Protein AF-A0A9D5U3B8-F1 (afdb_monomer_lite)

pLDDT: mean 82.61, std 19.32, range [36.06, 98.44]

Structure (mmCIF, N/CA/C/O backbone):
data_AF-A0A9D5U3B8-F1
#
_entry.id   AF-A0A9D5U3B8-F1
#
loop_
_atom_site.group_PDB
_atom_site.id
_atom_site.type_symbol
_atom_site.label_atom_id
_atom_site.label_alt_id
_atom_site.label_comp_id
_atom_site.label_asym_id
_atom_site.label_entity_id
_atom_site.label_seq_id
_atom_site.pdbx_PDB_ins_code
_atom_site.Cartn_x
_atom_site.Cartn_y
_atom_site.Cartn_z
_atom_site.occupancy
_atom_site.B_iso_or_equiv
_atom_site.auth_seq_id
_atom_site.auth_comp_id
_atom_site.auth_asym_id
_atom_site.auth_atom_id
_atom_site.pdbx_PDB_model_num
ATOM 1 N N . MET A 1 1 ? 2.045 15.220 -37.550 1.00 76.81 1 MET A N 1
ATOM 2 C CA . MET A 1 1 ? 2.459 14.145 -36.623 1.00 76.81 1 MET A CA 1
ATOM 3 C C . MET A 1 1 ? 1.233 13.377 -36.168 1.00 76.81 1 MET A C 1
ATOM 5 O O . MET A 1 1 ? 0.205 13.994 -35.889 1.00 76.81 1 MET A O 1
ATOM 9 N N . ARG A 1 2 ? 1.311 12.044 -36.146 1.00 91.38 2 ARG A N 1
ATOM 10 C CA . ARG A 1 2 ? 0.240 11.194 -35.608 1.00 91.38 2 ARG A CA 1
ATOM 11 C C . ARG A 1 2 ? 0.124 11.440 -34.097 1.00 91.38 2 ARG A C 1
ATOM 13 O O . ARG A 1 2 ? 1.119 11.741 -33.452 1.00 91.38 2 ARG A O 1
ATOM 20 N N . ARG A 1 3 ? -1.085 11.375 -33.534 1.00 96.69 3 ARG A N 1
ATOM 21 C CA . ARG A 1 3 ? -1.300 11.493 -32.079 1.00 96.69 3 ARG A CA 1
ATOM 22 C C . ARG A 1 3 ? -1.382 10.093 -31.473 1.00 96.69 3 ARG A C 1
ATOM 24 O O . ARG A 1 3 ? -2.113 9.263 -32.009 1.00 96.69 3 ARG A O 1
ATOM 31 N N . PHE A 1 4 ? -0.689 9.856 -30.361 1.00 97.62 4 PHE A N 1
ATOM 32 C CA . PHE A 1 4 ? -0.821 8.616 -29.594 1.00 97.62 4 PHE A CA 1
ATOM 33 C C . PHE A 1 4 ? -2.242 8.475 -29.027 1.00 97.62 4 PHE A C 1
ATOM 35 O O . PHE A 1 4 ? -2.793 9.428 -28.472 1.00 97.62 4 PHE A O 1
ATOM 42 N N . ARG A 1 5 ? -2.837 7.287 -29.163 1.00 97.88 5 ARG A N 1
ATOM 43 C CA . ARG A 1 5 ? -4.128 6.929 -28.560 1.00 97.88 5 ARG A CA 1
ATOM 44 C C . ARG A 1 5 ? -3.964 5.618 -27.802 1.00 97.88 5 ARG A C 1
ATOM 46 O O . ARG A 1 5 ? -3.640 4.601 -28.408 1.00 97.88 5 ARG A O 1
ATOM 53 N N . PHE A 1 6 ? -4.200 5.642 -26.494 1.00 98.00 6 PHE A N 1
ATOM 54 C CA . PHE A 1 6 ? -4.128 4.446 -25.661 1.00 98.00 6 PHE A CA 1
ATOM 55 C C . PHE A 1 6 ? -5.427 3.642 -25.782 1.00 98.00 6 PHE A C 1
ATOM 57 O O . PHE A 1 6 ? -6.511 4.166 -25.528 1.00 98.00 6 PHE A O 1
ATOM 64 N N . SER A 1 7 ? -5.336 2.370 -26.174 1.00 97.88 7 SER A N 1
ATOM 65 C CA . SER A 1 7 ? -6.514 1.519 -26.401 1.00 97.88 7 SER A CA 1
ATOM 66 C C . SER A 1 7 ? -7.310 1.222 -25.126 1.00 97.88 7 SER A C 1
ATOM 68 O O . SER A 1 7 ? -8.507 0.964 -25.208 1.00 97.88 7 SER A O 1
ATOM 70 N N . LEU A 1 8 ? -6.673 1.289 -23.952 1.00 97.81 8 LEU A N 1
ATOM 71 C CA . LEU A 1 8 ? -7.293 1.007 -22.653 1.00 97.81 8 LEU A CA 1
ATOM 72 C C . LEU A 1 8 ? -7.659 2.279 -21.866 1.00 97.81 8 LEU A C 1
ATOM 74 O O . LEU A 1 8 ? -7.879 2.204 -20.658 1.00 97.81 8 LEU A O 1
ATOM 78 N N . GLU A 1 9 ? -7.757 3.444 -22.518 1.00 97.88 9 GLU A N 1
ATOM 79 C CA . GLU A 1 9 ? -8.059 4.712 -21.831 1.00 97.88 9 GLU A CA 1
ATOM 80 C C . GLU A 1 9 ? -9.417 4.677 -21.109 1.00 97.88 9 GLU A C 1
ATOM 82 O O . GLU A 1 9 ? -9.525 5.100 -19.959 1.00 97.88 9 GLU A O 1
ATOM 87 N N . THR A 1 10 ? -10.449 4.105 -21.740 1.00 97.88 10 THR A N 1
ATOM 88 C CA . THR A 1 10 ? -11.777 3.953 -21.122 1.00 97.88 10 THR A CA 1
ATOM 89 C C . THR A 1 10 ? -11.716 3.073 -19.875 1.00 97.88 10 THR A C 1
ATOM 91 O O . THR A 1 10 ? -12.315 3.404 -18.855 1.00 97.88 10 THR A O 1
ATOM 94 N N . LEU A 1 11 ? -10.958 1.973 -19.922 1.00 97.25 11 LEU A N 1
ATOM 95 C CA . LEU A 1 11 ? -10.791 1.088 -18.771 1.00 97.25 11 LEU A CA 1
ATOM 96 C C . LEU A 1 11 ? -10.042 1.794 -17.632 1.00 97.25 11 LEU A C 1
ATOM 98 O O . LEU A 1 11 ? -10.452 1.677 -16.478 1.00 97.25 11 LEU A O 1
ATOM 102 N N . LEU A 1 12 ? -8.986 2.550 -17.949 1.00 97.62 12 LEU A N 1
ATOM 103 C CA . LEU A 1 12 ? -8.245 3.354 -16.974 1.00 97.62 12 LEU A CA 1
ATOM 104 C C . LEU A 1 12 ? -9.157 4.392 -16.298 1.00 97.62 12 LEU A C 1
ATOM 106 O O . LEU A 1 12 ? -9.140 4.509 -15.075 1.00 97.62 12 LEU A O 1
ATOM 110 N N . SER A 1 13 ? -10.010 5.081 -17.064 1.00 97.44 13 SER A N 1
ATOM 111 C CA . SER A 1 13 ? -11.009 6.019 -16.527 1.00 97.44 13 SER A CA 1
ATOM 112 C C . SER A 1 13 ? -12.000 5.334 -15.578 1.00 97.44 13 SER A C 1
ATOM 114 O O . SER A 1 13 ? -12.202 5.808 -14.461 1.00 97.44 13 SER A O 1
ATOM 116 N N . VAL A 1 14 ? -12.551 4.175 -15.955 1.00 97.88 14 VAL A N 1
ATOM 117 C CA . VAL A 1 14 ? -13.455 3.402 -15.082 1.00 97.88 14 VAL A CA 1
ATOM 118 C C . VAL A 1 14 ? -12.756 2.978 -13.783 1.00 97.88 14 VAL A C 1
ATOM 120 O O . VAL A 1 14 ? -13.356 3.022 -12.708 1.00 97.88 14 VAL A O 1
ATOM 123 N N . ARG A 1 15 ? -11.478 2.584 -13.848 1.00 97.50 15 ARG A N 1
ATOM 124 C CA . ARG A 1 15 ? -10.698 2.194 -12.661 1.00 97.50 15 ARG A CA 1
ATOM 125 C C . ARG A 1 15 ? -10.395 3.380 -11.747 1.00 97.50 15 ARG A C 1
ATOM 127 O O . ARG A 1 15 ? -10.498 3.212 -10.535 1.00 97.50 15 ARG A O 1
ATOM 134 N N . ARG A 1 16 ? -10.108 4.561 -12.302 1.00 98.00 16 ARG A N 1
ATOM 135 C CA . ARG A 1 16 ? -9.951 5.805 -11.530 1.00 98.00 16 ARG A CA 1
ATOM 136 C C . ARG A 1 16 ? -11.239 6.194 -10.812 1.00 98.00 16 ARG A C 1
ATOM 138 O O . ARG A 1 16 ? -11.207 6.415 -9.611 1.00 98.00 16 ARG A O 1
ATOM 145 N N . HIS A 1 17 ? -12.388 6.133 -11.483 1.00 97.56 17 HIS A N 1
ATOM 146 C CA . HIS A 1 17 ? -13.671 6.372 -10.811 1.00 97.56 17 HIS A CA 1
ATOM 147 C C . HIS A 1 17 ? -13.956 5.368 -9.690 1.00 97.56 17 HIS A C 1
ATOM 149 O O . HIS A 1 17 ? -14.512 5.724 -8.653 1.00 97.56 17 HIS A O 1
ATOM 155 N N . ARG A 1 18 ? -13.550 4.103 -9.856 1.00 97.56 18 ARG A N 1
ATOM 156 C CA . ARG A 1 18 ? -13.646 3.117 -8.771 1.00 97.56 18 ARG A CA 1
ATOM 157 C C . ARG A 1 18 ? -12.730 3.467 -7.595 1.00 97.56 18 ARG A C 1
ATOM 159 O O . ARG A 1 18 ? -13.157 3.308 -6.456 1.00 97.56 18 ARG A O 1
ATOM 166 N N . GLN A 1 19 ? -11.508 3.926 -7.856 1.00 98.25 19 GLN A N 1
ATOM 167 C CA . GLN A 1 19 ? -10.600 4.417 -6.818 1.00 98.25 19 GLN A CA 1
ATOM 168 C C . GLN A 1 19 ? -11.220 5.605 -6.067 1.00 98.25 19 GLN A C 1
ATOM 170 O O . GLN A 1 19 ? -11.340 5.537 -4.847 1.00 98.25 19 GLN A O 1
ATOM 175 N N . GLU A 1 20 ? -11.705 6.625 -6.779 1.00 98.00 20 GLU A N 1
ATOM 176 C CA . GLU A 1 20 ? -12.395 7.790 -6.198 1.00 98.00 20 GLU A CA 1
ATOM 177 C C . GLU A 1 20 ? -13.593 7.364 -5.333 1.00 98.00 20 GLU A C 1
ATOM 179 O O . GLU A 1 20 ? -13.786 7.853 -4.219 1.00 98.00 20 GLU A O 1
ATOM 184 N N . ALA A 1 21 ? -14.385 6.393 -5.798 1.00 97.69 21 ALA A N 1
ATOM 185 C CA . ALA A 1 21 ? -15.492 5.844 -5.021 1.00 97.69 21 ALA A CA 1
ATOM 186 C C . ALA A 1 21 ? -15.020 5.170 -3.720 1.00 97.69 21 ALA A C 1
ATOM 188 O O . ALA A 1 21 ? -15.658 5.334 -2.679 1.00 97.69 21 ALA A O 1
ATOM 189 N N . CYS A 1 22 ? -13.907 4.432 -3.748 1.00 96.94 22 CYS A N 1
ATOM 190 C CA . CYS A 1 22 ? -13.302 3.851 -2.547 1.00 96.94 22 CYS A CA 1
ATOM 191 C C . CYS A 1 22 ? -12.777 4.933 -1.586 1.00 96.94 22 CYS A C 1
ATOM 193 O O . CYS A 1 22 ? -12.990 4.820 -0.379 1.00 96.94 22 CYS A O 1
ATOM 195 N N . GLU A 1 23 ? -12.165 6.004 -2.093 1.00 97.06 23 GLU A N 1
ATOM 196 C CA . GLU A 1 23 ? -11.710 7.142 -1.278 1.00 97.06 23 GLU A CA 1
ATOM 197 C C . GLU A 1 23 ? -12.885 7.836 -0.575 1.00 97.06 23 GLU A C 1
ATOM 199 O O . GLU A 1 23 ? -12.842 8.062 0.637 1.00 97.06 23 GLU A O 1
ATOM 204 N N . MET A 1 24 ? -13.983 8.084 -1.300 1.00 97.75 24 MET A N 1
ATOM 205 C CA . MET A 1 24 ? -15.209 8.644 -0.722 1.00 97.75 24 MET A CA 1
ATOM 206 C C . MET A 1 24 ? -15.800 7.744 0.370 1.00 97.75 24 MET A C 1
ATOM 208 O O . MET A 1 24 ? -16.205 8.245 1.420 1.00 97.75 24 MET A O 1
ATOM 212 N N . LYS A 1 25 ? -15.815 6.418 0.169 1.00 97.56 25 LYS A N 1
ATOM 213 C CA . LYS A 1 25 ? -16.269 5.464 1.197 1.00 97.56 25 LYS A CA 1
ATOM 214 C C . LYS A 1 25 ? -15.430 5.558 2.474 1.00 97.56 25 LYS A C 1
ATOM 216 O O . LYS A 1 25 ? -15.992 5.573 3.567 1.00 97.56 25 LYS A O 1
ATOM 221 N N . VAL A 1 26 ? -14.101 5.619 2.353 1.00 97.75 26 VAL A N 1
ATOM 222 C CA . VAL A 1 26 ? -13.199 5.747 3.512 1.00 97.75 26 VAL A CA 1
ATOM 223 C C . VAL A 1 26 ? -13.452 7.065 4.247 1.00 97.75 26 VAL A C 1
ATOM 225 O O . VAL A 1 26 ? -13.552 7.067 5.475 1.00 97.75 26 VAL A O 1
ATOM 228 N N . ALA A 1 27 ? -13.614 8.168 3.512 1.00 97.69 27 ALA A N 1
ATOM 229 C CA . ALA A 1 27 ? -13.919 9.473 4.093 1.00 97.69 27 ALA A CA 1
ATOM 230 C C . ALA A 1 27 ? -15.252 9.472 4.861 1.00 97.69 27 ALA A C 1
ATOM 232 O O . ALA A 1 27 ? -15.339 10.030 5.955 1.00 97.69 27 ALA A O 1
ATOM 233 N N . GLU A 1 28 ? -16.278 8.810 4.326 1.00 98.00 28 GLU A N 1
ATOM 234 C CA . GLU A 1 28 ? -17.576 8.679 4.989 1.00 98.00 28 GLU A CA 1
ATOM 235 C C . GLU A 1 28 ? -17.485 7.847 6.279 1.00 98.00 28 GLU A C 1
ATOM 237 O O . GLU A 1 28 ? -18.007 8.250 7.319 1.00 98.00 28 GLU A O 1
ATOM 242 N N . ILE A 1 29 ? -16.746 6.732 6.258 1.00 96.56 29 ILE A N 1
ATOM 243 C CA . ILE A 1 29 ? -16.506 5.916 7.459 1.00 96.56 29 ILE A CA 1
ATOM 244 C C . ILE A 1 29 ? -15.745 6.717 8.532 1.00 96.56 29 ILE A C 1
ATOM 246 O O . ILE A 1 29 ? -16.050 6.605 9.719 1.00 96.56 29 ILE A O 1
ATOM 250 N N . GLU A 1 30 ? -14.783 7.556 8.141 1.00 97.44 30 GLU A N 1
ATOM 251 C CA . GLU A 1 30 ? -14.074 8.448 9.069 1.00 97.44 30 GLU A CA 1
ATOM 252 C C . GLU A 1 30 ? -14.991 9.499 9.703 1.00 97.44 30 GLU A C 1
ATOM 254 O O . GLU A 1 30 ? -14.889 9.755 10.905 1.00 97.44 30 GLU A O 1
ATOM 259 N N . ARG A 1 31 ? -15.925 10.076 8.937 1.00 98.25 31 ARG A N 1
ATOM 260 C CA . ARG A 1 31 ? -16.937 10.994 9.486 1.00 98.25 31 ARG A CA 1
ATOM 261 C C . ARG A 1 31 ? -17.810 10.295 10.523 1.00 98.25 31 ARG A C 1
ATOM 263 O O . ARG A 1 31 ? -17.992 10.831 11.613 1.00 98.25 31 ARG A O 1
ATOM 270 N N . GLN A 1 32 ? -18.280 9.085 10.222 1.00 97.69 32 GLN A N 1
ATOM 271 C CA . GLN A 1 32 ? -19.058 8.276 11.165 1.00 97.69 32 GLN A CA 1
ATOM 272 C C . GLN A 1 32 ? -18.255 7.961 12.431 1.00 97.69 32 GLN A C 1
ATOM 274 O O . GLN A 1 32 ? -18.769 8.097 13.540 1.00 97.69 32 GLN A O 1
ATOM 279 N N . ARG A 1 33 ? -16.974 7.594 12.289 1.00 97.81 33 ARG A N 1
ATOM 280 C CA . ARG A 1 33 ? -16.079 7.359 13.431 1.00 97.81 33 ARG A CA 1
ATOM 281 C C . ARG A 1 33 ? -15.989 8.590 14.326 1.00 97.81 33 ARG A C 1
ATOM 283 O O . ARG A 1 33 ? -16.103 8.459 15.540 1.00 97.81 33 ARG A O 1
ATOM 290 N N . ARG A 1 34 ? -15.788 9.765 13.724 1.00 98.00 34 ARG A N 1
ATOM 291 C CA . ARG A 1 34 ? -15.656 11.031 14.448 1.00 98.00 34 ARG A CA 1
ATOM 292 C C . ARG A 1 34 ? -16.923 11.365 15.233 1.00 98.00 34 ARG A C 1
ATOM 294 O O . ARG A 1 34 ? -16.820 11.627 16.420 1.00 98.00 34 ARG A O 1
ATOM 301 N N . GLN A 1 35 ? -18.098 11.247 14.615 1.00 98.31 35 GLN A N 1
ATOM 302 C CA . GLN A 1 35 ? -19.381 11.500 15.285 1.00 98.31 35 GLN A CA 1
ATOM 303 C C . GLN A 1 35 ? -19.584 10.611 16.522 1.00 98.31 35 GLN A C 1
ATOM 305 O O . GLN A 1 35 ? -20.006 11.081 17.574 1.00 98.31 35 GLN A O 1
ATOM 310 N N . VAL A 1 36 ? -19.255 9.319 16.419 1.00 97.69 36 VAL A N 1
ATOM 311 C CA . VAL A 1 36 ? -19.395 8.381 17.546 1.00 97.69 36 VAL A CA 1
ATOM 312 C C . VAL A 1 36 ? -18.340 8.641 18.625 1.00 97.69 36 VAL A C 1
ATOM 314 O O . VAL A 1 36 ? -18.627 8.496 19.811 1.00 97.69 36 VAL A O 1
ATOM 317 N N . ALA A 1 37 ? -17.128 9.044 18.234 1.00 97.38 37 ALA A N 1
ATOM 318 C CA . ALA A 1 37 ? -16.080 9.428 19.175 1.00 97.38 37 ALA A CA 1
ATOM 319 C C . ALA A 1 37 ? -16.456 10.698 19.959 1.00 97.38 37 ALA A C 1
ATOM 321 O O . ALA A 1 37 ? -16.320 10.710 21.179 1.00 97.38 37 ALA A O 1
ATOM 322 N N . GLU A 1 38 ? -17.007 11.713 19.288 1.00 98.25 38 GLU A N 1
ATOM 323 C CA . GLU A 1 38 ? -17.533 12.931 19.922 1.00 98.25 38 GLU A CA 1
ATOM 324 C C . GLU A 1 38 ? -18.673 12.604 20.902 1.00 98.25 38 GLU A C 1
ATOM 326 O O . GLU A 1 38 ? -18.705 13.117 22.021 1.00 98.25 38 GLU A O 1
ATOM 331 N N . GLU A 1 39 ? -19.588 11.693 20.544 1.00 98.00 39 GLU A N 1
ATOM 332 C CA . GLU A 1 39 ? -20.619 11.229 21.482 1.00 98.00 39 GLU A CA 1
ATOM 333 C C . GLU A 1 39 ? -20.003 10.531 22.705 1.00 98.00 39 GLU A C 1
ATOM 335 O O . GLU A 1 39 ? -20.438 10.758 23.839 1.00 98.00 39 GLU A O 1
ATOM 340 N N . ARG A 1 40 ? -18.987 9.690 22.491 1.00 98.25 40 ARG A N 1
ATOM 341 C CA . ARG A 1 40 ? -18.299 8.964 23.562 1.00 98.25 40 ARG A CA 1
ATOM 342 C C . ARG A 1 40 ? -17.573 9.902 24.525 1.00 98.25 40 ARG A C 1
ATOM 344 O O . ARG A 1 40 ? -17.581 9.645 25.734 1.00 98.25 40 ARG A O 1
ATOM 351 N N . GLU A 1 41 ? -16.964 10.956 23.996 1.00 97.81 41 GLU A N 1
ATOM 352 C CA . GLU A 1 41 ? -16.325 12.020 24.766 1.00 97.81 41 GLU A CA 1
ATOM 353 C C . GLU A 1 41 ? -17.362 12.808 25.569 1.00 97.81 41 GLU A C 1
ATOM 355 O O . GLU A 1 41 ? -17.213 12.945 26.783 1.00 97.81 41 GLU A O 1
ATOM 360 N N . ARG A 1 42 ? -18.479 13.205 24.940 1.00 98.44 42 ARG A N 1
ATOM 361 C CA . ARG A 1 42 ? -19.596 13.874 25.624 1.00 98.44 42 ARG A CA 1
ATOM 362 C C . ARG A 1 42 ? -20.117 13.057 26.809 1.00 98.44 42 ARG A C 1
ATOM 364 O O . ARG A 1 42 ? -20.314 13.612 27.883 1.00 98.44 42 ARG A O 1
ATOM 371 N N . ILE A 1 43 ? -20.290 11.741 26.649 1.00 97.69 43 ILE A N 1
ATOM 372 C CA . ILE A 1 43 ? -20.705 10.845 27.747 1.00 97.69 43 ILE A CA 1
ATOM 373 C C . ILE A 1 43 ? -19.681 10.858 28.896 1.00 97.69 43 ILE A C 1
ATOM 375 O O . ILE A 1 43 ? -20.065 10.822 30.064 1.00 97.69 43 ILE A O 1
ATOM 379 N N . GLY A 1 44 ? -18.382 10.913 28.582 1.00 96.81 44 GLY A N 1
ATOM 380 C CA . GLY A 1 44 ? -17.313 11.036 29.579 1.00 96.81 44 GLY A CA 1
ATOM 381 C C . GLY A 1 44 ? -17.342 12.375 30.325 1.00 96.81 44 GLY A C 1
ATOM 382 O O . GLY A 1 44 ? -17.185 12.396 31.548 1.00 96.81 44 GLY A O 1
ATOM 383 N N . GLY A 1 45 ? -17.615 13.471 29.612 1.00 97.88 45 GLY A N 1
ATOM 384 C CA . GLY A 1 45 ? -17.862 14.787 30.206 1.00 97.88 45 GLY A CA 1
ATOM 385 C C . GLY A 1 45 ? -19.065 14.772 31.152 1.00 97.88 45 GLY A C 1
ATOM 386 O O . GLY A 1 45 ? -18.924 15.126 32.319 1.00 97.88 45 GLY A O 1
ATOM 387 N N . GLU A 1 46 ? -20.210 14.248 30.699 1.00 98.12 46 GLU A N 1
ATOM 388 C CA . GLU A 1 46 ? -21.429 14.113 31.513 1.00 98.12 46 GLU A CA 1
ATOM 389 C C . GLU A 1 46 ? -21.179 13.291 32.792 1.00 98.12 46 GLU A C 1
ATOM 391 O O . GLU A 1 46 ? -21.610 13.683 33.876 1.00 98.12 46 GLU A O 1
ATOM 396 N N . LEU A 1 47 ? -20.454 12.170 32.695 1.00 97.88 47 LEU A N 1
ATOM 397 C CA . LEU A 1 47 ? -20.055 11.365 33.858 1.00 97.88 47 LEU A CA 1
ATOM 398 C C . LEU A 1 47 ? -19.222 12.184 34.851 1.00 97.88 47 LEU A C 1
ATOM 400 O O . LEU A 1 47 ? -19.502 12.172 36.049 1.00 97.88 47 LEU A O 1
ATOM 404 N N . THR A 1 48 ? -18.225 12.912 34.353 1.00 97.75 48 THR A N 1
ATOM 405 C CA . THR A 1 48 ? -17.331 13.736 35.177 1.00 97.75 48 THR A CA 1
ATOM 406 C C . THR A 1 48 ? -18.103 14.836 35.905 1.00 97.75 48 THR A C 1
ATOM 408 O O . THR A 1 48 ? -17.932 15.012 37.112 1.00 97.75 48 THR A O 1
ATOM 411 N N . GLU A 1 49 ? -19.015 15.521 35.212 1.00 98.19 49 GLU A N 1
ATOM 412 C CA . GLU A 1 49 ? -19.889 16.533 35.810 1.00 98.19 49 GLU A CA 1
ATOM 413 C C . GLU A 1 49 ? -20.820 15.961 36.883 1.00 98.19 49 GLU A C 1
ATOM 415 O O . GLU A 1 49 ? -21.077 16.623 37.889 1.00 98.19 49 GLU A O 1
ATOM 420 N N . VAL A 1 50 ? -21.358 14.752 36.680 1.00 97.62 50 VAL A N 1
ATOM 421 C CA . VAL A 1 50 ? -22.188 14.076 37.689 1.00 97.62 50 VAL A CA 1
ATOM 422 C C . VAL A 1 50 ? -21.364 13.806 38.944 1.00 97.62 50 VAL A C 1
ATOM 424 O O . VAL A 1 50 ? -21.811 14.137 40.039 1.00 97.62 50 VAL A O 1
ATOM 427 N N . TYR A 1 51 ? -20.149 13.270 38.804 1.00 95.94 51 TYR A N 1
ATOM 428 C CA . TYR A 1 51 ? -19.278 13.013 39.952 1.00 95.94 51 TYR A CA 1
ATOM 429 C C . TYR A 1 51 ? -18.874 14.292 40.689 1.00 95.94 51 TYR A C 1
ATOM 431 O O . TYR A 1 51 ? -18.876 14.306 41.918 1.00 95.94 51 TYR A O 1
ATOM 439 N N . GLN A 1 52 ? -18.565 15.372 39.967 1.00 96.75 52 GLN A N 1
ATOM 440 C CA . GLN A 1 52 ? -18.248 16.668 40.575 1.00 96.75 52 GLN A CA 1
ATOM 441 C C . GLN A 1 52 ? -19.440 17.229 41.359 1.00 96.75 52 GLN A C 1
ATOM 443 O O . GLN A 1 52 ? -19.294 17.552 42.537 1.00 96.75 52 GLN A O 1
ATOM 448 N N . ARG A 1 53 ? -20.636 17.246 40.753 1.00 96.44 53 ARG A N 1
ATOM 449 C CA . ARG A 1 53 ? -21.868 17.713 41.411 1.00 96.44 53 ARG A CA 1
ATOM 450 C C . ARG A 1 53 ? -22.196 16.921 42.672 1.00 96.44 53 ARG A C 1
ATOM 452 O O . ARG A 1 53 ? -22.624 17.495 43.669 1.00 96.44 53 ARG A O 1
ATOM 459 N N . GLU A 1 54 ? -22.016 15.606 42.644 1.00 95.56 54 GLU A N 1
ATOM 460 C CA . GLU A 1 54 ? -22.285 14.765 43.813 1.00 95.56 54 GLU A CA 1
ATOM 461 C C . GLU A 1 54 ? -21.213 14.914 44.894 1.00 95.56 54 GLU A C 1
ATOM 463 O O . GLU A 1 54 ? -21.538 14.922 46.080 1.00 95.56 54 GLU A O 1
ATOM 468 N N . ARG A 1 55 ? -19.953 15.146 44.509 1.00 94.56 55 ARG A N 1
ATOM 469 C CA . ARG A 1 55 ? -18.883 15.488 45.451 1.00 94.56 55 ARG A CA 1
ATOM 470 C C . ARG A 1 55 ? -19.173 16.802 46.177 1.00 94.56 55 ARG A C 1
ATOM 472 O O . ARG A 1 55 ? -19.038 16.853 47.394 1.00 94.56 55 ARG A O 1
ATOM 479 N N . GLU A 1 56 ? -19.620 17.836 45.472 1.00 95.19 56 GLU A N 1
ATOM 480 C CA . GLU A 1 56 ? -19.993 19.123 46.080 1.00 95.19 56 GLU A CA 1
ATOM 481 C C . GLU A 1 56 ? -21.176 18.990 47.052 1.00 95.19 56 GLU A C 1
ATOM 483 O O . GLU A 1 56 ? -21.162 19.571 48.137 1.00 95.19 56 GLU A O 1
ATOM 488 N N . LYS A 1 57 ? -22.179 18.172 46.710 1.00 94.25 57 LYS A N 1
ATOM 489 C CA . LYS A 1 57 ? -23.345 17.916 47.575 1.00 94.25 57 LYS A CA 1
ATOM 490 C C . LYS A 1 57 ? -23.045 17.015 48.769 1.00 94.25 57 LYS A C 1
ATOM 492 O O . LYS A 1 57 ? -23.761 17.087 49.766 1.00 94.25 57 LYS A O 1
ATOM 497 N N . SER A 1 58 ? -22.011 16.178 48.689 1.00 89.56 58 SER A N 1
ATOM 498 C CA . SER A 1 58 ? -21.669 15.215 49.745 1.00 89.56 58 SER A CA 1
ATOM 499 C C . SER A 1 58 ? -21.249 15.853 51.080 1.00 89.56 58 SER A C 1
ATOM 501 O O . SER A 1 58 ? -21.173 15.155 52.085 1.00 89.56 58 SER A O 1
ATOM 503 N N . ALA A 1 59 ? -21.046 17.176 51.125 1.00 91.19 59 ALA A N 1
ATOM 504 C CA . ALA A 1 59 ? -20.839 17.929 52.364 1.00 91.19 59 ALA A CA 1
ATOM 505 C C . ALA A 1 59 ? -22.126 18.128 53.205 1.00 91.19 59 ALA A C 1
ATOM 507 O O . ALA A 1 59 ? -22.042 18.565 54.351 1.00 91.19 59 ALA A O 1
ATOM 508 N N . GLY A 1 60 ? -23.312 17.845 52.649 1.00 92.62 60 GLY A N 1
ATOM 509 C CA . GLY A 1 60 ? -24.610 17.985 53.320 1.00 92.62 60 GLY A CA 1
ATOM 510 C C . GLY A 1 60 ? -25.203 16.668 53.851 1.00 92.62 60 GLY A C 1
ATOM 511 O O . GLY A 1 60 ? -24.618 15.599 53.678 1.00 92.62 60 GLY A O 1
ATOM 512 N N . PRO A 1 61 ? -26.393 16.713 54.486 1.00 92.50 61 PRO A N 1
ATOM 513 C CA . PRO A 1 61 ? -27.105 15.510 54.914 1.00 92.50 61 PRO A CA 1
ATOM 514 C C . PRO A 1 61 ? -27.432 14.608 53.713 1.00 92.50 61 PRO A C 1
ATOM 516 O O . PRO A 1 61 ? -27.976 15.058 52.703 1.00 92.50 61 PRO A O 1
ATOM 519 N N . LEU A 1 62 ? -27.103 13.321 53.835 1.00 91.94 62 LEU A N 1
ATOM 520 C CA . LEU A 1 62 ? -27.284 12.326 52.777 1.00 91.94 62 LEU A CA 1
ATOM 521 C C . LEU A 1 62 ? -28.771 12.070 52.503 1.00 91.94 62 LEU A C 1
ATOM 523 O O . LEU A 1 62 ? -29.500 11.585 53.366 1.00 91.94 62 LEU A O 1
ATOM 527 N N . ASN A 1 63 ? -29.207 12.331 51.270 1.00 94.31 63 ASN A N 1
ATOM 528 C CA . ASN A 1 63 ? -30.524 11.928 50.785 1.00 94.31 63 ASN A CA 1
ATOM 529 C C . ASN A 1 63 ? -30.410 10.617 49.982 1.00 94.31 63 ASN A C 1
ATOM 531 O O . ASN A 1 63 ? -29.760 10.547 48.938 1.00 94.31 63 ASN A O 1
ATOM 535 N N . LEU A 1 64 ? -31.052 9.554 50.472 1.00 93.56 64 LEU A N 1
ATOM 536 C CA . LEU A 1 64 ? -31.010 8.226 49.850 1.00 93.56 64 LEU A CA 1
ATOM 537 C C . LEU A 1 64 ? -31.688 8.190 48.471 1.00 93.56 64 LEU A C 1
ATOM 539 O O . LEU A 1 64 ? -31.256 7.447 47.586 1.00 93.56 64 LEU A O 1
ATOM 543 N N . GLU A 1 65 ? -32.735 8.991 48.263 1.00 95.38 65 GLU A N 1
ATOM 544 C CA . GLU A 1 65 ? -33.456 9.025 46.988 1.00 95.38 65 GLU A CA 1
ATOM 545 C C . GLU A 1 65 ? -32.604 9.649 45.879 1.00 95.38 65 GLU A C 1
ATOM 547 O O . GLU A 1 65 ? -32.546 9.109 44.769 1.00 95.38 65 GLU A O 1
ATOM 552 N N . SER A 1 66 ? -31.872 10.728 46.185 1.00 92.75 66 SER A N 1
ATOM 553 C CA . SER A 1 66 ? -30.966 11.357 45.219 1.00 92.75 66 SER A CA 1
ATOM 554 C C . SER A 1 66 ? -29.815 10.426 44.846 1.00 92.75 66 SER A C 1
ATOM 556 O O . SER A 1 66 ? -29.499 10.298 43.664 1.00 92.75 66 SER A O 1
ATOM 558 N N . LEU A 1 67 ? -29.253 9.697 45.817 1.00 93.94 67 LEU A N 1
ATOM 559 C CA . LEU A 1 67 ? -28.190 8.723 45.559 1.00 93.94 67 LEU A CA 1
ATOM 560 C C . LEU A 1 67 ? -28.663 7.596 44.625 1.00 93.94 67 LEU A C 1
ATOM 562 O O . LEU A 1 67 ? -27.940 7.183 43.713 1.00 93.94 67 LEU A O 1
ATOM 566 N N . ARG A 1 68 ? -29.902 7.119 44.804 1.00 96.62 68 ARG A N 1
ATOM 567 C CA . ARG A 1 68 ? -30.501 6.108 43.923 1.00 96.62 68 ARG A CA 1
ATOM 568 C C . ARG A 1 68 ? -30.681 6.633 42.499 1.00 96.62 68 ARG A C 1
ATOM 570 O O . ARG A 1 68 ? -30.335 5.918 41.556 1.00 96.62 68 ARG A O 1
ATOM 577 N N . ALA A 1 69 ? -31.188 7.855 42.341 1.00 95.94 69 ALA A N 1
ATOM 578 C CA . ALA A 1 69 ? -31.364 8.490 41.034 1.00 95.94 69 ALA A CA 1
ATOM 579 C C . ALA A 1 69 ? -30.022 8.683 40.305 1.00 95.94 69 ALA A C 1
ATOM 581 O O . ALA A 1 69 ? -29.894 8.317 39.136 1.00 95.94 69 ALA A O 1
ATOM 582 N N . VAL A 1 70 ? -28.997 9.163 41.013 1.00 96.69 70 VAL A N 1
ATOM 583 C CA . VAL A 1 70 ? -27.631 9.310 40.488 1.00 96.69 70 VAL A CA 1
ATOM 584 C C . VAL A 1 70 ? -27.065 7.961 40.064 1.00 96.69 70 VAL A C 1
ATOM 586 O O . VAL A 1 70 ? -26.571 7.833 38.949 1.00 96.69 70 VAL A O 1
ATOM 589 N N . SER A 1 71 ? -27.171 6.929 40.906 1.00 95.69 71 SER A N 1
ATOM 590 C CA . SER A 1 71 ? -26.673 5.588 40.575 1.00 95.69 71 SER A CA 1
ATOM 591 C C . SER A 1 71 ? -27.332 5.032 39.310 1.00 95.69 71 SER A C 1
ATOM 593 O O . SER A 1 71 ? -26.658 4.466 38.446 1.00 95.69 71 SER A O 1
ATOM 595 N N . GLN A 1 72 ? -28.647 5.221 39.165 1.00 97.12 72 GLN A N 1
ATOM 596 C CA . GLN A 1 72 ? -29.366 4.833 37.953 1.00 97.12 72 GLN A CA 1
ATOM 597 C C . GLN A 1 72 ? -28.872 5.612 36.730 1.00 97.12 72 GLN A C 1
ATOM 599 O O . GLN A 1 72 ? -28.606 4.995 35.700 1.00 97.12 72 GLN A O 1
ATOM 604 N N . TYR A 1 73 ? -28.685 6.928 36.847 1.00 97.62 73 TYR A N 1
ATOM 605 C CA . TYR A 1 73 ? -28.177 7.768 35.762 1.00 97.62 73 TYR A CA 1
ATOM 606 C C . TYR A 1 73 ? -26.737 7.411 35.356 1.00 97.62 73 TYR A C 1
ATOM 608 O O . TYR A 1 73 ? -26.437 7.246 34.177 1.00 97.62 73 TYR A O 1
ATOM 616 N N . VAL A 1 74 ? -25.846 7.173 36.318 1.00 97.38 74 VAL A N 1
ATOM 617 C CA . VAL A 1 74 ? -24.478 6.704 36.044 1.00 97.38 74 VAL A CA 1
ATOM 618 C C . VAL A 1 74 ? -24.507 5.361 35.312 1.00 97.38 74 VAL A C 1
ATOM 620 O O . VAL A 1 74 ? -23.797 5.179 34.325 1.00 97.38 74 VAL A O 1
ATOM 623 N N . ARG A 1 75 ? -25.371 4.421 35.722 1.00 97.19 75 ARG A N 1
ATOM 624 C CA . ARG A 1 75 ? -25.523 3.135 35.019 1.00 97.19 75 ARG A CA 1
ATOM 625 C C . ARG A 1 75 ? -25.983 3.314 33.573 1.00 97.19 75 ARG A C 1
ATOM 627 O O . ARG A 1 75 ? -25.478 2.599 32.705 1.00 97.19 75 ARG A O 1
ATOM 634 N N . THR A 1 76 ? -26.911 4.234 33.296 1.00 97.69 76 THR A N 1
ATOM 635 C CA . THR A 1 76 ? -27.361 4.494 31.919 1.00 97.69 76 THR A CA 1
ATOM 636 C C . THR A 1 76 ? -26.261 5.146 31.083 1.00 97.69 76 THR A C 1
ATOM 638 O O . THR A 1 76 ? -26.046 4.709 29.952 1.00 97.69 76 THR A O 1
ATOM 641 N N . LEU A 1 77 ? -25.497 6.097 31.633 1.00 96.75 77 LEU A N 1
ATOM 642 C CA . LEU A 1 77 ? -24.330 6.679 30.959 1.00 96.75 77 LEU A CA 1
ATOM 643 C C . LEU A 1 77 ? -23.248 5.634 30.667 1.00 96.75 77 LEU A C 1
ATOM 645 O O . LEU A 1 77 ? -22.784 5.538 29.534 1.00 96.75 77 LEU A O 1
ATOM 649 N N . CYS A 1 78 ? -22.910 4.773 31.629 1.00 96.81 78 CYS A N 1
ATOM 650 C CA . CYS A 1 78 ? -21.960 3.679 31.419 1.00 96.81 78 CYS A CA 1
ATOM 651 C C . CYS A 1 78 ? -22.449 2.676 30.362 1.00 96.81 78 CYS A C 1
ATOM 653 O O . CYS A 1 78 ? -21.661 2.170 29.562 1.00 96.81 78 CYS A O 1
ATOM 655 N N . ALA A 1 79 ? -23.749 2.369 30.328 1.00 96.06 79 ALA A N 1
ATOM 656 C CA . ALA A 1 79 ? -24.322 1.525 29.282 1.00 96.06 79 ALA A CA 1
ATOM 657 C C . ALA A 1 79 ? -24.221 2.181 27.893 1.00 96.06 79 ALA A C 1
ATOM 659 O O . ALA A 1 79 ? -23.816 1.509 26.943 1.00 96.06 79 ALA A O 1
ATOM 660 N N . ARG A 1 80 ? -24.513 3.486 27.782 1.00 97.94 80 ARG A N 1
ATOM 661 C CA . ARG A 1 80 ? -24.344 4.263 26.541 1.00 97.94 80 ARG A CA 1
ATOM 662 C C . ARG A 1 80 ? -22.880 4.325 26.103 1.00 97.94 80 ARG A C 1
ATOM 664 O O . ARG A 1 80 ? -22.603 4.089 24.933 1.00 97.94 80 ARG A O 1
ATOM 671 N N . GLY A 1 81 ? -21.951 4.553 27.033 1.00 95.88 81 GLY A N 1
ATOM 672 C CA . GLY A 1 81 ? -20.511 4.553 26.764 1.00 95.88 81 GLY A CA 1
ATOM 673 C C . GLY A 1 81 ? -20.043 3.224 26.169 1.00 95.88 81 GLY A C 1
ATOM 674 O O . GLY A 1 81 ? -19.468 3.209 25.086 1.00 95.88 81 GLY A O 1
ATOM 675 N N . ARG A 1 82 ? -20.413 2.095 26.793 1.00 96.94 82 ARG A N 1
ATOM 676 C CA . ARG A 1 82 ? -20.113 0.754 26.255 1.00 96.94 82 ARG A CA 1
ATOM 677 C C . ARG A 1 82 ? -20.728 0.517 24.874 1.00 96.94 82 ARG A C 1
ATOM 679 O O . ARG A 1 82 ? -20.107 -0.125 24.031 1.00 96.94 82 ARG A O 1
ATOM 686 N N . ALA A 1 83 ? -21.940 1.014 24.628 1.00 96.31 83 ALA A N 1
ATOM 687 C CA . ALA A 1 83 ? -22.573 0.907 23.315 1.00 96.31 83 ALA A CA 1
ATOM 688 C C . ALA A 1 83 ? -21.813 1.710 22.242 1.00 96.31 83 ALA A C 1
ATOM 690 O O . ALA A 1 83 ? -21.609 1.198 21.139 1.00 96.31 83 ALA A O 1
ATOM 691 N N . ALA A 1 84 ? -21.349 2.920 22.571 1.00 94.62 84 ALA A N 1
ATOM 692 C CA . ALA A 1 84 ? -20.514 3.736 21.692 1.00 94.62 84 ALA A CA 1
ATOM 693 C C . ALA A 1 84 ? -19.152 3.072 21.420 1.00 94.62 84 ALA A C 1
ATOM 695 O O . ALA A 1 84 ? -18.745 2.985 20.263 1.00 94.62 84 ALA A O 1
ATOM 696 N N . ASP A 1 85 ? -18.505 2.499 22.439 1.00 94.69 85 ASP A N 1
ATOM 697 C CA . ASP A 1 85 ? -17.236 1.769 22.292 1.00 94.69 85 ASP A CA 1
ATOM 698 C C . ASP A 1 85 ? -17.389 0.550 21.359 1.00 94.69 85 ASP A C 1
ATOM 700 O O . ASP A 1 85 ? -16.595 0.341 20.436 1.00 94.69 85 ASP A O 1
ATOM 704 N N . LEU A 1 86 ? -18.472 -0.223 21.516 1.00 94.81 86 LEU A N 1
ATOM 705 C CA . LEU A 1 86 ? -18.805 -1.320 20.599 1.00 94.81 86 LEU A CA 1
ATOM 706 C C . LEU A 1 86 ? -19.060 -0.824 19.170 1.00 94.81 86 LEU A C 1
ATOM 708 O O . LEU A 1 86 ? -18.714 -1.509 18.202 1.00 94.81 86 LEU A O 1
ATOM 712 N N . HIS A 1 87 ? -19.680 0.347 19.014 1.00 96.81 87 HIS A N 1
ATOM 713 C CA . HIS A 1 87 ? -19.929 0.936 17.704 1.00 96.81 87 HIS A CA 1
ATOM 714 C C . HIS A 1 87 ? -18.628 1.396 17.032 1.00 96.81 87 HIS A C 1
ATOM 716 O O . HIS A 1 87 ? -18.416 1.074 15.861 1.00 96.81 87 HIS A O 1
ATOM 722 N N . LEU A 1 88 ? -17.716 2.027 17.779 1.00 94.94 88 LEU A N 1
ATOM 723 C CA . LEU A 1 88 ? -16.369 2.367 17.311 1.00 94.94 88 LEU A CA 1
ATOM 724 C C . LEU A 1 88 ? -15.605 1.124 16.846 1.00 94.94 88 LEU A C 1
ATOM 726 O O . LEU A 1 88 ? -15.025 1.141 15.761 1.00 94.94 88 LEU A O 1
ATOM 730 N N . GLY A 1 89 ? -15.682 0.016 17.590 1.00 91.44 89 GLY A N 1
ATOM 731 C CA . GLY A 1 89 ? -15.080 -1.257 17.181 1.00 91.44 89 GLY A CA 1
ATOM 732 C C . GLY A 1 89 ? -15.639 -1.798 15.857 1.00 91.44 89 GLY A C 1
ATOM 733 O O . GLY A 1 89 ? -14.890 -2.288 15.011 1.00 91.44 89 GLY A O 1
ATOM 734 N N . LYS A 1 90 ? -16.952 -1.672 15.618 1.00 96.06 90 LYS A N 1
ATOM 735 C CA . LYS A 1 90 ? -17.569 -2.044 14.327 1.00 96.06 90 LYS A CA 1
ATOM 736 C C . LYS A 1 90 ? -17.122 -1.123 13.189 1.00 96.06 90 LYS A C 1
ATOM 738 O O . LYS A 1 90 ? -16.877 -1.606 12.085 1.00 96.06 90 LYS A O 1
ATOM 743 N N . ILE A 1 91 ? -17.027 0.182 13.443 1.00 94.69 91 ILE A N 1
ATOM 744 C CA . ILE A 1 91 ? -16.565 1.174 12.464 1.00 94.69 91 ILE A CA 1
ATOM 745 C C . ILE A 1 91 ? -15.095 0.930 12.096 1.00 94.69 91 ILE A C 1
ATOM 747 O O . ILE A 1 91 ? -14.757 0.992 10.917 1.00 94.69 91 ILE A O 1
ATOM 751 N N . ALA A 1 92 ? -14.244 0.575 13.063 1.00 94.88 92 ALA A N 1
ATOM 752 C CA . ALA A 1 92 ? -12.841 0.240 12.818 1.00 94.88 92 ALA A CA 1
ATOM 753 C C . ALA A 1 92 ? -12.694 -0.927 11.827 1.00 94.88 92 ALA A C 1
ATOM 755 O O . ALA A 1 92 ? -12.030 -0.777 10.804 1.00 94.88 92 ALA A O 1
ATOM 756 N N . LYS A 1 93 ? -13.422 -2.031 12.042 1.00 94.25 93 LYS A N 1
ATOM 757 C CA . LYS A 1 93 ? -13.433 -3.178 11.112 1.00 94.25 93 LYS A CA 1
ATOM 758 C C . LYS A 1 93 ? -13.909 -2.797 9.706 1.00 94.25 93 LYS A C 1
ATOM 760 O O . LYS A 1 93 ? -13.341 -3.237 8.711 1.00 94.25 93 LYS A O 1
ATOM 765 N N . LYS A 1 94 ? -14.947 -1.955 9.604 1.00 97.12 94 LYS A N 1
ATOM 766 C CA . LYS A 1 94 ? -15.423 -1.437 8.306 1.00 97.12 94 LYS A CA 1
ATOM 767 C C . LYS A 1 94 ? -14.363 -0.582 7.613 1.00 97.12 94 LYS A C 1
ATOM 769 O O . LYS A 1 94 ? -14.204 -0.681 6.400 1.00 97.12 94 LYS A O 1
ATOM 774 N N . LYS A 1 95 ? -13.647 0.250 8.373 1.00 96.62 95 LYS A N 1
ATOM 775 C CA . LYS A 1 95 ? -12.565 1.091 7.857 1.00 96.62 95 LYS A CA 1
ATOM 776 C C . LYS A 1 95 ? -11.424 0.240 7.305 1.00 96.62 95 LYS A C 1
ATOM 778 O O . LYS A 1 95 ? -10.967 0.513 6.203 1.00 96.62 95 LYS A O 1
ATOM 783 N N . GLU A 1 96 ? -10.993 -0.786 8.033 1.00 94.50 96 GLU A N 1
ATOM 784 C CA . GLU A 1 96 ? -9.951 -1.717 7.575 1.00 94.50 96 GLU A CA 1
ATOM 785 C C . GLU A 1 96 ? -10.335 -2.388 6.251 1.00 94.50 96 GLU A C 1
ATOM 787 O O . GLU A 1 96 ? -9.552 -2.365 5.302 1.00 94.50 96 GLU A O 1
ATOM 792 N N . ALA A 1 97 ? -11.570 -2.888 6.141 1.00 96.19 97 ALA A N 1
ATOM 793 C CA . ALA A 1 97 ? -12.078 -3.465 4.897 1.00 96.19 97 ALA A CA 1
ATOM 794 C C . ALA A 1 97 ? -12.095 -2.445 3.739 1.00 96.19 97 ALA A C 1
ATOM 796 O O . ALA A 1 97 ? -11.640 -2.747 2.637 1.00 96.19 97 ALA A O 1
ATOM 797 N N . ALA A 1 98 ? -12.556 -1.215 3.988 1.00 95.31 98 ALA A N 1
ATOM 798 C CA . ALA A 1 98 ? -12.581 -0.159 2.974 1.00 95.31 98 ALA A CA 1
ATOM 799 C C . ALA A 1 98 ? -11.171 0.277 2.528 1.00 95.31 98 ALA A C 1
ATOM 801 O O . ALA A 1 98 ? -10.957 0.573 1.353 1.00 95.31 98 ALA A O 1
ATOM 802 N N . LEU A 1 99 ? -10.196 0.289 3.443 1.00 96.19 99 LEU A N 1
ATOM 803 C CA . LEU A 1 99 ? -8.796 0.559 3.113 1.00 96.19 99 LEU A CA 1
ATOM 804 C C . LEU A 1 99 ? -8.187 -0.557 2.259 1.00 96.19 99 LEU A C 1
ATOM 806 O O . LEU A 1 99 ? -7.457 -0.256 1.315 1.00 96.19 99 LEU A O 1
ATOM 810 N N . ALA A 1 100 ? -8.511 -1.821 2.540 1.00 94.81 100 ALA A N 1
ATOM 811 C CA . ALA A 1 100 ? -8.088 -2.942 1.703 1.00 94.81 100 ALA A CA 1
ATOM 812 C C . ALA A 1 100 ? -8.640 -2.810 0.270 1.00 94.81 100 ALA A C 1
ATOM 814 O O . ALA A 1 100 ? -7.870 -2.895 -0.689 1.00 94.81 100 ALA A O 1
ATOM 815 N N . GLU A 1 101 ? -9.933 -2.489 0.116 1.00 96.56 101 GLU A N 1
ATOM 816 C CA . GLU A 1 101 ? -10.541 -2.206 -1.197 1.00 96.56 101 GLU A CA 1
ATOM 817 C C . GLU A 1 101 ? -9.829 -1.056 -1.931 1.00 96.56 101 GLU A C 1
ATOM 819 O O . GLU A 1 101 ? -9.576 -1.141 -3.135 1.00 96.56 101 GLU A O 1
ATOM 824 N N . LEU A 1 102 ? -9.489 0.022 -1.215 1.00 97.56 102 LEU A N 1
ATOM 825 C CA . LEU A 1 102 ? -8.786 1.171 -1.785 1.00 97.56 102 LEU A CA 1
ATOM 826 C C . LEU A 1 102 ? -7.371 0.804 -2.254 1.00 97.56 102 LEU A C 1
ATOM 828 O O . LEU A 1 102 ? -6.949 1.222 -3.333 1.00 97.56 102 LEU A O 1
ATOM 832 N N . VAL A 1 103 ? -6.637 -0.002 -1.481 1.00 96.88 103 VAL A N 1
ATOM 833 C CA . VAL A 1 103 ? -5.301 -0.485 -1.866 1.00 96.88 103 VAL A CA 1
ATOM 834 C C . VAL A 1 103 ? -5.375 -1.309 -3.150 1.00 96.88 103 VAL A C 1
ATOM 836 O O . VAL A 1 103 ? -4.555 -1.117 -4.050 1.00 96.88 103 VAL A O 1
ATOM 839 N N . GLU A 1 104 ? -6.366 -2.189 -3.280 1.00 96.31 104 GLU A N 1
ATOM 840 C CA . GLU A 1 104 ? -6.579 -2.953 -4.511 1.00 96.31 104 GLU A CA 1
ATOM 841 C C . GLU A 1 104 ? -6.956 -2.060 -5.697 1.00 96.31 104 GLU A C 1
ATOM 843 O O . GLU A 1 104 ? -6.440 -2.247 -6.803 1.00 96.31 104 GLU A O 1
ATOM 848 N N . ALA A 1 105 ? -7.829 -1.069 -5.493 1.00 94.56 105 ALA A N 1
ATOM 849 C CA . ALA A 1 105 ? -8.180 -0.104 -6.532 1.00 94.56 105 ALA A CA 1
ATOM 850 C C . ALA A 1 105 ? -6.938 0.662 -7.023 1.00 94.56 105 ALA A C 1
ATOM 852 O O . ALA A 1 105 ? -6.693 0.714 -8.230 1.00 94.56 105 ALA A O 1
ATOM 853 N N . ASN A 1 106 ? -6.100 1.136 -6.097 1.00 96.94 106 ASN A N 1
ATOM 854 C CA . ASN A 1 106 ? -4.837 1.814 -6.394 1.00 96.94 106 ASN A CA 1
ATOM 855 C C . ASN A 1 106 ? -3.859 0.928 -7.171 1.00 96.94 106 ASN A C 1
ATOM 857 O O . ASN A 1 106 ? -3.264 1.377 -8.151 1.00 96.94 106 ASN A O 1
ATOM 861 N N . ARG A 1 107 ? -3.695 -0.339 -6.768 1.00 96.69 107 ARG A N 1
ATOM 862 C CA . ARG A 1 107 ? -2.849 -1.299 -7.499 1.00 96.69 107 ARG A CA 1
ATOM 863 C C . ARG A 1 107 ? -3.326 -1.465 -8.940 1.00 96.69 107 ARG A C 1
ATOM 865 O O . ARG A 1 107 ? -2.515 -1.403 -9.857 1.00 96.69 107 ARG A O 1
ATOM 872 N N . ASN A 1 108 ? -4.633 -1.617 -9.148 1.00 94.62 108 ASN A N 1
ATOM 873 C CA . ASN A 1 108 ? -5.207 -1.778 -10.484 1.00 94.62 108 ASN A CA 1
ATOM 874 C C . ASN A 1 108 ? -5.002 -0.547 -11.381 1.00 94.62 108 ASN A C 1
ATOM 876 O O . ASN A 1 108 ? -4.746 -0.708 -12.573 1.00 94.62 108 ASN A O 1
ATOM 880 N N . VAL A 1 109 ? -5.116 0.667 -10.829 1.00 98.06 109 VAL A N 1
ATOM 881 C CA . VAL A 1 109 ? -4.848 1.907 -11.576 1.00 98.06 109 VAL A CA 1
ATOM 882 C C . VAL A 1 109 ? -3.371 1.986 -11.962 1.00 98.06 109 VAL A C 1
ATOM 884 O O . VAL A 1 109 ? -3.076 2.130 -13.146 1.00 98.06 109 VAL A O 1
ATOM 887 N N . LYS A 1 110 ? -2.455 1.769 -11.009 1.00 97.69 110 LYS A N 1
ATOM 888 C CA . LYS A 1 110 ? -1.004 1.792 -11.263 1.00 97.69 110 LYS A CA 1
ATOM 889 C C . LYS A 1 110 ? -0.568 0.786 -12.325 1.00 97.69 110 LYS A C 1
ATOM 891 O O . LYS A 1 110 ? 0.234 1.117 -13.187 1.00 97.69 110 LYS A O 1
ATOM 896 N N . LEU A 1 111 ? -1.122 -0.428 -12.307 1.00 97.44 111 LEU A N 1
ATOM 897 C CA . LEU A 1 111 ? -0.825 -1.433 -13.333 1.00 97.44 111 LEU A CA 1
ATOM 898 C C . LEU A 1 111 ? -1.179 -0.935 -14.744 1.00 97.44 111 LEU A C 1
ATOM 900 O O . LEU A 1 111 ? -0.400 -1.129 -15.672 1.00 97.44 111 LEU A O 1
ATOM 904 N N . LEU A 1 112 ? -2.329 -0.277 -14.916 1.00 96.75 112 LEU A N 1
ATOM 905 C CA . LEU A 1 112 ? -2.733 0.271 -16.216 1.00 96.75 112 LEU A CA 1
ATOM 906 C C . LEU A 1 112 ? -1.933 1.515 -16.614 1.00 96.75 112 LEU A C 1
ATOM 908 O O . LEU A 1 112 ? -1.710 1.725 -17.805 1.00 96.75 112 LEU A O 1
ATOM 912 N N . GLU A 1 113 ? -1.509 2.329 -15.647 1.00 97.50 113 GLU A N 1
ATOM 913 C CA . GLU A 1 113 ? -0.633 3.479 -15.890 1.00 97.50 113 GLU A CA 1
ATOM 914 C C . GLU A 1 113 ? 0.748 3.033 -16.370 1.00 97.50 113 GLU A C 1
ATOM 916 O O . GLU A 1 113 ? 1.188 3.513 -17.409 1.00 97.50 113 GLU A O 1
ATOM 921 N N . ASN A 1 114 ? 1.353 2.028 -15.733 1.00 97.25 114 ASN A N 1
ATOM 922 C CA . ASN A 1 114 ? 2.619 1.449 -16.190 1.00 97.25 114 ASN A CA 1
ATOM 923 C C . ASN A 1 114 ? 2.498 0.907 -17.626 1.00 97.25 114 ASN A C 1
ATOM 925 O O . ASN A 1 114 ? 3.286 1.255 -18.498 1.00 97.25 114 ASN A O 1
ATOM 929 N N . VAL A 1 115 ? 1.437 0.142 -17.923 1.00 97.56 115 VAL A N 1
ATOM 930 C CA . VAL A 1 115 ? 1.187 -0.361 -19.289 1.00 97.56 115 VAL A CA 1
ATOM 931 C C . VAL A 1 115 ? 0.997 0.785 -20.291 1.00 97.56 115 VAL A C 1
ATOM 933 O O . VAL A 1 115 ? 1.371 0.666 -21.460 1.00 97.56 115 VAL A O 1
ATOM 936 N N . ARG A 1 116 ? 0.392 1.900 -19.871 1.00 98.12 116 ARG A N 1
ATOM 937 C CA . ARG A 1 116 ? 0.257 3.096 -20.708 1.00 98.12 116 ARG A CA 1
ATOM 938 C C . ARG A 1 116 ? 1.616 3.735 -20.974 1.00 98.12 116 ARG A C 1
ATOM 940 O O . ARG A 1 116 ? 1.866 4.097 -22.122 1.00 98.12 116 ARG A O 1
ATOM 947 N N . GLU A 1 117 ? 2.458 3.880 -19.958 1.00 98.00 117 GLU A N 1
ATOM 948 C CA . GLU A 1 117 ? 3.809 4.440 -20.070 1.00 98.00 117 GLU A CA 1
ATOM 949 C C . GLU A 1 117 ? 4.674 3.617 -21.028 1.00 98.00 117 GLU A C 1
ATOM 951 O O . GLU A 1 117 ? 5.180 4.179 -22.003 1.00 98.00 117 GLU A O 1
ATOM 956 N N . ASP A 1 118 ? 4.697 2.291 -20.867 1.00 98.19 118 ASP A N 1
ATOM 957 C CA . ASP A 1 118 ? 5.411 1.367 -21.759 1.00 98.19 118 ASP A CA 1
ATOM 958 C C . ASP A 1 118 ? 4.963 1.533 -23.224 1.00 98.19 118 ASP A C 1
ATOM 960 O O . ASP A 1 118 ? 5.762 1.552 -24.164 1.00 98.19 118 ASP A O 1
ATOM 964 N N . ARG A 1 119 ? 3.650 1.689 -23.449 1.00 97.88 119 ARG A N 1
ATOM 965 C CA . ARG A 1 119 ? 3.083 1.888 -24.794 1.00 97.88 119 ARG A CA 1
ATOM 966 C C . ARG A 1 119 ? 3.404 3.260 -25.376 1.00 97.88 119 ARG A C 1
ATOM 968 O O . ARG A 1 119 ? 3.594 3.360 -26.589 1.00 97.88 119 ARG A O 1
ATOM 975 N N . VAL A 1 120 ? 3.449 4.304 -24.549 1.00 98.12 120 VAL A N 1
ATOM 976 C CA . VAL A 1 120 ? 3.868 5.649 -24.970 1.00 98.12 120 VAL A CA 1
ATOM 977 C C . VAL A 1 120 ? 5.335 5.631 -25.384 1.00 98.12 120 VAL A C 1
ATOM 979 O O . VAL A 1 120 ? 5.676 6.212 -26.414 1.00 98.12 120 VAL A O 1
ATOM 982 N N . GLU A 1 121 ? 6.193 4.963 -24.616 1.00 98.00 121 GLU A N 1
ATOM 983 C CA . GLU A 1 121 ? 7.613 4.825 -24.933 1.00 98.00 121 GLU A CA 1
ATOM 984 C C . GLU A 1 121 ? 7.826 4.044 -26.234 1.00 98.00 121 GLU A C 1
ATOM 986 O O . GLU A 1 121 ? 8.512 4.528 -27.136 1.00 98.00 121 GLU A O 1
ATOM 991 N N . ALA A 1 122 ? 7.156 2.899 -26.395 1.00 97.69 122 ALA A N 1
ATOM 992 C CA . ALA A 1 122 ? 7.202 2.123 -27.632 1.00 97.69 122 ALA A CA 1
ATOM 993 C C . ALA A 1 122 ? 6.769 2.951 -28.855 1.00 97.69 122 ALA A C 1
ATOM 995 O O . ALA A 1 122 ? 7.447 2.939 -29.882 1.00 97.69 122 ALA A O 1
ATOM 996 N N . TRP A 1 123 ? 5.684 3.723 -28.731 1.00 98.12 123 TRP A N 1
ATOM 997 C CA . TRP A 1 123 ? 5.213 4.610 -29.796 1.00 98.12 123 TRP A CA 1
ATOM 998 C C . TRP A 1 123 ? 6.214 5.728 -30.119 1.00 98.12 123 TRP A C 1
ATOM 1000 O O . TRP A 1 123 ? 6.443 6.024 -31.289 1.00 98.12 123 TRP A O 1
ATOM 1010 N N . ARG A 1 124 ? 6.847 6.338 -29.108 1.00 97.25 124 ARG A N 1
ATOM 1011 C CA . ARG A 1 124 ? 7.899 7.350 -29.321 1.00 97.25 124 ARG A CA 1
ATOM 1012 C C . ARG A 1 124 ? 9.091 6.766 -30.073 1.00 97.25 124 ARG A C 1
ATOM 1014 O O . ARG A 1 124 ? 9.587 7.405 -30.996 1.00 97.25 124 ARG A O 1
ATOM 1021 N N . ASN A 1 125 ? 9.513 5.558 -29.708 1.00 97.75 125 ASN A N 1
ATOM 1022 C CA . ASN A 1 125 ? 10.607 4.856 -30.374 1.00 97.75 125 ASN A CA 1
ATOM 1023 C C . ASN A 1 125 ? 10.265 4.520 -31.832 1.00 97.75 125 ASN A C 1
ATOM 1025 O O . ASN A 1 125 ? 11.122 4.629 -32.704 1.00 97.75 125 ASN A O 1
ATOM 1029 N N . GLU A 1 126 ? 9.018 4.145 -32.113 1.00 97.50 126 GLU A N 1
ATOM 1030 C CA . GLU A 1 126 ? 8.539 3.894 -33.475 1.00 97.50 126 GLU A CA 1
ATOM 1031 C C . GLU A 1 126 ? 8.513 5.174 -34.318 1.00 97.50 126 GLU A C 1
ATOM 1033 O O . GLU A 1 126 ? 9.085 5.190 -35.404 1.00 97.50 126 GLU A O 1
ATOM 1038 N N . VAL A 1 127 ? 7.958 6.272 -33.794 1.00 97.19 127 VAL A N 1
ATOM 1039 C CA . VAL A 1 127 ? 7.962 7.575 -34.484 1.00 97.19 127 VAL A CA 1
ATOM 1040 C C . VAL A 1 127 ? 9.387 8.057 -34.748 1.00 97.19 127 VAL A C 1
ATOM 1042 O O . VAL A 1 127 ? 9.683 8.498 -35.852 1.00 97.19 127 VAL A O 1
ATOM 1045 N N . ALA A 1 128 ? 10.296 7.915 -33.779 1.00 96.31 128 ALA A N 1
ATOM 1046 C CA . ALA A 1 128 ? 11.700 8.273 -33.968 1.00 96.31 128 ALA A CA 1
ATOM 1047 C C . ALA A 1 128 ? 12.371 7.438 -35.074 1.00 96.31 128 ALA A C 1
ATOM 1049 O O . ALA A 1 128 ? 13.176 7.964 -35.842 1.00 96.31 128 ALA A O 1
ATOM 1050 N N . ARG A 1 129 ? 12.026 6.148 -35.188 1.00 97.31 129 ARG A N 1
ATOM 1051 C CA . ARG A 1 129 ? 12.500 5.281 -36.279 1.00 97.31 129 ARG A CA 1
ATOM 1052 C C . ARG A 1 129 ? 11.918 5.688 -37.631 1.00 97.31 129 ARG A C 1
ATOM 1054 O O . ARG A 1 129 ? 12.668 5.722 -38.601 1.00 97.31 129 ARG A O 1
ATOM 1061 N N . GLU A 1 130 ? 10.622 5.997 -37.704 1.00 96.44 130 GLU A N 1
ATOM 1062 C CA . GLU A 1 130 ? 9.971 6.488 -38.930 1.00 96.44 130 GLU A CA 1
ATOM 1063 C C . GLU A 1 130 ? 10.586 7.819 -39.391 1.00 96.44 130 GLU A C 1
ATOM 1065 O O . GLU A 1 130 ? 10.918 7.969 -40.566 1.00 96.44 130 GLU A O 1
ATOM 1070 N N . ASP A 1 131 ? 10.798 8.757 -38.466 1.00 95.94 131 ASP A N 1
ATOM 1071 C CA . ASP A 1 131 ? 11.413 10.055 -38.750 1.00 95.94 131 ASP A CA 1
ATOM 1072 C C . ASP A 1 131 ? 12.865 9.889 -39.225 1.00 95.94 131 ASP A C 1
ATOM 1074 O O . ASP A 1 131 ? 13.268 10.512 -40.210 1.00 95.94 131 ASP A O 1
ATOM 1078 N N . GLN A 1 132 ? 13.646 9.013 -38.584 1.00 96.75 132 GLN A N 1
ATOM 1079 C CA . GLN A 1 132 ? 15.010 8.704 -39.018 1.00 96.75 132 GLN A CA 1
ATOM 1080 C C . GLN A 1 132 ? 15.028 8.075 -40.418 1.00 96.75 132 GLN A C 1
ATOM 1082 O O . GLN A 1 132 ? 15.802 8.509 -41.268 1.00 96.75 132 GLN A O 1
ATOM 1087 N N . ALA A 1 133 ? 14.146 7.107 -40.685 1.00 96.19 133 ALA A N 1
ATOM 1088 C CA . ALA A 1 133 ? 14.025 6.485 -42.002 1.00 96.19 133 ALA A CA 1
ATOM 1089 C C . ALA A 1 133 ? 13.645 7.514 -43.079 1.00 96.19 133 ALA A C 1
ATOM 1091 O O . ALA A 1 133 ? 14.230 7.532 -44.161 1.00 96.19 133 ALA A O 1
ATOM 1092 N N . PHE A 1 134 ? 12.726 8.429 -42.765 1.00 95.44 134 PHE A N 1
ATOM 1093 C CA . PHE A 1 134 ? 12.345 9.523 -43.653 1.00 95.44 134 PHE A CA 1
ATOM 1094 C C . PHE A 1 134 ? 13.517 10.479 -43.941 1.00 95.44 134 PHE A C 1
ATOM 1096 O O . PHE A 1 134 ? 13.730 10.880 -45.089 1.00 95.44 134 PHE A O 1
ATOM 1103 N N . LEU A 1 135 ? 14.316 10.829 -42.927 1.00 95.69 135 LEU A N 1
ATOM 1104 C CA . LEU A 1 135 ? 15.524 11.642 -43.105 1.00 95.69 135 LEU A CA 1
ATOM 1105 C C . LEU A 1 135 ? 16.577 10.927 -43.958 1.00 95.69 135 LEU A C 1
ATOM 1107 O O . LEU A 1 135 ? 17.191 11.559 -44.823 1.00 95.69 135 LEU A O 1
ATOM 1111 N N . ASP A 1 136 ? 16.752 9.622 -43.766 1.00 95.31 136 ASP A N 1
ATOM 1112 C CA . ASP A 1 136 ? 17.671 8.808 -44.558 1.00 95.31 136 ASP A CA 1
ATOM 1113 C C . ASP A 1 136 ? 17.220 8.735 -46.028 1.00 95.31 136 ASP A C 1
ATOM 1115 O O . ASP A 1 136 ? 18.036 8.908 -46.939 1.00 95.31 136 ASP A O 1
ATOM 1119 N N . GLU A 1 137 ? 15.917 8.588 -46.291 1.00 94.38 137 GLU A N 1
ATOM 1120 C CA . GLU A 1 137 ? 15.342 8.646 -47.641 1.00 94.38 137 GLU A CA 1
ATOM 1121 C C . GLU A 1 137 ? 15.574 10.008 -48.315 1.00 94.38 137 GLU A C 1
ATOM 1123 O O . GLU A 1 137 ? 16.010 10.070 -49.476 1.00 94.38 137 GLU A O 1
ATOM 1128 N N . LEU A 1 138 ? 15.352 11.111 -47.590 1.00 93.94 138 LEU A N 1
ATOM 1129 C CA . LEU A 1 138 ? 15.660 12.461 -48.069 1.00 93.94 138 LEU A CA 1
ATOM 1130 C C . LEU A 1 138 ? 17.160 12.638 -48.338 1.00 93.94 138 LEU A C 1
ATOM 1132 O O . LEU A 1 138 ? 17.539 13.241 -49.349 1.00 93.94 138 LEU A O 1
ATOM 1136 N N . GLY A 1 139 ? 18.015 12.078 -47.480 1.00 92.44 139 GLY A N 1
ATOM 1137 C CA . GLY A 1 139 ? 19.467 12.066 -47.642 1.00 92.44 139 GLY A CA 1
ATOM 1138 C C . GLY A 1 139 ? 19.901 11.339 -48.917 1.00 92.44 139 GLY A C 1
ATOM 1139 O O . GLY A 1 139 ? 20.649 11.893 -49.731 1.00 92.44 139 GLY A O 1
ATOM 1140 N N . VAL A 1 140 ? 19.376 10.133 -49.158 1.00 90.94 140 VAL A N 1
ATOM 1141 C CA . VAL A 1 140 ? 19.661 9.334 -50.363 1.00 90.94 140 VAL A CA 1
ATOM 1142 C C . VAL A 1 140 ? 19.140 10.027 -51.630 1.00 90.94 140 VAL A C 1
ATOM 1144 O O . VAL A 1 140 ? 19.847 10.089 -52.645 1.00 90.94 140 VAL A O 1
ATOM 1147 N N . GLY A 1 141 ? 17.933 10.598 -51.585 1.00 80.12 141 GLY A N 1
ATOM 1148 C CA . GLY A 1 141 ? 17.337 11.341 -52.699 1.00 80.12 141 GLY A CA 1
ATOM 1149 C C . GLY A 1 141 ? 18.090 12.634 -53.034 1.00 80.12 141 GLY A C 1
ATOM 1150 O O . GLY A 1 141 ? 18.352 12.926 -54.208 1.00 80.12 141 GLY A O 1
ATOM 1151 N N . GLY A 1 142 ? 18.504 13.386 -52.012 1.00 76.00 142 GLY A N 1
ATOM 1152 C CA . GLY A 1 142 ? 19.310 14.599 -52.151 1.00 76.00 142 GLY A CA 1
ATOM 1153 C C . GLY A 1 142 ? 20.702 14.316 -52.716 1.00 76.00 142 GLY A C 1
ATOM 1154 O O . GLY A 1 142 ? 21.169 15.028 -53.612 1.00 76.00 142 GLY A O 1
ATOM 1155 N N . PHE A 1 143 ? 21.339 13.230 -52.272 1.00 75.19 143 PHE A N 1
ATOM 1156 C CA . PHE A 1 143 ? 22.641 12.809 -52.785 1.00 75.19 143 PHE A CA 1
ATOM 1157 C C . PHE A 1 143 ? 22.581 12.421 -54.271 1.00 75.19 143 PHE A C 1
ATOM 1159 O O . PHE A 1 143 ? 23.442 12.836 -55.054 1.00 75.19 143 PHE A O 1
ATOM 1166 N N . ARG A 1 144 ? 21.522 11.718 -54.711 1.00 67.50 144 ARG A N 1
ATOM 1167 C CA . ARG A 1 144 ? 21.314 11.404 -56.140 1.00 67.50 144 ARG A CA 1
ATOM 1168 C C . ARG A 1 144 ? 21.182 12.657 -57.008 1.00 67.50 144 ARG A C 1
ATOM 1170 O O . ARG A 1 144 ? 21.746 12.692 -58.099 1.00 67.50 144 ARG A O 1
ATOM 1177 N N . ARG A 1 145 ? 20.508 13.709 -56.528 1.00 67.06 145 ARG A N 1
ATOM 1178 C CA . ARG A 1 145 ? 20.385 14.979 -57.272 1.00 67.06 145 ARG A CA 1
ATOM 1179 C C . ARG A 1 145 ? 21.693 15.775 -57.300 1.00 67.06 145 ARG A C 1
ATOM 1181 O O . ARG A 1 145 ? 22.037 16.335 -58.341 1.00 67.06 145 ARG A O 1
ATOM 1188 N N . ARG A 1 146 ? 22.468 15.792 -56.206 1.00 59.75 146 ARG A N 1
ATOM 1189 C CA . ARG A 1 146 ? 23.768 16.491 -56.168 1.00 59.75 146 ARG A CA 1
ATOM 1190 C C . ARG A 1 146 ? 24.834 15.829 -57.036 1.00 59.75 146 ARG A C 1
ATOM 1192 O O . ARG A 1 146 ? 25.648 16.555 -57.597 1.00 59.75 146 ARG A O 1
ATOM 1199 N N . ARG A 1 147 ? 24.799 14.509 -57.255 1.00 54.75 147 ARG A N 1
ATOM 1200 C CA . ARG A 1 147 ? 25.722 13.852 -58.203 1.00 54.75 147 ARG A CA 1
ATOM 1201 C C . ARG A 1 147 ? 25.553 14.367 -59.642 1.00 54.75 147 ARG A C 1
ATOM 1203 O O . ARG A 1 147 ? 26.548 14.543 -60.332 1.00 54.75 147 ARG A O 1
ATOM 1210 N N . GLY A 1 148 ? 24.333 14.726 -60.059 1.00 54.81 148 GLY A N 1
ATOM 1211 C CA . GLY A 1 148 ? 24.098 15.441 -61.326 1.00 54.81 148 GLY A CA 1
ATOM 1212 C C . GLY A 1 148 ? 24.556 16.910 -61.306 1.00 54.81 148 GLY A C 1
ATOM 1213 O O . GLY A 1 148 ? 24.943 17.461 -62.334 1.00 54.81 148 GLY A O 1
ATOM 1214 N N . GLY A 1 149 ? 24.564 17.541 -60.128 1.00 55.19 149 GLY A N 1
ATOM 1215 C CA . GLY A 1 149 ? 25.077 18.896 -59.913 1.00 55.19 149 GLY A CA 1
ATOM 1216 C C . GLY A 1 149 ? 26.603 18.992 -59.967 1.00 55.19 149 GLY A C 1
ATOM 1217 O O . GLY A 1 149 ? 27.110 19.927 -60.569 1.00 55.19 149 GLY A O 1
ATOM 1218 N N . VAL A 1 150 ? 27.343 18.019 -59.424 1.00 58.91 150 VAL A N 1
ATOM 1219 C CA . VAL A 1 150 ? 28.818 17.993 -59.508 1.00 58.91 150 VAL A CA 1
ATOM 1220 C C . VAL A 1 150 ? 29.279 17.839 -60.958 1.00 58.91 150 VAL A C 1
ATOM 1222 O O . VAL A 1 150 ? 30.235 18.495 -61.348 1.00 58.91 150 VAL A O 1
ATOM 1225 N N . VAL A 1 151 ? 28.556 17.080 -61.791 1.00 61.22 151 VAL A N 1
ATOM 1226 C CA . VAL A 1 151 ? 28.818 17.030 -63.242 1.00 61.22 151 VAL A CA 1
ATOM 1227 C C . VAL A 1 151 ? 28.570 18.392 -63.894 1.00 61.22 151 VAL A C 1
ATOM 1229 O O . VAL A 1 151 ? 29.370 18.816 -64.719 1.00 61.22 151 VAL A O 1
ATOM 1232 N N . ARG A 1 152 ? 27.521 19.125 -63.497 1.00 61.44 152 ARG A N 1
ATOM 1233 C CA . ARG A 1 152 ? 27.277 20.489 -63.997 1.00 61.44 152 ARG A CA 1
ATOM 1234 C C . ARG A 1 152 ? 28.327 21.489 -63.517 1.00 61.44 152 ARG A C 1
ATOM 1236 O O . ARG A 1 152 ? 28.807 22.264 -64.330 1.00 61.44 152 ARG A O 1
ATOM 1243 N N . VAL A 1 153 ? 28.714 21.471 -62.242 1.00 70.38 153 VAL A N 1
ATOM 1244 C CA . VAL A 1 153 ? 29.753 22.365 -61.704 1.00 70.38 153 VAL A CA 1
ATOM 1245 C C . VAL A 1 153 ? 31.104 22.041 -62.335 1.00 70.38 153 VAL A C 1
ATOM 1247 O O . VAL A 1 153 ? 31.767 22.958 -62.795 1.00 70.38 153 VAL A O 1
ATOM 1250 N N . ALA A 1 154 ? 31.477 20.764 -62.460 1.00 74.06 154 ALA A N 1
ATOM 1251 C CA . ALA A 1 154 ? 32.680 20.353 -63.180 1.00 74.06 154 ALA A CA 1
ATOM 1252 C C . ALA A 1 154 ? 32.625 20.761 -64.661 1.00 74.06 154 ALA A C 1
ATOM 1254 O O . ALA A 1 154 ? 33.612 21.267 -65.179 1.00 74.06 154 ALA A O 1
ATOM 1255 N N . PHE A 1 155 ? 31.471 20.632 -65.326 1.00 77.31 155 PHE A N 1
ATOM 1256 C CA . PHE A 1 155 ? 31.276 21.107 -66.699 1.00 77.31 155 PHE A CA 1
ATOM 1257 C C . PHE A 1 155 ? 31.446 22.627 -66.813 1.00 77.31 155 PHE A C 1
ATOM 1259 O O . PHE A 1 155 ? 32.173 23.081 -67.688 1.00 77.31 155 PHE A O 1
ATOM 1266 N N . PHE A 1 156 ? 30.853 23.422 -65.915 1.00 77.88 156 PHE A N 1
ATOM 1267 C CA . PHE A 1 156 ? 31.036 24.878 -65.899 1.00 77.88 156 PHE A CA 1
ATOM 1268 C C . PHE A 1 156 ? 32.472 25.285 -65.552 1.00 77.88 156 PHE A C 1
ATOM 1270 O O . PHE A 1 156 ? 32.962 26.267 -66.098 1.00 77.88 156 PHE A O 1
ATOM 1277 N N . LEU A 1 157 ? 33.169 24.529 -64.703 1.00 81.88 157 LEU A N 1
ATOM 1278 C CA . LEU A 1 157 ? 34.564 24.786 -64.339 1.00 81.88 157 LEU A CA 1
ATOM 1279 C C . LEU A 1 157 ? 35.515 24.432 -65.496 1.00 81.88 157 LEU A C 1
ATOM 1281 O O . LEU A 1 157 ? 36.425 25.200 -65.791 1.00 81.88 157 LEU A O 1
ATOM 1285 N N . ILE A 1 158 ? 35.249 23.340 -66.223 1.00 82.38 158 ILE A N 1
ATOM 1286 C CA . ILE A 1 158 ? 35.941 22.988 -67.474 1.00 82.38 158 ILE A CA 1
ATOM 1287 C C . ILE A 1 158 ? 35.642 24.022 -68.566 1.00 82.38 158 ILE A C 1
ATOM 1289 O O . ILE A 1 158 ? 36.562 24.446 -69.257 1.00 82.38 158 ILE A O 1
ATOM 1293 N N . LEU A 1 159 ? 34.393 24.477 -68.706 1.00 82.62 159 LEU A N 1
ATOM 1294 C CA . LEU A 1 159 ? 34.008 25.519 -69.664 1.00 82.62 159 LEU A CA 1
ATOM 1295 C C . LEU A 1 159 ? 34.677 26.860 -69.329 1.00 82.62 159 LEU A C 1
ATOM 1297 O O . LEU A 1 159 ? 35.172 27.536 -70.225 1.00 82.62 159 LEU A O 1
ATOM 1301 N N . ALA A 1 160 ? 34.747 27.229 -68.048 1.00 81.00 160 ALA A N 1
ATOM 1302 C CA . ALA A 1 160 ? 35.453 28.419 -67.586 1.00 81.00 160 ALA A CA 1
ATOM 1303 C C . ALA A 1 160 ? 36.963 28.308 -67.845 1.00 81.00 160 ALA A C 1
ATOM 1305 O O . ALA A 1 160 ? 37.555 29.242 -68.376 1.00 81.00 160 ALA A O 1
ATOM 1306 N N . LEU A 1 161 ? 37.582 27.156 -67.564 1.00 82.62 161 LEU A N 1
ATOM 1307 C CA . LEU A 1 161 ? 38.985 26.896 -67.903 1.00 82.62 161 LEU A CA 1
ATOM 1308 C C . LEU A 1 161 ? 39.229 26.911 -69.418 1.00 82.62 161 LEU A C 1
ATOM 1310 O O . LEU A 1 161 ? 40.253 27.429 -69.855 1.00 82.62 161 LEU A O 1
ATOM 1314 N N . ALA A 1 162 ? 38.294 26.409 -70.226 1.00 79.75 162 ALA A N 1
ATOM 1315 C CA . ALA A 1 162 ? 38.364 26.460 -71.684 1.00 79.75 162 ALA A CA 1
ATOM 1316 C C . ALA A 1 162 ? 38.199 27.890 -72.223 1.00 79.75 162 ALA A C 1
ATOM 1318 O O . ALA A 1 162 ? 38.889 28.260 -73.168 1.00 79.75 162 ALA A O 1
ATOM 1319 N N . LEU A 1 163 ? 37.350 28.718 -71.609 1.00 77.88 163 LEU A N 1
ATOM 1320 C CA . LEU A 1 163 ? 37.209 30.138 -71.945 1.00 77.88 163 LEU A CA 1
ATOM 1321 C C . LEU A 1 163 ? 38.442 30.948 -71.532 1.00 77.88 163 LEU A C 1
ATOM 1323 O O . LEU A 1 163 ? 38.899 31.786 -72.303 1.00 77.88 163 LEU A O 1
ATOM 1327 N N . VAL A 1 164 ? 39.028 30.672 -70.364 1.00 77.25 164 VAL A N 1
ATOM 1328 C CA . VAL A 1 164 ? 40.278 31.311 -69.921 1.00 77.25 164 VAL A CA 1
ATOM 1329 C C . VAL A 1 164 ? 41.447 30.865 -70.804 1.00 77.25 164 VAL A C 1
ATOM 1331 O O . VAL A 1 164 ? 42.185 31.705 -71.313 1.00 77.25 164 VAL A O 1
ATOM 1334 N N . GLY A 1 165 ? 41.586 29.564 -71.069 1.00 76.44 165 GLY A N 1
ATOM 1335 C CA . GLY A 1 165 ? 42.614 29.021 -71.961 1.00 76.44 165 GLY A CA 1
ATOM 1336 C C 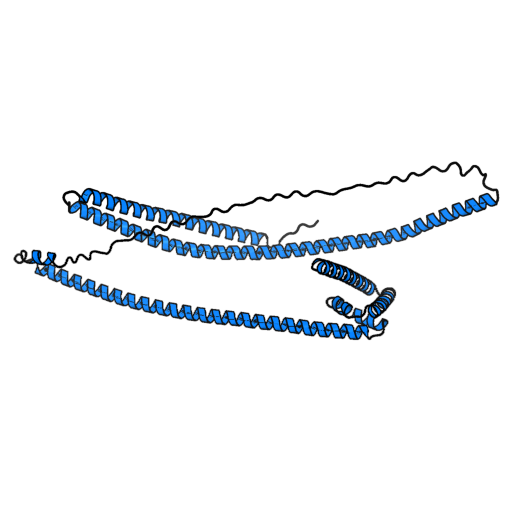. GLY A 1 165 ? 42.457 29.496 -73.408 1.00 76.44 165 GLY A C 1
ATOM 1337 O O . GLY A 1 165 ? 43.435 29.893 -74.040 1.00 76.44 165 GLY A O 1
ATOM 1338 N N . GLY A 1 166 ? 41.222 29.538 -73.913 1.00 74.81 166 GLY A N 1
ATOM 1339 C CA . GLY A 1 166 ? 40.876 30.094 -75.220 1.00 74.81 166 GLY A CA 1
ATOM 1340 C C . GLY A 1 166 ? 41.146 31.596 -75.306 1.00 74.81 166 GLY A C 1
ATOM 1341 O O . GLY A 1 166 ? 41.703 32.056 -76.300 1.00 74.81 166 GLY A O 1
ATOM 1342 N N . GLY A 1 167 ? 40.855 32.352 -74.244 1.00 70.25 167 GLY A N 1
ATOM 1343 C CA . GLY A 1 167 ? 41.187 33.773 -74.131 1.00 70.25 167 GLY A CA 1
ATOM 1344 C C . GLY A 1 167 ? 42.696 34.028 -74.166 1.00 70.25 167 GLY A C 1
ATOM 1345 O O . GLY A 1 167 ? 43.156 34.910 -74.891 1.00 70.25 167 GLY A O 1
ATOM 1346 N N . VAL A 1 168 ? 43.489 33.209 -73.467 1.00 72.31 168 VAL A N 1
ATOM 1347 C CA . VAL A 1 168 ? 44.961 33.276 -73.501 1.00 72.31 168 VAL A CA 1
ATOM 1348 C C . VAL A 1 168 ? 45.511 32.907 -74.887 1.00 72.31 168 VAL A C 1
ATOM 1350 O O . VAL A 1 168 ? 46.424 33.569 -75.387 1.00 72.31 168 VAL A O 1
ATOM 1353 N N . PHE A 1 169 ? 44.942 31.897 -75.552 1.00 73.56 169 PHE A N 1
ATOM 1354 C CA . PHE A 1 169 ? 45.334 31.505 -76.911 1.00 73.56 169 PHE A CA 1
ATOM 1355 C C . PHE A 1 169 ? 44.994 32.586 -77.953 1.00 73.56 169 PHE A C 1
ATOM 1357 O O . PHE A 1 169 ? 45.837 32.933 -78.784 1.00 73.56 169 PHE A O 1
ATOM 1364 N N . ALA A 1 170 ? 43.796 33.171 -77.877 1.00 66.12 170 ALA A N 1
ATOM 1365 C CA . ALA A 1 170 ? 43.352 34.252 -78.755 1.00 66.12 170 ALA A CA 1
ATOM 1366 C C . ALA A 1 170 ? 44.166 35.543 -78.551 1.00 66.12 170 ALA A C 1
ATOM 1368 O O . ALA A 1 170 ? 44.507 36.212 -79.528 1.00 66.12 170 ALA A O 1
ATOM 1369 N N . TYR A 1 171 ? 44.562 35.848 -77.310 1.00 65.44 171 TYR A N 1
ATOM 1370 C CA . TYR A 1 171 ? 45.479 36.948 -77.000 1.00 65.44 171 TYR A CA 1
ATOM 1371 C C . TYR A 1 171 ? 46.866 36.730 -77.627 1.00 65.44 171 TYR A C 1
ATOM 1373 O O . TYR A 1 171 ? 47.410 37.631 -78.261 1.00 65.44 171 TYR A O 1
ATOM 1381 N N . LYS A 1 172 ? 47.421 35.511 -77.547 1.00 70.31 172 LYS A N 1
ATOM 1382 C CA . LYS A 1 172 ? 48.742 35.189 -78.121 1.00 70.31 172 LYS A CA 1
ATOM 1383 C C . LYS A 1 172 ? 48.759 35.206 -79.657 1.00 70.31 172 LYS A C 1
ATOM 1385 O O . LYS A 1 172 ? 49.795 35.488 -80.252 1.00 70.31 172 LYS A O 1
ATOM 1390 N N . LYS A 1 173 ? 47.622 34.921 -80.299 1.00 73.56 173 LYS A N 1
ATOM 1391 C CA . LYS A 1 173 ? 47.426 35.000 -81.759 1.00 73.56 173 LYS A CA 1
ATOM 1392 C C . LYS A 1 173 ? 47.037 36.403 -82.262 1.00 73.56 173 LYS A C 1
ATOM 1394 O O . LYS A 1 173 ? 46.904 36.570 -83.469 1.00 73.56 173 LYS A O 1
ATOM 1399 N N . GLY A 1 174 ? 46.890 37.392 -81.373 1.00 66.50 174 GLY A N 1
ATOM 1400 C CA . GLY A 1 174 ? 46.636 38.793 -81.736 1.00 66.50 174 GLY A CA 1
ATOM 1401 C C . GLY A 1 174 ? 45.173 39.143 -82.021 1.00 66.50 174 GLY A C 1
ATOM 1402 O O . GLY A 1 174 ? 44.906 40.213 -82.558 1.00 66.50 174 GLY A O 1
ATOM 1403 N N . TYR A 1 175 ? 44.221 38.276 -81.662 1.00 70.06 175 TYR A N 1
ATOM 1404 C CA . TYR A 1 175 ? 42.794 38.501 -81.920 1.00 70.06 175 TYR A CA 1
ATOM 1405 C C . TYR A 1 175 ? 42.081 39.331 -80.836 1.00 70.06 175 TYR A C 1
ATOM 1407 O O . TYR A 1 175 ? 40.953 39.760 -81.062 1.00 70.06 175 TYR A O 1
ATOM 1415 N N . LEU A 1 176 ? 42.702 39.582 -79.673 1.00 54.56 176 LEU A N 1
ATOM 1416 C CA . LEU A 1 176 ? 42.129 40.426 -78.613 1.00 54.56 176 LEU A CA 1
ATOM 1417 C C . LEU A 1 176 ? 43.047 41.601 -78.246 1.00 54.56 176 LEU A C 1
ATOM 1419 O O . LEU A 1 176 ? 44.215 41.413 -77.907 1.00 54.56 176 LEU A O 1
ATOM 1423 N N . SER A 1 177 ? 42.474 42.808 -78.266 1.00 60.94 177 SER A N 1
ATOM 1424 C CA . SER A 1 177 ? 43.097 44.056 -77.806 1.00 60.94 177 SER A CA 1
ATOM 1425 C C . SER A 1 177 ? 43.336 44.046 -76.287 1.00 60.94 177 SER A C 1
ATOM 1427 O O . SER A 1 177 ? 42.551 43.481 -75.522 1.00 60.94 177 SER A O 1
ATOM 1429 N N . LYS A 1 178 ? 44.413 44.709 -75.840 1.00 61.91 178 LYS A N 1
ATOM 1430 C CA . LYS A 1 178 ? 44.850 44.786 -74.432 1.00 61.91 178 LYS A CA 1
ATOM 1431 C C . LYS A 1 178 ? 43.831 45.426 -73.479 1.00 61.91 178 LYS A C 1
ATOM 1433 O O . LYS A 1 178 ? 43.929 45.199 -72.276 1.00 61.91 178 LYS A O 1
ATOM 1438 N N . ASP A 1 179 ? 42.852 46.171 -73.983 1.00 68.50 179 ASP A N 1
ATOM 1439 C CA . ASP A 1 179 ? 41.968 46.984 -73.137 1.00 68.50 179 ASP A CA 1
ATOM 1440 C C . ASP A 1 179 ? 40.790 46.214 -72.515 1.00 68.50 179 ASP A C 1
ATOM 1442 O O . ASP A 1 179 ? 40.110 46.726 -71.627 1.00 68.50 179 ASP A O 1
ATOM 1446 N N . TYR A 1 180 ? 40.568 44.958 -72.914 1.00 58.75 180 TYR A N 1
ATOM 1447 C CA . TYR A 1 180 ? 39.372 44.198 -72.528 1.00 58.75 180 TYR A CA 1
ATOM 1448 C C . TYR A 1 180 ? 39.340 43.757 -71.048 1.00 58.75 180 TYR A C 1
ATOM 1450 O O . TYR A 1 180 ? 38.276 43.495 -70.495 1.00 58.75 180 TYR A O 1
ATOM 1458 N N . TRP A 1 181 ? 40.488 43.703 -70.365 1.00 55.47 181 TRP A N 1
ATOM 1459 C CA . TRP A 1 181 ? 40.583 43.169 -68.996 1.00 55.47 181 TRP A CA 1
ATOM 1460 C C . TRP A 1 181 ? 40.280 44.183 -67.881 1.00 55.47 181 TRP A C 1
ATOM 1462 O O . TRP A 1 181 ? 40.217 43.802 -66.716 1.00 55.47 181 TRP A O 1
ATOM 1472 N N . ARG A 1 182 ? 40.071 45.467 -68.202 1.00 57.78 182 ARG A N 1
ATOM 1473 C CA . ARG A 1 182 ? 39.880 46.532 -67.194 1.00 57.78 182 ARG A CA 1
ATOM 1474 C C . ARG A 1 182 ? 38.434 46.743 -66.724 1.00 57.78 182 ARG A C 1
ATOM 1476 O O . ARG A 1 182 ? 38.215 47.603 -65.881 1.00 57.78 182 ARG A O 1
ATOM 1483 N N . GLN A 1 183 ? 37.458 45.994 -67.238 1.00 57.78 183 GLN A N 1
ATOM 1484 C CA . GLN A 1 183 ? 36.028 46.229 -66.962 1.00 57.78 183 GLN A CA 1
ATOM 1485 C C . GLN A 1 183 ? 35.337 45.150 -66.104 1.00 57.78 183 GLN A C 1
ATOM 1487 O O . GLN A 1 183 ? 34.111 45.134 -66.029 1.00 57.78 183 GLN A O 1
ATOM 1492 N N . LEU A 1 184 ? 36.069 44.240 -65.449 1.00 47.47 184 LEU A N 1
ATOM 1493 C CA . LEU A 1 184 ? 35.428 43.207 -64.624 1.00 47.47 184 LEU A CA 1
ATOM 1494 C C . LEU A 1 184 ? 35.064 43.737 -63.217 1.00 47.47 184 LEU A C 1
ATOM 1496 O O . LEU A 1 184 ? 35.936 44.284 -62.543 1.00 47.47 184 LEU A O 1
ATOM 1500 N N . PRO A 1 185 ? 33.802 43.583 -62.764 1.00 45.03 185 PRO A N 1
ATOM 1501 C CA . PRO A 1 185 ? 33.324 44.127 -61.493 1.00 45.03 185 PRO A CA 1
ATOM 1502 C C . PRO A 1 185 ? 33.819 43.335 -60.271 1.00 45.03 185 PRO A C 1
ATOM 1504 O O . PRO A 1 185 ? 33.842 42.104 -60.264 1.00 45.03 185 PRO A O 1
ATOM 1507 N N . GLU A 1 186 ? 34.183 44.070 -59.219 1.00 43.91 186 GLU A N 1
ATOM 1508 C CA . GLU A 1 186 ? 34.696 43.573 -57.938 1.00 43.91 186 GLU A CA 1
ATOM 1509 C C . GLU A 1 186 ? 33.571 42.926 -57.103 1.00 43.91 186 GLU A C 1
ATOM 1511 O O . GLU A 1 186 ? 32.597 43.582 -56.730 1.00 43.91 186 GLU A O 1
ATOM 1516 N N . VAL A 1 187 ? 33.676 41.626 -56.810 1.00 41.16 187 VAL A N 1
ATOM 1517 C CA . VAL A 1 187 ? 32.669 40.878 -56.033 1.00 41.16 187 VAL A CA 1
ATOM 1518 C C . VAL A 1 187 ? 33.079 40.843 -54.558 1.00 41.16 187 VAL A C 1
ATOM 1520 O O . VAL A 1 187 ? 34.053 40.183 -54.202 1.00 41.16 187 VAL A O 1
ATOM 1523 N N . GLN A 1 188 ? 32.332 41.531 -53.687 1.00 39.28 188 GLN A N 1
ATOM 1524 C CA . GLN A 1 188 ? 32.566 41.535 -52.236 1.00 39.28 188 GLN A CA 1
ATOM 1525 C C . GLN A 1 188 ? 31.826 40.392 -51.517 1.00 39.28 188 GLN A C 1
ATOM 1527 O O . GLN A 1 188 ? 30.617 40.218 -51.670 1.00 39.28 188 GLN A O 1
ATOM 1532 N N . LEU A 1 189 ? 32.553 39.628 -50.695 1.00 37.44 189 LEU A N 1
ATOM 1533 C CA . LEU A 1 189 ? 32.048 38.528 -49.864 1.00 37.44 189 LEU A CA 1
ATOM 1534 C C . LEU A 1 189 ? 31.931 38.981 -48.399 1.00 37.44 189 LEU A C 1
ATOM 1536 O O . LEU A 1 189 ? 32.941 39.147 -47.717 1.00 37.44 189 LEU A O 1
ATOM 1540 N N . ASN A 1 190 ? 30.699 39.157 -47.910 1.00 38.62 190 ASN A N 1
ATOM 1541 C CA . ASN A 1 190 ? 30.411 39.529 -46.520 1.00 38.62 190 ASN A CA 1
ATOM 1542 C C . ASN A 1 190 ? 30.342 38.313 -45.577 1.00 38.62 190 ASN A C 1
ATOM 1544 O O . ASN A 1 190 ? 29.771 37.271 -45.899 1.00 38.62 190 ASN A O 1
ATOM 1548 N N . LYS A 1 191 ? 30.913 38.494 -44.381 1.00 40.25 191 LYS A N 1
ATOM 1549 C CA . LYS A 1 191 ? 31.093 37.522 -43.292 1.00 40.25 191 LYS A CA 1
ATOM 1550 C C . LYS A 1 191 ? 29.965 37.707 -42.264 1.00 40.25 191 LYS A C 1
ATOM 1552 O O . LYS A 1 191 ? 29.837 38.796 -41.713 1.00 40.25 191 LYS A O 1
ATOM 1557 N N . VAL A 1 192 ? 29.168 36.674 -41.982 1.00 38.12 192 VAL A N 1
ATOM 1558 C CA . VAL A 1 192 ? 28.135 36.700 -40.925 1.00 38.12 192 VAL A CA 1
ATOM 1559 C C . VAL A 1 192 ? 28.559 35.775 -39.787 1.00 38.12 192 VAL A C 1
ATOM 1561 O O . VAL A 1 192 ? 28.759 34.581 -39.998 1.00 38.12 192 VAL A O 1
ATOM 1564 N N . ALA A 1 193 ? 28.694 36.342 -38.589 1.00 42.59 193 ALA A N 1
ATOM 1565 C CA . ALA A 1 193 ? 28.848 35.631 -37.326 1.00 42.59 193 ALA A CA 1
ATOM 1566 C C . ALA A 1 193 ? 27.741 36.085 -36.359 1.00 42.59 193 ALA A C 1
ATOM 1568 O O . ALA A 1 193 ? 27.534 37.281 -36.175 1.00 42.59 193 ALA A O 1
ATOM 1569 N N . SER A 1 194 ? 27.063 35.131 -35.724 1.00 39.53 194 SER A N 1
ATOM 1570 C CA . SER A 1 194 ? 26.205 35.310 -34.541 1.00 39.53 194 SER A CA 1
ATOM 1571 C C . SER A 1 194 ? 26.195 33.964 -33.801 1.00 39.53 194 SER A C 1
ATOM 1573 O O . SER A 1 194 ? 25.902 32.950 -34.425 1.00 39.53 194 SER A O 1
ATOM 1575 N N . SER A 1 195 ? 26.727 33.836 -32.580 1.00 44.12 195 SER A N 1
ATOM 1576 C CA . SER A 1 195 ? 26.193 34.328 -31.295 1.00 44.12 195 SER A CA 1
ATOM 1577 C C . SER A 1 195 ? 24.859 33.672 -30.929 1.00 44.12 195 SER A C 1
ATOM 1579 O O . SER A 1 195 ? 23.848 33.965 -31.559 1.00 44.12 195 SER A O 1
ATOM 1581 N N . THR A 1 196 ? 24.865 32.806 -29.907 1.00 36.06 196 THR A N 1
ATOM 1582 C CA . THR A 1 196 ? 23.835 32.733 -28.848 1.00 36.06 196 THR A CA 1
ATOM 1583 C C . THR A 1 196 ? 24.206 31.688 -27.787 1.00 36.06 196 THR A C 1
ATOM 1585 O O . THR A 1 196 ? 24.513 30.541 -28.096 1.00 36.06 196 THR A O 1
ATOM 1588 N N . ALA A 1 197 ? 24.140 32.105 -26.524 1.00 42.66 197 ALA A N 1
ATOM 1589 C CA . ALA A 1 197 ? 24.071 31.273 -25.324 1.00 42.66 197 ALA A CA 1
ATOM 1590 C C . ALA A 1 197 ? 22.774 31.633 -24.575 1.00 42.66 197 ALA A C 1
ATOM 1592 O O . ALA A 1 197 ? 22.285 32.753 -24.762 1.00 42.66 197 ALA A O 1
ATOM 1593 N N . PRO A 1 198 ? 22.253 30.766 -23.685 1.00 50.81 198 PRO A N 1
ATOM 1594 C CA . PRO A 1 198 ? 21.403 31.255 -22.606 1.00 50.81 198 PRO A CA 1
ATOM 1595 C C . PRO A 1 198 ? 21.801 30.767 -21.204 1.00 50.81 198 PRO A C 1
ATOM 1597 O O . PRO A 1 198 ? 22.221 29.634 -20.980 1.00 50.81 198 PRO A O 1
ATOM 1600 N N . SER A 1 199 ? 21.605 31.702 -20.275 1.00 38.59 199 SER A N 1
ATOM 1601 C CA . SER A 1 199 ? 21.676 31.624 -18.816 1.00 38.59 199 SER A CA 1
ATOM 1602 C C . SER A 1 199 ? 20.455 30.894 -18.235 1.00 38.59 199 SER A C 1
ATOM 1604 O O . SER A 1 199 ? 19.330 31.140 -18.671 1.00 38.59 199 SER A O 1
ATOM 1606 N N . GLY A 1 200 ? 20.672 30.025 -17.242 1.00 38.44 200 GLY A N 1
ATOM 1607 C CA . GLY A 1 200 ? 19.629 29.348 -16.467 1.00 38.44 200 GLY A CA 1
ATOM 1608 C C . GLY A 1 200 ? 19.756 29.678 -14.979 1.00 38.44 200 GLY A C 1
ATOM 1609 O O . GLY A 1 200 ? 20.748 29.325 -14.346 1.00 38.44 200 GLY A O 1
ATOM 1610 N N . ALA A 1 201 ? 18.752 30.372 -14.441 1.00 38.06 201 ALA A N 1
ATOM 1611 C CA . ALA A 1 201 ? 18.645 30.772 -13.042 1.00 38.06 201 ALA A CA 1
ATOM 1612 C C . ALA A 1 201 ? 18.073 29.641 -12.169 1.00 38.06 201 ALA A C 1
ATOM 1614 O O . ALA A 1 201 ? 17.086 28.999 -12.530 1.00 38.06 201 ALA A O 1
ATOM 1615 N N . ALA A 1 202 ? 18.689 29.432 -11.005 1.00 37.91 202 ALA A N 1
ATOM 1616 C CA . ALA A 1 202 ? 18.274 28.482 -9.981 1.00 37.91 202 ALA A CA 1
ATOM 1617 C C . ALA A 1 202 ? 17.241 29.105 -9.023 1.00 37.91 202 ALA A C 1
ATOM 1619 O O . ALA A 1 202 ? 17.414 30.232 -8.562 1.00 37.91 202 ALA A O 1
ATOM 1620 N N . ILE A 1 203 ? 16.197 28.343 -8.686 1.00 38.50 203 ILE A N 1
ATOM 1621 C CA . ILE A 1 203 ? 15.239 28.638 -7.613 1.00 38.50 203 ILE A CA 1
ATOM 1622 C C . ILE A 1 203 ? 15.303 27.463 -6.632 1.00 38.50 203 ILE A C 1
ATOM 1624 O O . ILE A 1 203 ? 14.856 26.363 -6.948 1.00 38.50 203 ILE A O 1
ATOM 1628 N N . SER A 1 204 ? 15.877 27.688 -5.449 1.00 39.12 204 SER A N 1
ATOM 1629 C CA . SER A 1 204 ? 15.889 26.741 -4.329 1.00 39.12 204 SER A CA 1
ATOM 1630 C C . SER A 1 204 ? 14.895 27.200 -3.259 1.00 39.12 204 SER A C 1
ATOM 1632 O O . SER A 1 204 ? 15.134 28.202 -2.584 1.00 39.12 204 SER A O 1
ATOM 1634 N N . GLY A 1 205 ? 13.784 26.478 -3.106 1.00 38.22 205 GLY A N 1
ATOM 1635 C CA . GLY A 1 205 ? 12.825 26.655 -2.014 1.00 38.22 205 GLY A CA 1
ATOM 1636 C C . GLY A 1 205 ? 13.040 25.598 -0.933 1.00 38.22 205 GLY A C 1
ATOM 1637 O O . GLY A 1 205 ? 12.922 24.407 -1.209 1.00 38.22 205 GLY A O 1
ATOM 1638 N N . GLY A 1 206 ? 13.374 26.039 0.281 1.00 37.50 206 GLY A N 1
ATOM 1639 C CA . GLY A 1 206 ? 13.463 25.199 1.475 1.00 37.50 206 GLY A CA 1
ATOM 1640 C C . GLY A 1 206 ? 12.095 24.985 2.127 1.00 37.50 206 GLY A C 1
ATOM 1641 O O . GLY A 1 206 ? 11.272 25.897 2.166 1.00 37.50 206 GLY A O 1
ATOM 1642 N N . ILE A 1 207 ? 11.869 23.781 2.655 1.00 38.34 207 ILE A N 1
ATOM 1643 C CA . ILE A 1 207 ? 10.714 23.442 3.493 1.00 38.34 207 ILE A CA 1
ATOM 1644 C C . ILE A 1 207 ? 11.246 22.973 4.847 1.00 38.34 207 ILE A C 1
ATOM 1646 O O . ILE A 1 207 ? 11.947 21.966 4.943 1.00 38.34 207 ILE A O 1
ATOM 1650 N N . SER A 1 208 ? 10.911 23.737 5.881 1.00 36.94 208 SER A N 1
ATOM 1651 C CA . SER A 1 208 ? 11.215 23.483 7.287 1.00 36.94 208 SER A CA 1
ATOM 1652 C C . SER A 1 208 ? 10.156 22.559 7.898 1.00 36.94 208 SER A C 1
ATOM 1654 O O . SER A 1 208 ? 8.960 22.789 7.721 1.00 36.94 208 SER A O 1
ATOM 1656 N N . ALA A 1 209 ? 10.585 21.541 8.643 1.00 37.88 209 ALA A N 1
ATOM 1657 C CA . ALA A 1 209 ? 9.722 20.651 9.421 1.00 37.88 209 ALA A CA 1
ATOM 1658 C C . ALA A 1 209 ? 9.521 21.179 10.860 1.00 37.88 209 ALA A C 1
ATOM 1660 O O . ALA A 1 209 ? 10.474 21.714 11.432 1.00 37.88 209 ALA A O 1
ATOM 1661 N N . PRO A 1 210 ? 8.338 21.010 11.482 1.00 48.19 210 PRO A N 1
ATOM 1662 C CA . PRO A 1 210 ? 8.142 21.330 12.892 1.00 48.19 210 PRO A CA 1
ATOM 1663 C C . PRO A 1 210 ? 8.446 20.120 13.791 1.00 48.19 210 PRO A C 1
ATOM 1665 O O . PRO A 1 210 ? 7.938 19.019 13.579 1.00 48.19 210 PRO A O 1
ATOM 1668 N N . ALA A 1 211 ? 9.266 20.347 14.817 1.00 36.69 211 ALA A N 1
ATOM 1669 C CA . ALA A 1 211 ? 9.542 19.396 15.887 1.00 36.69 211 ALA A CA 1
ATOM 1670 C C . ALA A 1 211 ? 8.392 19.395 16.911 1.00 36.69 211 ALA A C 1
ATOM 1672 O O . ALA A 1 211 ? 8.010 20.446 17.423 1.00 36.69 211 ALA A O 1
ATOM 1673 N N . ALA A 1 212 ? 7.854 18.211 17.208 1.00 38.28 212 ALA A N 1
ATOM 1674 C CA . ALA A 1 212 ? 6.849 17.992 18.240 1.00 38.28 212 ALA A CA 1
ATOM 1675 C C . ALA A 1 212 ? 7.528 17.645 19.574 1.00 38.28 212 ALA A C 1
ATOM 1677 O O . ALA A 1 212 ? 8.267 16.665 19.671 1.00 38.28 212 ALA A O 1
ATOM 1678 N N . SER A 1 213 ? 7.269 18.452 20.599 1.00 37.69 213 SER A N 1
ATOM 1679 C CA . SER A 1 213 ? 7.646 18.213 21.992 1.00 37.69 213 SER A CA 1
ATOM 1680 C C . SER A 1 213 ? 6.618 17.311 22.678 1.00 37.69 213 SER A C 1
ATOM 1682 O O . SER A 1 213 ? 5.440 17.658 22.751 1.00 37.69 213 SER A O 1
ATOM 1684 N N . ALA A 1 214 ? 7.072 16.166 23.189 1.00 38.00 214 ALA A N 1
ATOM 1685 C CA . ALA A 1 214 ? 6.294 15.248 24.012 1.00 38.00 214 ALA A CA 1
ATOM 1686 C C . ALA A 1 214 ? 6.591 15.506 25.496 1.00 38.00 214 ALA A C 1
ATOM 1688 O O . ALA A 1 214 ? 7.711 15.287 25.957 1.00 38.00 214 ALA A O 1
ATOM 1689 N N . THR A 1 215 ? 5.581 15.958 26.234 1.00 38.28 215 THR A N 1
ATOM 1690 C CA . THR A 1 215 ? 5.603 16.083 27.695 1.00 38.28 215 THR A CA 1
ATOM 1691 C C . THR A 1 215 ? 4.933 14.841 28.283 1.00 38.28 215 THR A C 1
ATOM 1693 O O . THR A 1 215 ? 3.746 14.613 28.056 1.00 38.28 215 THR A O 1
ATOM 1696 N N . GLN A 1 216 ? 5.699 14.011 28.993 1.00 40.75 216 GLN A N 1
ATOM 1697 C CA . GLN A 1 216 ? 5.194 12.907 29.811 1.00 40.75 216 GLN A CA 1
ATOM 1698 C C . GLN A 1 216 ? 4.886 13.433 31.216 1.00 40.75 216 GLN A C 1
ATOM 1700 O O . GLN A 1 216 ? 5.804 13.782 31.953 1.00 40.75 216 GLN A O 1
ATOM 1705 N N . GLU A 1 217 ? 3.612 13.444 31.602 1.00 36.88 217 GLU A N 1
ATOM 1706 C CA . GLU A 1 217 ? 3.202 13.536 33.004 1.00 36.88 217 GLU A CA 1
ATOM 1707 C C . GLU A 1 217 ? 2.755 12.151 33.479 1.00 36.88 217 GLU A C 1
ATOM 1709 O O . GLU A 1 217 ? 1.747 11.601 33.035 1.00 36.88 217 GLU A O 1
ATOM 1714 N N . ALA A 1 218 ? 3.558 11.568 34.368 1.00 40.00 218 ALA A N 1
ATOM 1715 C CA . ALA A 1 218 ? 3.236 10.358 35.102 1.00 40.00 218 ALA A CA 1
ATOM 1716 C C . ALA A 1 218 ? 2.338 10.723 36.294 1.00 40.00 218 ALA A C 1
ATOM 1718 O O . ALA A 1 218 ? 2.774 11.394 37.227 1.00 40.00 218 ALA A O 1
ATOM 1719 N N . SER A 1 219 ? 1.083 10.276 36.259 1.00 42.50 219 SER A N 1
ATOM 1720 C CA . SER A 1 219 ? 0.156 10.353 37.388 1.00 42.50 219 SER A CA 1
ATOM 1721 C C . SER A 1 219 ? 0.310 9.098 38.250 1.00 42.50 219 SER A C 1
ATOM 1723 O O . SER A 1 219 ? -0.023 7.990 37.830 1.00 42.50 219 SER A O 1
ATOM 1725 N N . SER A 1 220 ? 0.863 9.274 39.447 1.00 43.94 220 SER A N 1
ATOM 1726 C CA . SER A 1 220 ? 0.910 8.276 40.510 1.00 43.94 220 SER A CA 1
ATOM 1727 C C . SER A 1 220 ? -0.438 8.222 41.237 1.00 43.94 220 SER A C 1
ATOM 1729 O O . SER A 1 220 ? -0.838 9.168 41.915 1.00 43.94 220 SER A O 1
ATOM 1731 N N . LEU A 1 221 ? -1.139 7.095 41.112 1.00 42.28 221 LEU A N 1
ATOM 1732 C CA . LEU A 1 221 ? -2.295 6.761 41.944 1.00 42.28 221 LEU A CA 1
ATOM 1733 C C . LEU A 1 221 ? -1.819 6.215 43.307 1.00 42.28 221 LEU A C 1
ATOM 1735 O O . LEU A 1 221 ? -0.880 5.414 43.336 1.00 42.28 221 LEU A O 1
ATOM 1739 N N . PRO A 1 222 ? -2.432 6.626 44.433 1.00 51.84 222 PRO A N 1
ATOM 1740 C CA . PRO A 1 222 ? -2.155 6.054 45.747 1.00 51.84 222 PRO A CA 1
ATOM 1741 C C . PRO A 1 222 ? -2.782 4.651 45.903 1.00 51.84 222 PRO A C 1
ATOM 1743 O O . PRO A 1 222 ? -3.753 4.337 45.215 1.00 51.84 222 PRO A O 1
ATOM 1746 N N . PRO A 1 223 ? -2.233 3.809 46.798 1.00 46.91 223 PRO A N 1
ATOM 1747 C CA . PRO A 1 223 ? -2.643 2.417 46.967 1.00 46.91 223 PRO A CA 1
ATOM 1748 C C . PRO A 1 223 ? -4.046 2.284 47.574 1.00 46.91 223 PRO A C 1
ATOM 1750 O O . PRO A 1 223 ? -4.402 2.993 48.518 1.00 46.91 223 PRO A O 1
ATOM 1753 N N . ASP A 1 224 ? -4.807 1.337 47.025 1.00 41.34 224 ASP A N 1
ATOM 1754 C CA . ASP A 1 224 ? -6.152 0.948 47.437 1.00 41.34 224 ASP A CA 1
ATOM 1755 C C . ASP A 1 224 ? -6.233 0.618 48.934 1.00 41.34 224 ASP A C 1
ATOM 1757 O O . ASP A 1 224 ? -5.597 -0.311 49.437 1.00 41.34 224 ASP A O 1
ATOM 1761 N N . VAL A 1 225 ? -7.087 1.357 49.641 1.00 44.47 225 VAL A N 1
ATOM 1762 C CA . VAL A 1 225 ? -7.609 0.960 50.948 1.00 44.47 225 VAL A CA 1
ATOM 1763 C C . VAL A 1 225 ? -8.696 -0.078 50.686 1.00 44.47 225 VAL A C 1
ATOM 1765 O O . VAL A 1 225 ? -9.815 0.256 50.298 1.00 44.47 225 VAL A O 1
ATOM 1768 N N . ILE A 1 226 ? -8.348 -1.350 50.870 1.00 50.06 226 ILE A N 1
ATOM 1769 C CA . ILE A 1 226 ? -9.294 -2.467 50.862 1.00 50.06 226 ILE A CA 1
ATOM 1770 C C . ILE A 1 226 ? -10.169 -2.323 52.111 1.00 50.06 226 ILE A C 1
ATOM 1772 O O . ILE A 1 226 ? -9.770 -2.684 53.215 1.00 50.06 226 ILE A O 1
ATOM 1776 N N . TYR A 1 227 ? -11.345 -1.724 51.941 1.00 48.38 227 TYR A N 1
ATOM 1777 C CA . TYR A 1 227 ? -12.383 -1.682 52.963 1.00 48.38 227 TYR A CA 1
ATOM 1778 C C . TYR A 1 227 ? -13.124 -3.021 52.924 1.00 48.38 227 TYR A C 1
ATOM 1780 O O . TYR A 1 227 ? -13.743 -3.338 51.909 1.00 48.38 227 TYR A O 1
ATOM 1788 N N . ASP A 1 228 ? -13.019 -3.816 53.990 1.00 50.62 228 ASP A N 1
ATOM 1789 C CA . ASP A 1 228 ? -13.745 -5.078 54.152 1.00 50.62 228 ASP A CA 1
ATOM 1790 C C . ASP A 1 228 ? -15.093 -4.796 54.849 1.00 50.62 228 ASP A C 1
ATOM 1792 O O . ASP A 1 228 ? -15.125 -4.523 56.049 1.00 50.62 228 ASP A O 1
ATOM 1796 N N . PRO A 1 229 ? -16.226 -4.802 54.120 1.00 50.22 229 PRO A N 1
ATOM 1797 C CA . PRO A 1 229 ? -17.527 -4.415 54.657 1.00 50.22 229 PRO A CA 1
ATOM 1798 C C . PRO A 1 229 ? -18.208 -5.546 55.447 1.00 50.22 229 PRO A C 1
ATOM 1800 O O . PRO A 1 229 ? -19.408 -5.465 55.715 1.00 50.22 229 PRO A O 1
ATOM 1803 N N . THR A 1 230 ? -17.501 -6.633 55.780 1.00 53.38 230 THR A N 1
ATOM 1804 C CA . THR A 1 230 ? -18.131 -7.824 56.365 1.00 53.38 230 THR A CA 1
ATOM 1805 C C . THR A 1 230 ? -18.384 -7.733 57.873 1.00 53.38 230 THR A C 1
ATOM 1807 O O . THR A 1 230 ? -19.278 -8.429 58.360 1.00 53.38 230 THR A O 1
ATOM 1810 N N . GLU A 1 231 ? -17.712 -6.841 58.611 1.00 49.47 231 GLU A N 1
ATOM 1811 C CA . GLU A 1 231 ? -17.851 -6.781 60.078 1.00 49.47 231 GLU A CA 1
ATOM 1812 C C . GLU A 1 231 ? -19.075 -5.987 60.574 1.00 49.47 231 GLU A C 1
ATOM 1814 O O . GLU A 1 231 ? -19.701 -6.387 61.557 1.00 49.47 231 GLU A O 1
ATOM 1819 N N . GLU A 1 232 ? -19.519 -4.930 59.884 1.00 49.81 232 GLU A N 1
ATOM 1820 C CA . GLU A 1 232 ? -20.648 -4.111 60.379 1.00 49.81 232 GLU A CA 1
ATOM 1821 C C . GLU A 1 232 ? -22.036 -4.693 60.057 1.00 49.81 232 GLU A C 1
ATOM 1823 O O . GLU A 1 232 ? -23.026 -4.379 60.723 1.00 49.81 232 GLU A O 1
ATOM 1828 N N . VAL A 1 233 ? -22.136 -5.608 59.088 1.00 52.50 233 VAL A N 1
ATOM 1829 C CA . VAL A 1 233 ? -23.421 -6.223 58.702 1.00 52.50 233 VAL A CA 1
ATOM 1830 C C . VAL A 1 233 ? -23.910 -7.235 59.753 1.00 52.50 233 VAL A C 1
ATOM 1832 O O . VAL A 1 233 ? -25.108 -7.514 59.840 1.00 52.50 233 VAL A O 1
ATOM 1835 N N . PHE A 1 234 ? -23.018 -7.753 60.604 1.00 49.47 234 PHE A N 1
ATOM 1836 C 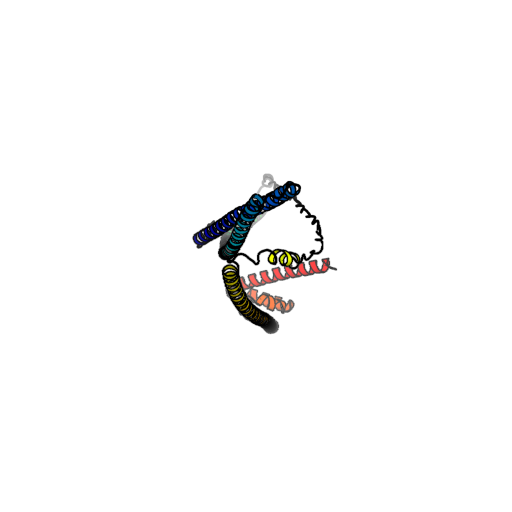CA . PHE A 1 234 ? -23.362 -8.803 61.567 1.00 49.47 234 PHE A CA 1
ATOM 1837 C C . PHE A 1 234 ? -24.106 -8.299 62.814 1.00 49.47 234 PHE A C 1
ATOM 1839 O O . PHE A 1 234 ? -24.885 -9.053 63.400 1.00 49.47 234 PHE A O 1
ATOM 1846 N N . TYR A 1 235 ? -23.954 -7.027 63.194 1.00 52.12 235 TYR A N 1
ATOM 1847 C CA . TYR A 1 235 ? -24.609 -6.497 64.397 1.00 52.12 235 TYR A CA 1
ATOM 1848 C C . TYR A 1 235 ? -26.099 -6.179 64.183 1.00 52.12 235 TYR A C 1
ATOM 1850 O O . TYR A 1 235 ? -26.915 -6.368 65.087 1.00 52.12 235 TYR A O 1
ATOM 1858 N N . PHE A 1 236 ? -26.491 -5.804 62.960 1.00 49.91 236 PHE A N 1
ATOM 1859 C CA . PHE A 1 236 ? -27.868 -5.401 62.638 1.00 49.91 236 PHE A CA 1
ATOM 1860 C C . PHE A 1 236 ? -28.849 -6.579 62.471 1.00 49.91 236 PHE A C 1
ATOM 1862 O O . PHE A 1 236 ? -30.065 -6.411 62.564 1.00 49.91 236 PHE A O 1
ATOM 1869 N N . ALA A 1 237 ? -28.345 -7.796 62.239 1.00 52.50 237 ALA A N 1
ATOM 1870 C CA . ALA A 1 237 ? -29.181 -8.976 62.006 1.00 52.50 237 ALA A CA 1
ATOM 1871 C C . ALA A 1 237 ? -29.772 -9.583 63.296 1.00 52.50 237 ALA A C 1
ATOM 1873 O O . ALA A 1 237 ? -30.752 -10.328 63.231 1.00 52.50 237 ALA A O 1
ATOM 1874 N N . SER A 1 238 ? -29.211 -9.261 64.467 1.00 52.59 238 SER A N 1
ATOM 1875 C CA . SER A 1 238 ? -29.618 -9.870 65.741 1.00 52.59 238 SER A CA 1
ATOM 1876 C C . SER A 1 238 ? -30.916 -9.291 66.334 1.00 52.59 238 SER A C 1
ATOM 1878 O O . SER A 1 238 ? -31.625 -10.003 67.047 1.00 52.59 238 SER A O 1
ATOM 1880 N N . GLU A 1 239 ? -31.310 -8.061 65.975 1.00 52.44 239 GLU A N 1
ATOM 1881 C CA . GLU A 1 239 ? -32.531 -7.417 66.500 1.00 52.44 239 GLU A CA 1
ATOM 1882 C C . GLU A 1 239 ? -33.807 -7.704 65.683 1.00 52.44 239 GLU A C 1
ATOM 1884 O O . GLU A 1 239 ? -34.919 -7.577 66.195 1.00 52.44 239 GLU A O 1
ATOM 1889 N N . LEU A 1 240 ? -33.691 -8.177 64.436 1.00 53.31 240 LEU A N 1
ATOM 1890 C CA . LEU A 1 240 ? -34.842 -8.448 63.552 1.00 53.31 240 LEU A CA 1
ATOM 1891 C C . LEU A 1 240 ? -35.455 -9.856 63.717 1.00 53.31 240 LEU A C 1
ATOM 1893 O O . LEU A 1 240 ? -36.427 -10.207 63.042 1.00 53.31 240 LEU A O 1
ATOM 1897 N N . GLY A 1 241 ? -34.933 -10.663 64.645 1.00 48.69 241 GLY A N 1
ATOM 1898 C CA . GLY A 1 241 ? -35.218 -12.096 64.789 1.00 48.69 241 GLY A CA 1
ATOM 1899 C C . GLY A 1 241 ? -36.611 -12.512 65.289 1.00 48.69 241 GLY A C 1
ATOM 1900 O O . GLY A 1 241 ? -36.787 -13.685 65.606 1.00 48.69 241 GLY A O 1
ATOM 1901 N N . LYS A 1 242 ? -37.611 -11.622 65.387 1.00 54.03 242 LYS A N 1
ATOM 1902 C CA . LYS A 1 242 ? -38.928 -11.984 65.967 1.00 54.03 242 LYS A CA 1
ATOM 1903 C C . LYS A 1 242 ? -40.153 -11.826 65.060 1.00 54.03 242 LYS A C 1
ATOM 1905 O O . LYS A 1 242 ? -41.223 -12.272 65.453 1.00 54.03 242 LYS A O 1
ATOM 1910 N N . ASN A 1 243 ? -40.024 -11.317 63.830 1.00 50.31 243 ASN A N 1
ATOM 1911 C CA . ASN A 1 243 ? -41.173 -11.157 62.923 1.00 50.31 243 ASN A CA 1
ATOM 1912 C C . ASN A 1 243 ? -41.037 -11.975 61.622 1.00 50.31 243 ASN A C 1
ATOM 1914 O O . ASN A 1 243 ? -40.486 -11.523 60.626 1.00 50.31 243 ASN A O 1
ATOM 1918 N N . LEU A 1 244 ? -41.558 -13.205 61.680 1.00 55.16 244 LEU A N 1
ATOM 1919 C CA . LEU A 1 244 ? -42.089 -14.148 60.670 1.00 55.16 244 LEU A CA 1
ATOM 1920 C C . LEU A 1 244 ? -41.940 -13.986 59.123 1.00 55.16 244 LEU A C 1
ATOM 1922 O O . LEU A 1 244 ? -42.631 -14.695 58.396 1.00 55.16 244 LEU A O 1
ATOM 1926 N N . ARG A 1 245 ? -41.040 -13.179 58.547 1.00 58.81 245 ARG A N 1
ATOM 1927 C CA . ARG A 1 245 ? -40.762 -13.181 57.081 1.00 58.81 245 ARG A CA 1
ATOM 1928 C C . ARG A 1 245 ? -39.352 -13.619 56.686 1.00 58.81 245 ARG A C 1
ATOM 1930 O O . ARG A 1 245 ? -39.090 -13.828 55.501 1.00 58.81 245 ARG A O 1
ATOM 1937 N N . VAL A 1 246 ? -38.479 -13.839 57.667 1.00 68.00 246 VAL A N 1
ATOM 1938 C CA . VAL A 1 246 ? -37.063 -14.188 57.468 1.00 68.00 246 VAL A CA 1
ATOM 1939 C C . VAL A 1 246 ? -36.889 -15.490 56.671 1.00 68.00 246 VAL A C 1
ATOM 1941 O O . VAL A 1 246 ? -36.029 -15.558 55.801 1.00 68.00 246 VAL A O 1
ATOM 1944 N N . SER A 1 247 ? -37.749 -16.497 56.865 1.00 76.56 247 SER A N 1
ATOM 1945 C CA . SER A 1 247 ? -37.614 -17.790 56.170 1.00 76.56 247 SER A CA 1
ATOM 1946 C C . SER A 1 247 ? -37.810 -17.700 54.651 1.00 76.56 247 SER A C 1
ATOM 1948 O O . SER A 1 247 ? -37.127 -18.394 53.902 1.00 76.56 247 SER A O 1
ATOM 1950 N N . SER A 1 248 ? -38.712 -16.833 54.179 1.00 81.31 248 SER A N 1
ATOM 1951 C CA . SER A 1 248 ? -38.947 -16.627 52.742 1.00 81.31 248 SER A CA 1
ATOM 1952 C C . SER A 1 248 ? -37.786 -15.895 52.065 1.00 81.31 248 SER A C 1
ATOM 1954 O O . SER A 1 248 ? -37.376 -16.268 50.969 1.00 81.31 248 SER A O 1
ATOM 1956 N N . VAL A 1 249 ? -37.210 -14.908 52.757 1.00 83.25 249 VAL A N 1
ATOM 1957 C CA . VAL A 1 249 ? -36.055 -14.139 52.279 1.00 83.25 249 VAL A CA 1
ATOM 1958 C C . VAL A 1 249 ? -34.802 -15.013 52.250 1.00 83.25 249 VAL A C 1
ATOM 1960 O O . VAL A 1 249 ? -34.055 -14.955 51.280 1.00 83.25 249 VAL A O 1
ATOM 1963 N N . LEU A 1 250 ? -34.601 -15.875 53.253 1.00 83.56 250 LEU A N 1
ATOM 1964 C CA . LEU A 1 250 ? -33.493 -16.835 53.264 1.00 83.56 250 LEU A CA 1
ATOM 1965 C C . LEU A 1 250 ? -33.573 -17.813 52.084 1.00 83.56 250 LEU A C 1
ATOM 1967 O O . LEU A 1 250 ? -32.580 -17.993 51.389 1.00 83.56 250 LEU A O 1
ATOM 1971 N N . LYS A 1 251 ? -34.760 -18.356 51.774 1.00 88.81 251 LYS A N 1
ATOM 1972 C CA . LYS A 1 251 ? -34.946 -19.209 50.584 1.00 88.81 251 LYS A CA 1
ATOM 1973 C C . LYS A 1 251 ? -34.625 -18.474 49.280 1.00 88.81 251 LYS A C 1
ATOM 1975 O O . LYS A 1 251 ? -33.924 -19.015 48.433 1.00 88.81 251 LYS A O 1
ATOM 1980 N N . GLN A 1 252 ? -35.091 -17.232 49.130 1.00 91.44 252 GLN A N 1
ATOM 1981 C CA . GLN A 1 252 ? -34.767 -16.410 47.958 1.00 91.44 252 GLN A CA 1
ATOM 1982 C C . GLN A 1 252 ? -33.267 -16.107 47.857 1.00 91.44 252 GLN A C 1
ATOM 1984 O O . GLN A 1 252 ? -32.720 -16.080 46.755 1.00 91.44 252 GLN A O 1
ATOM 1989 N N . LEU A 1 253 ? -32.595 -15.889 48.990 1.00 91.12 253 LEU A N 1
ATOM 1990 C CA . LEU A 1 253 ? -31.152 -15.679 49.042 1.00 91.12 253 LEU A CA 1
ATOM 1991 C C . LEU A 1 253 ? -30.394 -16.942 48.615 1.00 91.12 253 LEU A C 1
ATOM 1993 O O . LEU A 1 253 ? -29.448 -16.841 47.839 1.00 91.12 253 LEU A O 1
ATOM 1997 N N . ASP A 1 254 ? -30.819 -18.117 49.075 1.00 93.44 254 ASP A N 1
ATOM 1998 C CA . ASP A 1 254 ? -30.206 -19.392 48.699 1.00 93.44 254 ASP A CA 1
ATOM 1999 C C . ASP A 1 254 ? -30.407 -19.701 47.207 1.00 93.44 254 ASP A C 1
ATOM 2001 O O . ASP A 1 254 ? -29.462 -20.103 46.528 1.00 93.44 254 ASP A O 1
ATOM 2005 N N . GLU A 1 255 ? -31.588 -19.414 46.651 1.00 96.12 255 GLU A N 1
ATOM 2006 C CA . GLU A 1 255 ? -31.844 -19.509 45.207 1.00 96.12 255 GLU A CA 1
ATOM 2007 C C . GLU A 1 255 ? -30.985 -18.526 44.394 1.00 96.12 255 GLU A C 1
ATOM 2009 O O . GLU A 1 255 ? -30.435 -18.886 43.351 1.00 96.12 255 GLU A O 1
ATOM 2014 N N . GLN A 1 256 ? -30.839 -17.280 44.859 1.00 94.81 256 GLN A N 1
ATOM 2015 C CA . GLN A 1 256 ? -29.962 -16.287 44.227 1.00 94.81 256 GLN A CA 1
ATOM 2016 C C . GLN A 1 256 ? -28.500 -16.740 44.268 1.00 94.81 256 GLN A C 1
ATOM 2018 O O . GLN A 1 256 ? -27.820 -16.677 43.244 1.00 94.81 256 GLN A O 1
ATOM 2023 N N . LYS A 1 257 ? -28.029 -17.259 45.409 1.00 95.19 257 LYS A N 1
ATOM 2024 C CA . LYS A 1 257 ? -26.682 -17.827 45.553 1.00 95.19 257 LYS A CA 1
ATOM 2025 C C . LYS A 1 257 ? -26.463 -19.003 44.604 1.00 95.19 257 LYS A C 1
ATOM 2027 O O . LYS A 1 257 ? -25.418 -19.065 43.965 1.00 95.19 257 LYS A O 1
ATOM 2032 N N . ALA A 1 258 ? -27.442 -19.897 44.459 1.00 95.81 258 ALA A N 1
ATOM 2033 C CA . ALA A 1 258 ? -27.360 -21.012 43.516 1.00 95.81 258 ALA A CA 1
ATOM 2034 C C . ALA A 1 258 ? -27.255 -20.528 42.058 1.00 95.81 258 ALA A C 1
ATOM 2036 O O . ALA A 1 258 ? -26.386 -20.988 41.323 1.00 95.81 258 ALA A O 1
ATOM 2037 N N . ARG A 1 259 ? -28.064 -19.535 41.658 1.00 95.69 259 ARG A N 1
ATOM 2038 C CA . ARG A 1 259 ? -27.990 -18.923 40.316 1.00 95.69 259 ARG A CA 1
ATOM 2039 C C . ARG A 1 259 ? -26.671 -18.198 40.058 1.00 95.69 259 ARG A C 1
ATOM 2041 O O . ARG A 1 259 ? -26.223 -18.148 38.915 1.00 95.69 259 ARG A O 1
ATOM 2048 N N . ILE A 1 260 ? -26.082 -17.581 41.084 1.00 94.31 260 ILE A N 1
ATOM 2049 C CA . ILE A 1 260 ? -24.764 -16.943 40.980 1.00 94.31 260 ILE A CA 1
ATOM 2050 C C . ILE A 1 260 ? -23.697 -18.013 40.745 1.00 94.31 260 ILE A C 1
ATOM 2052 O O . ILE A 1 260 ? -22.971 -17.898 39.764 1.00 94.31 260 ILE A O 1
ATOM 2056 N N . ARG A 1 261 ? -23.685 -19.090 41.540 1.00 95.62 261 ARG A N 1
ATOM 2057 C CA . ARG A 1 261 ? -22.747 -20.212 41.360 1.00 95.62 261 ARG A CA 1
ATOM 2058 C C . ARG A 1 261 ? -22.851 -20.847 39.974 1.00 95.62 261 ARG A C 1
ATOM 2060 O O . ARG A 1 261 ? -21.839 -21.056 39.321 1.00 95.62 261 ARG A O 1
ATOM 2067 N N . GLU A 1 262 ? -24.065 -21.077 39.476 1.00 97.75 262 GLU A N 1
ATOM 2068 C CA . GLU A 1 262 ? -24.275 -21.615 38.123 1.00 97.75 262 GLU A CA 1
ATOM 2069 C C . GLU A 1 262 ? -23.702 -20.686 37.036 1.00 97.75 262 GLU A C 1
ATOM 2071 O O . GLU A 1 262 ? -23.084 -21.142 36.073 1.00 97.75 262 GLU A O 1
ATOM 2076 N N . LYS A 1 263 ? -23.867 -19.366 37.189 1.00 96.06 263 LYS A N 1
ATOM 2077 C CA . LYS A 1 263 ? -23.282 -18.383 36.266 1.00 96.06 263 LYS A CA 1
ATOM 2078 C C . LYS A 1 263 ? -21.763 -18.314 36.373 1.00 96.06 263 LYS A C 1
ATOM 2080 O O . LYS A 1 263 ? -21.119 -18.161 35.341 1.00 96.06 263 LYS A O 1
ATOM 2085 N N . GLU A 1 264 ? -21.207 -18.409 37.576 1.00 95.25 264 GLU A N 1
ATOM 2086 C CA . GLU A 1 264 ? -19.760 -18.466 37.805 1.00 95.25 264 GLU A CA 1
ATOM 2087 C C . GLU A 1 264 ? -19.159 -19.704 37.132 1.00 95.25 264 GLU A C 1
ATOM 2089 O O . GLU A 1 264 ? -18.206 -19.577 36.369 1.00 95.25 264 GLU A O 1
ATOM 2094 N N . GLU A 1 265 ? -19.776 -20.876 37.295 1.00 97.56 265 GLU A N 1
ATOM 2095 C CA . GLU A 1 265 ? -19.363 -22.101 36.602 1.00 97.56 265 GLU A CA 1
ATOM 2096 C C . GLU A 1 265 ? -19.492 -21.980 35.075 1.00 97.56 265 GLU A C 1
ATOM 2098 O O . GLU A 1 265 ? -18.614 -22.424 34.333 1.00 97.56 265 GLU A O 1
ATOM 2103 N N . ALA A 1 266 ? -20.567 -21.361 34.577 1.00 96.94 266 ALA A N 1
ATOM 2104 C CA . ALA A 1 266 ? -20.750 -21.133 33.145 1.00 96.94 266 ALA A CA 1
ATOM 2105 C C . ALA A 1 266 ? -19.710 -20.157 32.566 1.00 96.94 266 ALA A C 1
ATOM 2107 O O . ALA A 1 266 ? -19.250 -20.346 31.436 1.00 96.94 266 ALA A O 1
ATOM 2108 N N . LEU A 1 267 ? -19.332 -19.122 33.322 1.00 93.44 267 LEU A N 1
ATOM 2109 C CA . LEU A 1 267 ? -18.266 -18.195 32.946 1.00 93.44 267 LEU A CA 1
ATOM 2110 C C . LEU A 1 267 ? -16.904 -18.888 32.968 1.00 93.44 267 LEU A C 1
ATOM 2112 O O . LEU A 1 267 ? -16.186 -18.777 31.979 1.00 93.44 267 LEU A O 1
ATOM 2116 N N . ALA A 1 268 ? -16.606 -19.680 33.999 1.00 96.50 268 ALA A N 1
ATOM 2117 C CA . ALA A 1 268 ? -15.368 -20.452 34.089 1.00 96.50 268 ALA A CA 1
ATOM 2118 C C . ALA A 1 268 ? -15.199 -21.405 32.891 1.00 96.50 268 ALA A C 1
ATOM 2120 O O . ALA A 1 268 ? -14.154 -21.418 32.245 1.00 96.50 268 ALA A O 1
ATOM 2121 N N . ARG A 1 269 ? -16.258 -22.129 32.498 1.00 97.44 269 ARG A N 1
ATOM 2122 C CA . ARG A 1 269 ? -16.236 -22.978 31.288 1.00 97.44 269 ARG A CA 1
ATOM 2123 C C . ARG A 1 269 ? -15.973 -22.173 30.017 1.00 97.44 269 ARG A C 1
ATOM 2125 O O . ARG A 1 269 ? -15.235 -22.611 29.140 1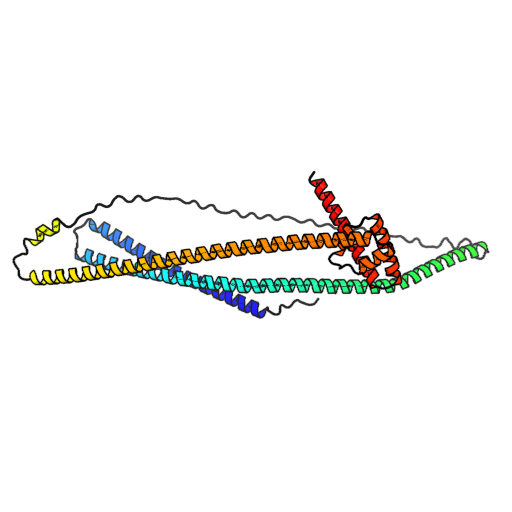.00 97.44 269 ARG A O 1
ATOM 2132 N N . ARG A 1 270 ? -16.573 -20.985 29.904 1.00 95.44 270 ARG A N 1
ATOM 2133 C CA . ARG A 1 270 ? -16.377 -20.111 28.744 1.00 95.44 270 ARG A CA 1
ATOM 2134 C C . ARG A 1 270 ? -14.960 -19.539 28.691 1.00 95.44 270 ARG A C 1
ATOM 2136 O O . ARG A 1 270 ? -14.424 -19.396 27.596 1.00 95.44 270 ARG A O 1
ATOM 2143 N N . GLU A 1 271 ? -14.372 -19.210 29.835 1.00 95.38 271 GLU A N 1
ATOM 2144 C CA . GLU A 1 271 ? -12.973 -18.789 29.941 1.00 95.38 271 GLU A CA 1
ATOM 2145 C C . GLU A 1 271 ? -12.028 -19.919 29.524 1.00 95.38 271 GLU A C 1
ATOM 2147 O O . GLU A 1 271 ? -11.148 -19.693 28.697 1.00 95.38 271 GLU A O 1
ATOM 2152 N N . GLU A 1 272 ? -12.261 -21.150 29.986 1.00 97.69 272 GLU A N 1
ATOM 2153 C CA . GLU A 1 272 ? -11.495 -22.318 29.539 1.00 97.69 272 GLU A CA 1
ATOM 2154 C C . GLU A 1 272 ? -11.597 -22.544 28.022 1.00 97.69 272 GLU A C 1
ATOM 2156 O O . GLU A 1 272 ? -10.582 -22.783 27.363 1.00 97.69 272 GLU A O 1
ATOM 2161 N N . ASP A 1 273 ? -12.795 -22.431 27.445 1.00 96.81 273 ASP A N 1
ATOM 2162 C CA . ASP A 1 273 ? -13.005 -22.556 25.998 1.00 96.81 273 ASP A CA 1
ATOM 2163 C C . ASP A 1 273 ? -12.297 -21.449 25.204 1.00 96.81 273 ASP A C 1
ATOM 2165 O O . ASP A 1 273 ? -11.758 -21.701 24.122 1.00 96.81 273 ASP A O 1
ATOM 2169 N N . LEU A 1 274 ? -12.288 -20.217 25.720 1.00 90.81 274 LEU A N 1
ATOM 2170 C CA . LEU A 1 274 ? -11.570 -19.102 25.103 1.00 90.81 274 LEU A CA 1
ATOM 2171 C C . LEU A 1 274 ? -10.057 -19.320 25.161 1.00 90.81 274 LEU A C 1
ATOM 2173 O O . LEU A 1 274 ? -9.403 -19.169 24.132 1.00 90.81 274 LEU A O 1
ATOM 2177 N N . LEU A 1 275 ? -9.526 -19.766 26.301 1.00 95.94 275 LEU A N 1
ATOM 2178 C CA . LEU A 1 275 ? -8.108 -20.101 26.450 1.00 95.94 275 LEU A CA 1
ATOM 2179 C C . LEU A 1 275 ? -7.687 -21.243 25.517 1.00 95.94 275 LEU A C 1
ATOM 2181 O O . LEU A 1 275 ? -6.582 -21.222 24.980 1.00 95.94 275 LEU A O 1
ATOM 2185 N N . ARG A 1 276 ? -8.551 -22.241 25.288 1.00 97.50 276 ARG A N 1
ATOM 2186 C CA . ARG A 1 276 ? -8.289 -23.298 24.293 1.00 97.50 276 ARG A CA 1
ATOM 2187 C C . ARG A 1 276 ? -8.197 -22.725 22.881 1.00 97.50 276 ARG A C 1
ATOM 2189 O O . ARG A 1 276 ? -7.231 -23.005 22.181 1.00 97.50 276 ARG A O 1
ATOM 2196 N N . ARG A 1 277 ? -9.153 -21.879 22.487 1.00 93.88 277 ARG A N 1
ATOM 2197 C CA . ARG A 1 277 ? -9.141 -21.227 21.165 1.00 93.88 277 ARG A CA 1
ATOM 2198 C C . ARG A 1 277 ? -7.936 -20.315 20.973 1.00 93.88 277 ARG A C 1
ATOM 2200 O O . ARG A 1 277 ? -7.401 -20.263 19.875 1.00 93.88 277 ARG A O 1
ATOM 2207 N N . GLU A 1 278 ? -7.525 -19.601 22.014 1.00 91.19 278 GLU A N 1
ATOM 2208 C CA . GLU A 1 278 ? -6.339 -18.748 21.979 1.00 91.19 278 GLU A CA 1
ATOM 2209 C C . GLU A 1 278 ? -5.071 -19.574 21.739 1.00 91.19 278 GLU A C 1
ATOM 2211 O O . GLU A 1 278 ? -4.295 -19.250 20.845 1.00 91.19 278 GLU A O 1
ATOM 2216 N N . ARG A 1 279 ? -4.910 -20.706 22.438 1.00 96.88 279 ARG A N 1
ATOM 2217 C CA . ARG A 1 279 ? -3.797 -21.639 22.185 1.00 96.88 279 ARG A CA 1
ATOM 2218 C C . ARG A 1 279 ? -3.823 -22.212 20.769 1.00 96.88 279 ARG A C 1
ATOM 2220 O O . ARG A 1 279 ? -2.776 -22.288 20.136 1.00 96.88 279 ARG A O 1
ATOM 2227 N N . ASP A 1 280 ? -4.997 -22.586 20.261 1.00 95.94 280 ASP A N 1
ATOM 2228 C CA . ASP A 1 280 ? -5.140 -23.099 18.893 1.00 95.94 280 ASP A CA 1
ATOM 2229 C C . ASP A 1 280 ? -4.788 -22.038 17.839 1.00 95.94 280 ASP A C 1
ATOM 2231 O O . ASP A 1 280 ? -4.235 -22.363 16.787 1.00 95.94 280 ASP A O 1
ATOM 2235 N N . LEU A 1 281 ? -5.120 -20.768 18.096 1.00 90.06 281 LEU A N 1
ATOM 2236 C CA . LEU A 1 281 ? -4.762 -19.658 17.216 1.00 90.06 281 LEU A CA 1
ATOM 2237 C C . LEU A 1 281 ? -3.257 -19.391 17.241 1.00 90.06 281 LEU A C 1
ATOM 2239 O O . LEU A 1 281 ? -2.672 -19.314 16.167 1.00 90.06 281 LEU A O 1
ATOM 2243 N N . LEU A 1 282 ? -2.633 -19.349 18.421 1.00 92.50 282 LEU A N 1
ATOM 2244 C CA . LEU A 1 282 ? -1.179 -19.202 18.548 1.00 92.50 282 LEU A CA 1
ATOM 2245 C C . LEU A 1 282 ? -0.433 -20.333 17.826 1.00 92.50 282 LEU A C 1
ATOM 2247 O O . LEU A 1 282 ? 0.475 -20.073 17.046 1.00 92.50 282 LEU A O 1
ATOM 2251 N N . ALA A 1 283 ? -0.884 -21.584 17.972 1.00 96.38 283 ALA A N 1
ATOM 2252 C CA . ALA A 1 283 ? -0.288 -22.715 17.258 1.00 96.38 283 ALA A CA 1
ATOM 2253 C C . ALA A 1 283 ? -0.401 -22.585 15.725 1.00 96.38 283 ALA A C 1
ATOM 2255 O O . ALA A 1 283 ? 0.497 -22.997 14.990 1.00 96.38 283 ALA A O 1
ATOM 2256 N N . ARG A 1 284 ? -1.499 -22.005 15.221 1.00 92.25 284 ARG A N 1
ATOM 2257 C CA . ARG A 1 284 ? -1.664 -21.716 13.786 1.00 92.25 284 ARG A CA 1
ATOM 2258 C C . ARG A 1 284 ? -0.801 -20.548 13.326 1.00 92.25 284 ARG A C 1
ATOM 2260 O O . ARG A 1 284 ? -0.325 -20.579 12.194 1.00 92.25 284 ARG A O 1
ATOM 2267 N N . GLU A 1 285 ? -0.623 -19.529 14.160 1.00 88.56 285 GLU A N 1
ATOM 2268 C CA . GLU A 1 285 ? 0.289 -18.417 13.882 1.00 88.56 285 GLU A CA 1
ATOM 2269 C C . GLU A 1 285 ? 1.729 -18.925 13.757 1.00 88.56 285 GLU A C 1
ATOM 2271 O O . GLU A 1 285 ? 2.370 -18.645 12.743 1.00 88.56 285 GLU A O 1
ATOM 2276 N N . ASP A 1 286 ? 2.175 -19.781 14.681 1.00 95.12 286 ASP A N 1
ATOM 2277 C CA . ASP A 1 286 ? 3.487 -20.436 14.623 1.00 95.12 286 ASP A CA 1
ATOM 2278 C C . ASP A 1 286 ? 3.653 -21.284 13.345 1.00 95.12 286 ASP A C 1
ATOM 2280 O O . ASP A 1 286 ? 4.696 -21.243 12.685 1.00 95.12 286 ASP A O 1
ATOM 2284 N N . GLU A 1 287 ? 2.616 -22.030 12.939 1.00 95.94 287 GLU A N 1
ATOM 2285 C CA . GLU A 1 287 ? 2.634 -22.829 11.704 1.00 95.94 287 GLU A CA 1
ATOM 2286 C C . GLU A 1 287 ? 2.752 -21.947 10.448 1.00 95.94 287 GLU A C 1
ATOM 2288 O O . GLU A 1 287 ? 3.485 -22.274 9.507 1.00 95.94 287 GLU A O 1
ATOM 2293 N N . VAL A 1 288 ? 2.033 -20.821 10.411 1.00 91.19 288 VAL A N 1
ATOM 2294 C CA . VAL A 1 288 ? 2.110 -19.859 9.304 1.00 91.19 288 VAL A CA 1
ATOM 2295 C C . VAL A 1 288 ? 3.478 -19.179 9.275 1.00 91.19 288 VAL A C 1
ATOM 2297 O O . VAL A 1 288 ? 4.048 -19.034 8.191 1.00 91.19 288 VAL A O 1
ATOM 2300 N N . GLU A 1 289 ? 4.036 -18.809 10.428 1.00 91.81 289 GLU A N 1
ATOM 2301 C CA . GLU A 1 289 ? 5.371 -18.216 10.517 1.00 91.81 289 GLU A CA 1
ATOM 2302 C C . GLU A 1 289 ? 6.454 -19.192 10.031 1.00 91.81 289 GLU A C 1
ATOM 2304 O O . GLU A 1 289 ? 7.343 -18.800 9.269 1.00 91.81 289 GLU A O 1
ATOM 2309 N N . ALA A 1 290 ? 6.354 -20.474 10.395 1.00 96.25 290 ALA A N 1
ATOM 2310 C CA . ALA A 1 290 ? 7.252 -21.517 9.902 1.00 96.25 290 ALA A CA 1
ATOM 2311 C C . ALA A 1 290 ? 7.175 -21.656 8.372 1.00 96.25 290 ALA A C 1
ATOM 2313 O O . ALA A 1 290 ? 8.198 -21.567 7.690 1.00 96.25 290 ALA A O 1
ATOM 2314 N N . LYS A 1 291 ? 5.963 -21.757 7.807 1.00 93.31 291 LYS A N 1
ATOM 2315 C CA . LYS A 1 291 ? 5.764 -21.825 6.346 1.00 93.31 291 LYS A CA 1
ATOM 2316 C C . LYS A 1 291 ? 6.284 -20.583 5.624 1.00 93.31 291 LYS A C 1
ATOM 2318 O O . LYS A 1 291 ? 6.807 -20.690 4.516 1.00 93.31 291 LYS A O 1
ATOM 2323 N N . TRP A 1 292 ? 6.139 -19.405 6.229 1.00 88.56 292 TRP A N 1
ATOM 2324 C CA . TRP A 1 292 ? 6.670 -18.164 5.673 1.00 88.56 292 TRP A CA 1
ATOM 2325 C C . TRP A 1 292 ? 8.202 -18.168 5.633 1.00 88.56 292 TRP A C 1
ATOM 2327 O O . TRP A 1 292 ? 8.785 -17.812 4.608 1.00 88.56 292 TRP A O 1
ATOM 2337 N N . LYS A 1 293 ? 8.860 -18.618 6.711 1.00 94.81 293 LYS A N 1
ATOM 2338 C CA . LYS A 1 293 ? 10.324 -18.772 6.760 1.00 94.81 293 LYS A CA 1
ATOM 2339 C C . LYS A 1 293 ? 10.823 -19.762 5.706 1.00 94.81 293 LYS A C 1
ATOM 2341 O O . LYS A 1 293 ? 11.777 -19.447 4.996 1.00 94.81 293 LYS A O 1
ATOM 2346 N N . ASP A 1 294 ? 10.141 -20.893 5.539 1.00 94.75 294 ASP A N 1
ATOM 2347 C CA . ASP A 1 294 ? 10.475 -21.888 4.513 1.00 94.75 294 ASP A CA 1
ATOM 2348 C C . ASP A 1 294 ? 10.328 -21.319 3.093 1.00 94.75 294 ASP A C 1
ATOM 2350 O O . ASP A 1 294 ? 11.201 -21.509 2.243 1.00 94.75 294 ASP A O 1
ATOM 2354 N N . ALA A 1 295 ? 9.256 -20.564 2.831 1.00 91.00 295 ALA A N 1
ATOM 2355 C CA . ALA A 1 295 ? 9.045 -19.908 1.542 1.00 91.00 295 ALA A CA 1
ATOM 2356 C C . ALA A 1 295 ? 10.129 -18.860 1.240 1.00 91.00 295 ALA A C 1
ATOM 2358 O O . ALA A 1 295 ? 10.606 -18.768 0.106 1.00 91.00 295 ALA A O 1
ATOM 2359 N N . LEU A 1 296 ? 10.549 -18.093 2.249 1.00 91.38 296 LEU A N 1
ATOM 2360 C CA . LEU A 1 296 ? 11.613 -17.101 2.113 1.00 91.38 296 LEU A CA 1
ATOM 2361 C C . LEU A 1 296 ? 12.967 -17.771 1.831 1.00 91.38 296 LEU A C 1
ATOM 2363 O O . LEU A 1 296 ? 13.664 -17.367 0.900 1.00 91.38 296 LEU A O 1
ATOM 2367 N N . ALA A 1 297 ? 13.288 -18.857 2.537 1.00 95.75 297 ALA A N 1
ATOM 2368 C CA . ALA A 1 297 ? 14.483 -19.657 2.270 1.00 95.75 297 ALA A CA 1
ATOM 2369 C C . ALA A 1 297 ? 14.478 -20.264 0.852 1.00 95.75 297 ALA A C 1
ATOM 2371 O O . ALA A 1 297 ? 15.507 -20.272 0.171 1.00 95.75 297 ALA A O 1
ATOM 2372 N N . ALA A 1 298 ? 13.320 -20.722 0.364 1.00 94.62 298 ALA A N 1
ATOM 2373 C CA . ALA A 1 298 ? 13.172 -21.227 -1.001 1.00 94.62 298 ALA A CA 1
ATOM 2374 C C . ALA A 1 298 ? 13.382 -20.130 -2.062 1.00 94.62 298 ALA A C 1
ATOM 2376 O O . ALA A 1 298 ? 14.019 -20.374 -3.090 1.00 94.62 298 ALA A O 1
ATOM 2377 N N . LEU A 1 299 ? 12.894 -18.909 -1.816 1.00 91.12 299 LEU A N 1
ATOM 2378 C CA . LEU A 1 299 ? 13.137 -17.763 -2.697 1.00 91.12 299 LEU A CA 1
ATOM 2379 C C . LEU A 1 299 ? 14.624 -17.401 -2.762 1.00 91.12 299 LEU A C 1
ATOM 2381 O O . LEU A 1 299 ? 15.152 -17.211 -3.858 1.00 91.12 299 LEU A O 1
ATOM 2385 N N . GLU A 1 300 ? 15.316 -17.365 -1.623 1.00 94.56 300 GLU A N 1
ATOM 2386 C CA . GLU A 1 300 ? 16.764 -17.125 -1.583 1.00 94.56 300 GLU A CA 1
ATOM 2387 C C . GLU A 1 300 ? 17.552 -18.219 -2.317 1.00 94.56 300 GLU A C 1
ATOM 2389 O O . GLU A 1 300 ? 18.512 -17.926 -3.036 1.00 94.56 300 GLU A O 1
ATOM 2394 N N . ALA A 1 301 ? 17.144 -19.484 -2.182 1.00 95.94 301 ALA A N 1
ATOM 2395 C CA . ALA A 1 301 ? 17.747 -20.590 -2.920 1.00 95.94 301 ALA A CA 1
ATOM 2396 C C . ALA A 1 301 ? 17.563 -20.428 -4.439 1.00 95.94 301 ALA A C 1
ATOM 2398 O O . ALA A 1 301 ? 18.527 -20.572 -5.193 1.00 95.94 301 ALA A O 1
ATOM 2399 N N . ASN A 1 302 ? 16.366 -20.047 -4.893 1.00 90.62 302 ASN A N 1
ATOM 2400 C CA . ASN A 1 302 ? 16.093 -19.796 -6.310 1.00 90.62 302 ASN A CA 1
ATOM 2401 C C . ASN A 1 302 ? 16.902 -18.614 -6.860 1.00 90.62 302 ASN A C 1
ATOM 2403 O O . ASN A 1 302 ? 17.450 -18.708 -7.957 1.00 90.62 302 ASN A O 1
ATOM 2407 N N . GLN A 1 303 ? 17.047 -17.530 -6.092 1.00 90.94 303 GLN A N 1
ATOM 2408 C CA . GLN A 1 303 ? 17.896 -16.400 -6.484 1.00 90.94 303 GLN A CA 1
ATOM 2409 C C . GLN A 1 303 ? 19.361 -16.817 -6.655 1.00 90.94 303 GLN A C 1
ATOM 2411 O O . GLN A 1 303 ? 20.009 -16.404 -7.616 1.00 90.94 303 GLN A O 1
ATOM 2416 N N . LYS A 1 304 ? 19.880 -17.682 -5.773 1.00 95.50 304 LYS A N 1
ATOM 2417 C CA . LYS A 1 304 ? 21.237 -18.236 -5.907 1.00 95.50 304 LYS A CA 1
ATOM 2418 C C . LYS A 1 304 ? 21.386 -19.106 -7.155 1.00 95.50 304 LYS A C 1
ATOM 2420 O O . LYS A 1 304 ? 22.429 -19.044 -7.800 1.00 95.50 304 LYS A O 1
ATOM 2425 N N . ILE A 1 305 ? 20.364 -19.887 -7.514 1.00 94.94 305 ILE A N 1
ATOM 2426 C CA . ILE A 1 305 ? 20.367 -20.701 -8.741 1.00 94.94 305 ILE A CA 1
ATOM 2427 C C . ILE A 1 305 ? 20.406 -19.808 -9.984 1.00 94.94 305 ILE A C 1
ATOM 2429 O O . ILE A 1 305 ? 21.241 -20.046 -10.853 1.00 94.94 305 ILE A O 1
ATOM 2433 N N . ILE A 1 306 ? 19.570 -18.766 -10.047 1.00 90.44 306 ILE A N 1
ATOM 2434 C CA . ILE A 1 306 ? 19.549 -17.815 -11.172 1.00 90.44 306 ILE A CA 1
ATOM 2435 C C . ILE A 1 306 ? 20.905 -17.111 -11.294 1.00 90.44 306 ILE A C 1
ATOM 2437 O O . ILE A 1 306 ? 21.516 -17.138 -12.355 1.00 90.44 306 ILE A O 1
ATOM 2441 N N . ALA A 1 307 ? 21.447 -16.589 -10.190 1.00 93.12 307 ALA A N 1
ATOM 2442 C CA . ALA A 1 307 ? 22.760 -15.944 -10.201 1.00 93.12 307 ALA A CA 1
ATOM 2443 C C . ALA A 1 307 ? 23.884 -16.901 -10.650 1.00 93.12 307 ALA A C 1
ATOM 2445 O O . ALA A 1 307 ? 24.804 -16.503 -11.368 1.00 93.12 307 ALA A O 1
ATOM 2446 N N . ALA A 1 308 ? 23.814 -18.177 -10.257 1.00 95.44 308 ALA A N 1
ATOM 2447 C CA . ALA A 1 308 ? 24.753 -19.194 -10.715 1.00 95.44 308 ALA A CA 1
ATOM 2448 C C . ALA A 1 308 ? 24.595 -19.486 -12.219 1.00 95.44 308 ALA A C 1
ATOM 2450 O O . ALA A 1 308 ? 25.608 -19.612 -12.912 1.00 95.44 308 ALA A O 1
ATOM 2451 N N . GLN A 1 309 ? 23.363 -19.549 -12.735 1.00 94.50 309 GLN A N 1
ATOM 2452 C CA . GLN A 1 309 ? 23.080 -19.710 -14.165 1.00 94.50 309 GLN A CA 1
ATOM 2453 C C . GLN A 1 309 ? 23.607 -18.526 -14.973 1.00 94.50 309 GLN A C 1
ATOM 2455 O O . GLN A 1 309 ? 24.403 -18.746 -15.881 1.00 94.50 309 GLN A O 1
ATOM 2460 N N . ASP A 1 310 ? 23.298 -17.295 -14.570 1.00 93.06 310 ASP A N 1
ATOM 2461 C CA . ASP A 1 310 ? 23.789 -16.080 -15.225 1.00 93.06 310 ASP A CA 1
ATOM 2462 C C . ASP A 1 310 ? 25.324 -16.047 -15.258 1.00 93.06 310 ASP A C 1
ATOM 2464 O O . ASP A 1 310 ? 25.938 -15.717 -16.274 1.00 93.06 310 ASP A O 1
ATOM 2468 N N . SER A 1 311 ? 25.979 -16.449 -14.160 1.00 93.75 311 SER A N 1
ATOM 2469 C CA . SER A 1 311 ? 27.444 -16.517 -14.100 1.00 93.75 311 SER A CA 1
ATOM 2470 C C . SER A 1 311 ? 28.027 -17.575 -15.047 1.00 93.75 311 SER A C 1
ATOM 2472 O O . SER A 1 311 ? 29.086 -17.363 -15.649 1.00 93.75 311 SER A O 1
ATOM 2474 N N . ARG A 1 312 ? 27.327 -18.704 -15.214 1.00 96.88 312 ARG A N 1
ATOM 2475 C CA . ARG A 1 312 ? 27.714 -19.783 -16.121 1.00 96.88 312 ARG A CA 1
ATOM 2476 C C . ARG A 1 312 ? 27.504 -19.373 -17.574 1.00 96.88 312 ARG A C 1
ATOM 2478 O O . ARG A 1 312 ? 28.430 -19.530 -18.362 1.00 96.88 312 ARG A O 1
ATOM 2485 N N . GLU A 1 313 ? 26.357 -18.793 -17.906 1.00 95.44 313 GLU A N 1
ATOM 2486 C CA . GLU A 1 313 ? 26.061 -18.261 -19.238 1.00 95.44 313 GLU A CA 1
ATOM 2487 C C . GLU A 1 313 ? 27.042 -17.151 -19.620 1.00 95.44 313 GLU A C 1
ATOM 2489 O O . GLU A 1 313 ? 27.584 -17.157 -20.724 1.00 95.44 313 GLU A O 1
ATOM 2494 N N . ALA A 1 314 ? 27.366 -16.245 -18.694 1.00 95.06 314 ALA A N 1
ATOM 2495 C CA . ALA A 1 314 ? 28.374 -15.214 -18.918 1.00 95.06 314 ALA A CA 1
ATOM 2496 C C . ALA A 1 314 ? 29.762 -15.815 -19.195 1.00 95.06 314 ALA A C 1
ATOM 2498 O O . ALA A 1 314 ? 30.488 -15.322 -20.062 1.00 95.06 314 ALA A O 1
ATOM 2499 N N . ARG A 1 315 ? 30.143 -16.890 -18.491 1.00 97.25 315 ARG A N 1
ATOM 2500 C CA . ARG A 1 315 ? 31.403 -17.604 -18.740 1.00 97.25 315 ARG A CA 1
ATOM 2501 C C . ARG A 1 315 ? 31.396 -18.314 -20.094 1.00 97.25 315 ARG A C 1
ATOM 2503 O O . ARG A 1 315 ? 32.347 -18.150 -20.851 1.00 97.25 315 ARG A O 1
ATOM 2510 N N . GLU A 1 316 ? 30.343 -19.063 -20.409 1.00 96.69 316 GLU A N 1
ATOM 2511 C CA . GLU A 1 316 ? 30.199 -19.781 -21.681 1.00 96.69 316 GLU A CA 1
ATOM 2512 C C . GLU A 1 316 ? 30.181 -18.802 -22.866 1.00 96.69 316 GLU A C 1
ATOM 2514 O O . GLU A 1 316 ? 30.893 -19.010 -23.851 1.00 96.69 316 GLU A O 1
ATOM 2519 N N . ARG A 1 317 ? 29.475 -17.672 -22.731 1.00 96.12 317 ARG A N 1
ATOM 2520 C CA . ARG A 1 317 ? 29.474 -16.573 -23.706 1.00 96.12 317 ARG A CA 1
ATOM 2521 C C . ARG A 1 317 ? 30.873 -15.994 -23.901 1.00 96.12 317 ARG A C 1
ATOM 2523 O O . ARG A 1 317 ? 31.309 -15.853 -25.041 1.00 96.12 317 ARG A O 1
ATOM 2530 N N . ARG A 1 318 ? 31.614 -15.709 -22.824 1.00 96.44 318 ARG A N 1
ATOM 2531 C CA . ARG A 1 318 ? 33.008 -15.229 -22.915 1.00 96.44 318 ARG A CA 1
ATOM 2532 C C . ARG A 1 318 ? 33.929 -16.245 -23.591 1.00 96.44 318 ARG A C 1
ATOM 2534 O O . ARG A 1 318 ? 34.725 -15.865 -24.445 1.00 96.44 318 ARG A O 1
ATOM 2541 N N . GLU A 1 319 ? 33.817 -17.530 -23.255 1.00 97.56 319 GLU A N 1
ATOM 2542 C CA . GLU A 1 319 ? 34.606 -18.593 -23.890 1.00 97.56 319 GLU A CA 1
ATOM 2543 C C . GLU A 1 319 ? 34.271 -18.734 -25.386 1.00 97.56 319 GLU A C 1
ATOM 2545 O O . GLU A 1 319 ? 35.175 -18.903 -26.208 1.00 97.56 319 GLU A O 1
ATOM 2550 N N . MET A 1 320 ? 32.994 -18.616 -25.761 1.00 97.25 320 MET A N 1
ATOM 2551 C CA . MET A 1 320 ? 32.550 -18.596 -27.157 1.00 97.25 320 MET A CA 1
ATOM 2552 C C . MET A 1 320 ? 33.123 -17.392 -27.912 1.00 97.25 320 MET A C 1
ATOM 2554 O O . MET A 1 320 ? 33.687 -17.570 -28.993 1.00 97.25 320 MET A O 1
ATOM 2558 N N . ILE A 1 321 ? 33.044 -16.192 -27.331 1.00 96.31 321 ILE A N 1
ATOM 2559 C CA . ILE A 1 321 ? 33.609 -14.960 -27.899 1.00 96.31 321 ILE A CA 1
ATOM 2560 C C . ILE A 1 321 ? 35.115 -15.111 -28.114 1.00 96.31 321 ILE A C 1
ATOM 2562 O O . ILE A 1 321 ? 35.601 -14.862 -29.217 1.00 96.31 321 ILE A O 1
ATOM 2566 N N . ALA A 1 322 ? 35.846 -15.609 -27.114 1.00 97.00 322 ALA A N 1
ATOM 2567 C CA . ALA A 1 322 ? 37.285 -15.834 -27.214 1.00 97.00 322 ALA A CA 1
ATOM 2568 C C . ALA A 1 322 ? 37.644 -16.853 -28.314 1.00 97.00 322 ALA A C 1
ATOM 2570 O O . ALA A 1 322 ? 38.608 -16.661 -29.059 1.00 97.00 322 ALA A O 1
ATOM 2571 N N . ARG A 1 323 ? 36.858 -17.930 -28.467 1.00 97.69 323 ARG A N 1
ATOM 2572 C CA . ARG A 1 323 ? 37.042 -18.912 -29.553 1.00 97.69 323 ARG A CA 1
ATOM 2573 C C . ARG A 1 323 ? 36.780 -18.296 -30.926 1.00 97.69 323 ARG A C 1
ATOM 2575 O O . ARG A 1 323 ? 37.576 -18.520 -31.837 1.00 97.69 323 ARG A O 1
ATOM 2582 N N . LEU A 1 324 ? 35.710 -17.513 -31.077 1.00 97.19 324 LEU A N 1
ATOM 2583 C CA . LEU A 1 324 ? 35.395 -16.813 -32.326 1.00 97.19 324 LEU A CA 1
ATOM 2584 C C . LEU A 1 324 ? 36.493 -15.811 -32.690 1.00 97.19 324 LEU A C 1
ATOM 2586 O O . LEU A 1 324 ? 37.000 -15.852 -33.810 1.00 97.19 324 LEU A O 1
ATOM 2590 N N . ALA A 1 325 ? 36.931 -14.989 -31.734 1.00 96.88 325 ALA A N 1
ATOM 2591 C CA . ALA A 1 325 ? 38.016 -14.031 -31.925 1.00 96.88 325 ALA A CA 1
ATOM 2592 C C . ALA A 1 325 ? 39.322 -14.726 -32.340 1.00 96.88 325 ALA A C 1
ATOM 2594 O O . ALA A 1 325 ? 39.982 -14.301 -33.289 1.00 96.88 325 ALA A O 1
ATOM 2595 N N . LYS A 1 326 ? 39.665 -15.856 -31.703 1.00 97.38 326 LYS A N 1
ATOM 2596 C CA . LYS A 1 326 ? 40.840 -16.663 -32.066 1.00 97.38 326 LYS A CA 1
ATOM 2597 C C . LYS A 1 326 ? 40.732 -17.258 -33.474 1.00 97.38 326 LYS A C 1
ATOM 2599 O O . LYS A 1 326 ? 41.712 -17.233 -34.221 1.00 97.38 326 LYS A O 1
ATOM 2604 N N . ASN A 1 327 ? 39.569 -17.787 -33.850 1.00 96.88 327 ASN A N 1
ATOM 2605 C CA . ASN A 1 327 ? 39.345 -18.368 -35.176 1.00 96.88 327 ASN A CA 1
ATOM 2606 C C . ASN A 1 327 ? 39.424 -17.298 -36.274 1.00 96.88 327 ASN A C 1
ATOM 2608 O O . ASN A 1 327 ? 40.148 -17.473 -37.252 1.00 96.88 327 ASN A O 1
ATOM 2612 N N . ILE A 1 328 ? 38.763 -16.155 -36.077 1.00 96.19 328 ILE A N 1
ATOM 2613 C CA . ILE A 1 328 ? 38.790 -15.026 -37.018 1.00 96.19 328 ILE A CA 1
ATOM 2614 C C . ILE A 1 328 ? 40.203 -14.436 -37.107 1.00 96.19 328 ILE A C 1
ATOM 2616 O O . ILE A 1 328 ? 40.722 -14.225 -38.199 1.00 96.19 328 ILE A O 1
ATOM 2620 N N . GLY A 1 329 ? 40.871 -14.233 -35.968 1.00 94.62 329 GLY A N 1
ATOM 2621 C CA . GLY A 1 329 ? 42.219 -13.666 -35.905 1.00 94.62 329 GLY A CA 1
ATOM 2622 C C . GLY A 1 329 ? 43.338 -14.601 -36.385 1.00 94.62 329 GLY A C 1
ATOM 2623 O O . GLY A 1 329 ? 44.471 -14.149 -36.579 1.00 94.62 329 GLY A O 1
ATOM 2624 N N . SER A 1 330 ? 43.081 -15.900 -36.558 1.00 95.88 330 SER A N 1
ATOM 2625 C CA . SER A 1 330 ? 44.047 -16.853 -37.135 1.00 95.88 330 SER A CA 1
ATOM 2626 C C . SER A 1 330 ? 43.796 -17.150 -38.614 1.00 95.88 330 SER A C 1
ATOM 2628 O O . SER A 1 330 ? 44.721 -17.576 -39.308 1.00 95.88 330 SER A O 1
ATOM 2630 N N . ALA A 1 331 ? 42.589 -16.881 -39.117 1.00 96.50 331 ALA A N 1
ATOM 2631 C CA . ALA A 1 331 ? 42.252 -17.023 -40.524 1.00 96.50 331 ALA A CA 1
ATOM 2632 C C . ALA A 1 331 ? 42.992 -15.999 -41.408 1.00 96.50 331 ALA A C 1
ATOM 2634 O O . ALA A 1 331 ? 43.417 -14.929 -40.965 1.00 96.50 331 ALA A O 1
ATOM 2635 N N . ARG A 1 332 ? 43.133 -16.316 -42.703 1.00 96.56 332 ARG A N 1
ATOM 2636 C CA . ARG A 1 332 ? 43.585 -15.329 -43.697 1.00 96.56 332 ARG A CA 1
ATOM 2637 C C . ARG A 1 332 ? 42.578 -14.171 -43.758 1.00 96.56 332 ARG A C 1
ATOM 2639 O O . ARG A 1 332 ? 41.389 -14.441 -43.616 1.00 96.56 332 ARG A O 1
ATOM 2646 N N . PRO A 1 333 ? 43.004 -12.926 -44.041 1.00 96.12 333 PRO A N 1
ATOM 2647 C CA . PRO A 1 333 ? 42.123 -11.756 -43.996 1.00 96.12 333 PRO A CA 1
ATOM 2648 C C . PRO A 1 333 ? 40.809 -11.896 -44.782 1.00 96.12 333 PRO A C 1
ATOM 2650 O O . PRO A 1 333 ? 39.760 -11.537 -44.261 1.00 96.12 333 PRO A O 1
ATOM 2653 N N . ALA A 1 334 ? 40.846 -12.497 -45.977 1.00 94.62 334 ALA A N 1
ATOM 2654 C CA . ALA A 1 334 ? 39.648 -12.759 -46.782 1.00 94.62 334 ALA A CA 1
ATOM 2655 C C . ALA A 1 334 ? 38.668 -13.743 -46.107 1.00 94.62 334 ALA A C 1
ATOM 2657 O O . ALA A 1 334 ? 37.469 -13.490 -46.068 1.00 94.62 334 ALA A O 1
ATOM 2658 N N . ASN A 1 335 ? 39.181 -14.825 -45.513 1.00 95.12 335 ASN A N 1
ATOM 2659 C CA . ASN A 1 335 ? 38.366 -15.811 -44.795 1.00 95.12 335 ASN A CA 1
ATOM 2660 C C . ASN A 1 335 ? 37.870 -15.253 -43.449 1.00 95.12 335 ASN A C 1
ATOM 2662 O O . ASN A 1 335 ? 36.773 -15.571 -43.008 1.00 95.12 335 ASN A O 1
ATOM 2666 N N . GLY A 1 336 ? 38.669 -14.413 -42.781 1.00 94.19 336 GLY A N 1
ATOM 2667 C CA . GLY A 1 336 ? 38.254 -13.712 -41.564 1.00 94.19 336 GLY A CA 1
ATOM 2668 C C . GLY A 1 336 ? 37.094 -12.749 -41.828 1.00 94.19 336 GLY A C 1
ATOM 2669 O O . GLY A 1 336 ? 36.165 -12.682 -41.027 1.00 94.19 336 GLY A O 1
ATOM 2670 N N . ALA A 1 337 ? 37.118 -12.061 -42.974 1.00 92.50 337 ALA A N 1
ATOM 2671 C CA . ALA A 1 337 ? 36.040 -11.182 -43.416 1.00 92.50 337 ALA A CA 1
ATOM 2672 C C . ALA A 1 337 ? 34.736 -11.962 -43.661 1.00 92.50 337 ALA A C 1
ATOM 2674 O O . ALA A 1 337 ? 33.679 -11.542 -43.198 1.00 92.50 337 ALA A O 1
ATOM 2675 N N . GLU A 1 338 ? 34.819 -13.134 -44.293 1.00 93.31 338 GLU A N 1
ATOM 2676 C CA . GLU A 1 338 ? 33.675 -14.034 -44.488 1.00 93.31 338 GLU A CA 1
ATOM 2677 C C . GLU A 1 338 ? 33.108 -14.545 -43.152 1.00 93.31 338 GLU A C 1
ATOM 2679 O O . GLU A 1 338 ? 31.907 -14.451 -42.907 1.00 93.31 338 GLU A O 1
ATOM 2684 N N . LEU A 1 339 ? 33.967 -14.995 -42.228 1.00 94.44 339 LEU A N 1
ATOM 2685 C CA . LEU A 1 339 ? 33.537 -15.467 -40.906 1.00 94.44 339 LEU A CA 1
ATOM 2686 C C . LEU A 1 339 ? 32.794 -14.384 -40.109 1.00 94.44 339 LEU A C 1
ATOM 2688 O O . LEU A 1 339 ? 31.789 -14.690 -39.471 1.00 94.44 339 LEU A O 1
ATOM 2692 N N . ILE A 1 340 ? 33.234 -13.122 -40.177 1.00 93.69 340 ILE A N 1
ATOM 2693 C CA . ILE A 1 340 ? 32.566 -11.986 -39.516 1.00 93.69 340 ILE A CA 1
ATOM 2694 C C . ILE A 1 340 ? 31.135 -11.777 -40.031 1.00 93.69 340 ILE A C 1
ATOM 2696 O O . ILE A 1 340 ? 30.259 -11.380 -39.262 1.00 93.69 340 ILE A O 1
ATOM 2700 N N . GLN A 1 341 ? 30.854 -12.074 -41.303 1.00 90.81 341 GLN A N 1
ATOM 2701 C CA . GLN A 1 341 ? 29.499 -11.946 -41.855 1.00 90.81 341 GLN A CA 1
ATOM 2702 C C . GLN A 1 341 ? 28.513 -12.951 -41.240 1.00 90.81 341 GLN A C 1
ATOM 2704 O O . GLN A 1 341 ? 27.308 -12.701 -41.238 1.00 90.81 341 GLN A O 1
ATOM 2709 N N . HIS A 1 342 ? 29.011 -14.048 -40.668 1.00 93.88 342 HIS A N 1
ATOM 2710 C CA . HIS A 1 342 ? 28.193 -15.066 -40.010 1.00 93.88 342 HIS A CA 1
ATOM 2711 C C . HIS A 1 342 ? 28.122 -14.921 -38.486 1.00 93.88 342 HIS A C 1
ATOM 2713 O O . HIS A 1 34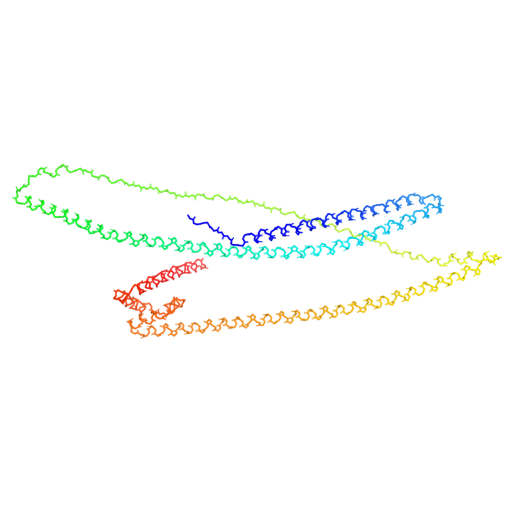2 ? 27.326 -15.612 -37.852 1.00 93.88 342 HIS A O 1
ATOM 2719 N N . VAL A 1 343 ? 28.920 -14.033 -37.885 1.00 94.31 343 VAL A N 1
ATOM 2720 C CA . VAL A 1 343 ? 28.832 -13.746 -36.448 1.00 94.31 343 VAL A CA 1
ATOM 2721 C C . VAL A 1 343 ? 27.551 -12.960 -36.164 1.00 94.31 343 VAL A C 1
ATOM 2723 O O . VAL A 1 343 ? 27.193 -12.045 -36.914 1.00 94.31 343 VAL A O 1
ATOM 2726 N N . ASP A 1 344 ? 26.866 -13.334 -35.081 1.00 94.56 344 ASP A N 1
ATOM 2727 C CA . ASP A 1 344 ? 25.681 -12.626 -34.607 1.00 94.56 344 ASP A CA 1
ATOM 2728 C C . ASP A 1 344 ? 26.033 -11.183 -34.210 1.00 94.56 344 ASP A C 1
ATOM 2730 O O . ASP A 1 344 ? 27.058 -10.902 -33.582 1.00 94.56 344 ASP A O 1
ATOM 2734 N N . GLU A 1 345 ? 25.166 -10.255 -34.595 1.00 90.19 345 GLU A N 1
ATOM 2735 C CA . GLU A 1 345 ? 25.362 -8.814 -34.459 1.00 90.19 345 GLU A CA 1
ATOM 2736 C C . GLU A 1 345 ? 25.475 -8.397 -32.986 1.00 90.19 345 GLU A C 1
ATOM 2738 O O . GLU A 1 345 ? 26.220 -7.476 -32.653 1.00 90.19 345 GLU A O 1
ATOM 2743 N N . SER A 1 346 ? 24.804 -9.135 -32.095 1.00 91.56 346 SER A N 1
ATOM 2744 C CA . SER A 1 346 ? 24.785 -8.883 -30.651 1.00 91.56 346 SER A CA 1
ATOM 2745 C C . SER A 1 346 ? 26.140 -9.111 -29.961 1.00 91.56 346 SER A C 1
ATOM 2747 O O . SER A 1 346 ? 26.468 -8.410 -29.003 1.00 91.56 346 SER A O 1
ATOM 2749 N N . ILE A 1 347 ? 26.943 -10.062 -30.453 1.00 95.31 347 ILE A N 1
ATOM 2750 C CA . ILE A 1 347 ? 28.243 -10.444 -29.869 1.00 95.31 347 ILE A CA 1
ATOM 2751 C C . ILE A 1 347 ? 29.430 -9.885 -30.653 1.00 95.31 347 ILE A C 1
ATOM 2753 O O . ILE A 1 347 ? 30.552 -9.864 -30.145 1.00 95.31 347 ILE A O 1
ATOM 2757 N N . LEU A 1 348 ? 29.198 -9.411 -31.880 1.00 93.38 348 LEU A N 1
ATOM 2758 C CA . LEU A 1 348 ? 30.238 -8.898 -32.763 1.00 93.38 348 LEU A CA 1
ATOM 2759 C C . LEU A 1 348 ? 31.127 -7.816 -32.108 1.00 93.38 348 LEU A C 1
ATOM 2761 O O . LEU A 1 348 ? 32.346 -7.942 -32.218 1.00 93.38 348 LEU A O 1
ATOM 2765 N N . PRO A 1 349 ? 30.606 -6.812 -31.370 1.00 92.69 349 PRO A N 1
ATOM 2766 C CA . PRO A 1 349 ? 31.451 -5.816 -30.705 1.00 92.69 349 PRO A CA 1
ATOM 2767 C C . PRO A 1 349 ? 32.447 -6.428 -29.714 1.00 92.69 349 PRO A C 1
ATOM 2769 O O . PRO A 1 349 ? 33.585 -5.974 -29.617 1.00 92.69 349 PRO A O 1
ATOM 2772 N N . GLU A 1 350 ? 32.020 -7.445 -28.964 1.00 94.00 350 GLU A N 1
ATOM 2773 C CA . GLU A 1 350 ? 32.855 -8.124 -27.970 1.00 94.00 350 GLU A CA 1
ATOM 2774 C C . GLU A 1 350 ? 33.914 -8.996 -28.655 1.00 94.00 350 GLU A C 1
ATOM 2776 O O . GLU A 1 350 ? 35.068 -8.999 -28.239 1.00 94.00 350 GLU A O 1
ATOM 2781 N N . VAL A 1 351 ? 33.556 -9.658 -29.759 1.00 95.69 351 VAL A N 1
ATOM 2782 C CA . VAL A 1 351 ? 34.496 -10.445 -30.571 1.00 95.69 351 VAL A CA 1
ATOM 2783 C C . VAL A 1 351 ? 35.572 -9.558 -31.198 1.00 95.69 351 VAL A C 1
ATOM 2785 O O . VAL A 1 351 ? 36.746 -9.917 -31.165 1.00 95.69 351 VAL A O 1
ATOM 2788 N N . LEU A 1 352 ? 35.200 -8.399 -31.753 1.00 93.06 352 LEU A N 1
ATOM 2789 C CA . LEU A 1 352 ? 36.155 -7.492 -32.397 1.00 93.06 352 LEU A CA 1
ATOM 2790 C C . LEU A 1 352 ? 37.157 -6.894 -31.398 1.00 93.06 352 LEU A C 1
ATOM 2792 O O . LEU A 1 352 ? 38.315 -6.716 -31.760 1.00 93.06 352 LEU A O 1
ATOM 2796 N N . LYS A 1 353 ? 36.743 -6.648 -30.146 1.00 92.88 353 LYS A N 1
ATOM 2797 C CA . LYS A 1 353 ? 37.625 -6.152 -29.072 1.00 92.88 353 LYS A CA 1
ATOM 2798 C C . LYS A 1 353 ? 38.750 -7.121 -28.699 1.00 92.88 353 LYS A C 1
ATOM 2800 O O . LYS A 1 353 ? 39.797 -6.678 -28.245 1.00 92.88 353 LYS A O 1
ATOM 2805 N N . GLU A 1 354 ? 38.540 -8.423 -28.874 1.00 94.69 354 GLU A N 1
ATOM 2806 C CA . GLU A 1 354 ? 39.524 -9.465 -28.539 1.00 94.69 354 GLU A CA 1
ATOM 2807 C C . GLU A 1 354 ? 40.525 -9.739 -29.685 1.00 94.69 354 GLU A C 1
ATOM 2809 O O . GLU A 1 354 ? 41.494 -10.482 -29.513 1.00 94.69 354 GLU A O 1
ATOM 2814 N N . ILE A 1 355 ? 40.320 -9.160 -30.875 1.00 94.50 355 ILE A N 1
ATOM 2815 C CA . ILE A 1 355 ? 41.223 -9.312 -32.027 1.00 94.50 355 ILE A CA 1
ATOM 2816 C C . ILE A 1 355 ? 42.263 -8.188 -32.010 1.00 94.50 355 ILE A C 1
ATOM 2818 O O . ILE A 1 355 ? 41.939 -7.028 -31.792 1.00 94.50 355 ILE A O 1
ATOM 2822 N N . THR A 1 356 ? 43.526 -8.506 -32.303 1.00 91.50 356 THR A N 1
ATOM 2823 C CA . THR A 1 356 ? 44.586 -7.490 -32.362 1.00 91.50 356 THR A CA 1
ATOM 2824 C C . THR A 1 356 ? 44.386 -6.496 -33.513 1.00 91.50 356 THR A C 1
ATOM 2826 O O . THR A 1 356 ? 44.150 -6.896 -34.657 1.00 91.50 356 THR A O 1
ATOM 2829 N N . ASP A 1 357 ? 44.586 -5.205 -33.239 1.00 89.69 357 ASP A N 1
ATOM 2830 C CA . ASP A 1 357 ? 44.343 -4.087 -34.171 1.00 89.69 357 ASP A CA 1
ATOM 2831 C C . ASP A 1 357 ? 45.001 -4.269 -35.551 1.00 89.69 357 ASP A C 1
ATOM 2833 O O . ASP A 1 357 ? 44.405 -4.004 -36.600 1.00 89.69 357 ASP A O 1
ATOM 2837 N N . ALA A 1 358 ? 46.233 -4.789 -35.577 1.00 89.00 358 ALA A N 1
ATOM 2838 C CA . ALA A 1 358 ? 46.994 -5.015 -36.808 1.00 89.00 358 ALA A CA 1
ATOM 2839 C C . ALA A 1 358 ? 46.383 -6.090 -37.725 1.00 89.00 358 ALA A C 1
ATOM 2841 O O . ALA A 1 358 ? 46.607 -6.084 -38.937 1.00 89.00 358 ALA A O 1
ATOM 2842 N N . LYS A 1 359 ? 45.648 -7.049 -37.157 1.00 92.25 359 LYS A N 1
ATOM 2843 C CA . LYS A 1 359 ? 44.930 -8.073 -37.923 1.00 92.25 359 LYS A CA 1
ATOM 2844 C C . LYS A 1 359 ? 43.522 -7.612 -38.261 1.00 92.25 359 LYS A C 1
ATOM 2846 O O . LYS A 1 359 ? 43.079 -7.829 -39.386 1.00 92.25 359 LYS A O 1
ATOM 2851 N N . LEU A 1 360 ? 42.863 -6.947 -37.315 1.00 91.50 360 LEU A N 1
ATOM 2852 C CA . LEU A 1 360 ? 41.525 -6.399 -37.484 1.00 91.50 360 LEU A CA 1
ATOM 2853 C C . LEU A 1 360 ? 41.466 -5.430 -38.671 1.00 91.50 360 LEU A C 1
ATOM 2855 O O . LEU A 1 360 ? 40.641 -5.607 -39.559 1.00 91.50 360 LEU A O 1
ATOM 2859 N N . SER A 1 361 ? 42.400 -4.481 -38.745 1.00 91.12 361 SER A N 1
ATOM 2860 C CA . SER A 1 361 ? 42.536 -3.538 -39.868 1.00 91.12 361 SER A CA 1
ATOM 2861 C C . SER A 1 361 ? 42.589 -4.231 -41.236 1.00 91.12 361 SER A C 1
ATOM 2863 O O . SER A 1 361 ? 41.821 -3.882 -42.129 1.00 91.12 361 SER A O 1
ATOM 2865 N N . LYS A 1 362 ? 43.424 -5.268 -41.387 1.00 94.56 362 LYS A N 1
ATOM 2866 C CA . LYS A 1 362 ? 43.536 -6.040 -42.640 1.00 94.56 362 LYS A CA 1
ATOM 2867 C C . LYS A 1 362 ? 42.255 -6.798 -42.984 1.00 94.56 362 LYS A C 1
ATOM 2869 O O . LYS A 1 362 ? 41.925 -6.939 -44.157 1.00 94.56 362 LYS A O 1
ATOM 2874 N N . ILE A 1 363 ? 41.550 -7.315 -41.979 1.00 92.00 363 ILE A N 1
ATOM 2875 C CA . ILE A 1 363 ? 40.271 -8.009 -42.172 1.00 92.00 363 ILE A CA 1
ATOM 2876 C C . ILE A 1 363 ? 39.184 -7.011 -42.597 1.00 92.00 363 ILE A C 1
ATOM 2878 O O . ILE A 1 363 ? 38.437 -7.294 -43.528 1.00 92.00 363 ILE A O 1
ATOM 2882 N N . LEU A 1 364 ? 39.122 -5.832 -41.972 1.00 90.06 364 LEU A N 1
ATOM 2883 C CA . LEU A 1 364 ? 38.163 -4.777 -42.317 1.00 90.06 364 LEU A CA 1
ATOM 2884 C C . LEU A 1 364 ? 38.405 -4.205 -43.717 1.00 90.06 364 LEU A C 1
ATOM 2886 O O . LEU A 1 364 ? 37.447 -3.917 -44.430 1.00 90.06 364 LEU A O 1
ATOM 2890 N N . GLU A 1 365 ? 39.665 -4.086 -44.134 1.00 91.88 365 GLU A N 1
ATOM 2891 C CA . GLU A 1 365 ? 40.022 -3.689 -45.497 1.00 91.88 365 GLU A CA 1
ATOM 2892 C C . GLU A 1 365 ? 39.485 -4.696 -46.526 1.00 91.88 365 GLU A C 1
ATOM 2894 O O . GLU A 1 365 ? 38.835 -4.298 -47.492 1.00 91.88 365 GLU A O 1
ATOM 2899 N N . GLN A 1 366 ? 39.659 -6.000 -46.274 1.00 92.62 366 GLN A N 1
ATOM 2900 C CA . GLN A 1 366 ? 39.099 -7.062 -47.123 1.00 92.62 366 GLN A CA 1
ATOM 2901 C C . GLN A 1 366 ? 37.568 -7.114 -47.084 1.00 92.62 366 GLN A C 1
ATOM 2903 O O . GLN A 1 366 ? 36.925 -7.366 -48.099 1.00 92.62 366 GLN A O 1
ATOM 2908 N N . LEU A 1 367 ? 36.958 -6.846 -45.929 1.00 87.19 367 LEU A N 1
ATOM 2909 C CA . LEU A 1 367 ? 35.506 -6.723 -45.823 1.00 87.19 367 LEU A CA 1
ATOM 2910 C C . LEU A 1 367 ? 35.001 -5.541 -46.668 1.00 87.19 367 LEU A C 1
ATOM 2912 O O . LEU A 1 367 ? 33.947 -5.632 -47.289 1.00 87.19 367 LEU A O 1
ATOM 2916 N N . GLY A 1 368 ? 35.769 -4.448 -46.730 1.00 83.94 368 GLY A N 1
ATOM 2917 C CA . GLY A 1 368 ? 35.487 -3.281 -47.565 1.00 83.94 368 GLY A CA 1
ATOM 2918 C C . GLY A 1 368 ? 35.579 -3.563 -49.060 1.00 83.94 368 GLY A C 1
ATOM 2919 O O . GLY A 1 368 ? 34.695 -3.142 -49.809 1.00 83.94 368 GLY A O 1
ATOM 2920 N N . THR A 1 369 ? 36.592 -4.313 -49.499 1.00 87.38 369 THR A N 1
ATOM 2921 C CA . THR A 1 369 ? 36.717 -4.726 -50.905 1.00 87.38 369 THR A CA 1
ATOM 2922 C C . THR A 1 369 ? 35.613 -5.710 -51.299 1.00 87.38 369 THR A C 1
ATOM 2924 O O . THR A 1 369 ? 34.954 -5.500 -52.315 1.00 87.38 369 THR A O 1
ATOM 2927 N N . GLN A 1 370 ? 35.307 -6.702 -50.455 1.00 81.19 370 GLN A N 1
ATOM 2928 C CA . GLN A 1 370 ? 34.189 -7.633 -50.672 1.00 81.19 370 GLN A CA 1
ATOM 2929 C C . GLN A 1 370 ? 32.827 -6.921 -50.678 1.00 81.19 370 GLN A C 1
ATOM 2931 O O . GLN A 1 370 ? 31.963 -7.235 -51.497 1.00 81.19 370 GLN A O 1
ATOM 2936 N N . ALA A 1 371 ? 32.627 -5.926 -49.808 1.00 77.50 371 ALA A N 1
ATOM 2937 C CA . ALA A 1 371 ? 31.409 -5.119 -49.783 1.00 77.50 371 ALA A CA 1
ATOM 2938 C C . ALA A 1 371 ? 31.227 -4.273 -51.051 1.00 77.50 371 ALA A C 1
ATOM 2940 O O . ALA A 1 371 ? 30.093 -4.048 -51.478 1.00 77.50 371 ALA A O 1
ATOM 2941 N N . ALA A 1 372 ? 32.327 -3.817 -51.656 1.00 71.88 372 ALA A N 1
ATOM 2942 C CA . ALA A 1 372 ? 32.300 -3.104 -52.928 1.00 71.88 372 ALA A CA 1
ATOM 2943 C C . ALA A 1 372 ? 31.955 -4.028 -54.110 1.00 71.88 372 ALA A C 1
ATOM 2945 O O . ALA A 1 372 ? 31.324 -3.572 -55.064 1.00 71.88 372 ALA A O 1
ATOM 2946 N N . GLU A 1 373 ? 32.332 -5.309 -54.035 1.00 74.50 373 GLU A N 1
ATOM 2947 C CA . GLU A 1 373 ? 32.129 -6.285 -55.110 1.00 74.50 373 GLU A CA 1
ATOM 2948 C C . GLU A 1 373 ? 30.793 -7.039 -55.038 1.00 74.50 373 GLU A C 1
ATOM 2950 O O . GLU A 1 373 ? 30.229 -7.330 -56.093 1.00 74.50 373 GLU A O 1
ATOM 2955 N N . GLN A 1 374 ? 30.262 -7.362 -53.846 1.00 59.62 374 GLN A N 1
ATOM 2956 C CA . GLN A 1 374 ? 29.216 -8.393 -53.749 1.00 59.62 374 GLN A CA 1
ATOM 2957 C C . GLN A 1 374 ? 27.824 -8.015 -53.226 1.00 59.62 374 GLN A C 1
ATOM 2959 O O . GLN A 1 374 ? 26.914 -8.743 -53.599 1.00 59.62 374 GLN A O 1
ATOM 2964 N N . ASN A 1 375 ? 27.551 -6.964 -52.433 1.00 59.00 375 ASN A N 1
ATOM 2965 C CA . ASN A 1 375 ? 26.152 -6.616 -52.071 1.00 59.00 375 ASN A CA 1
ATOM 2966 C C . ASN A 1 375 ? 26.004 -5.383 -51.159 1.00 59.00 375 ASN A C 1
ATOM 2968 O O . ASN A 1 375 ? 26.896 -5.049 -50.383 1.00 59.00 375 ASN A O 1
ATOM 2972 N N . ARG A 1 376 ? 24.804 -4.770 -51.152 1.00 63.88 376 ARG A N 1
ATOM 2973 C CA . ARG A 1 376 ? 24.429 -3.678 -50.221 1.00 63.88 376 ARG A CA 1
ATOM 2974 C C . ARG A 1 376 ? 24.536 -4.061 -48.736 1.00 63.88 376 ARG A C 1
ATOM 2976 O O . ARG A 1 376 ? 24.891 -3.201 -47.934 1.00 63.88 376 ARG A O 1
ATOM 2983 N N . SER A 1 377 ? 24.279 -5.321 -48.371 1.00 67.38 377 SER A N 1
ATOM 2984 C CA . SER A 1 377 ? 24.256 -5.748 -46.960 1.00 67.38 377 SER A CA 1
ATOM 2985 C C . SER A 1 377 ? 25.644 -5.762 -46.308 1.00 67.38 377 S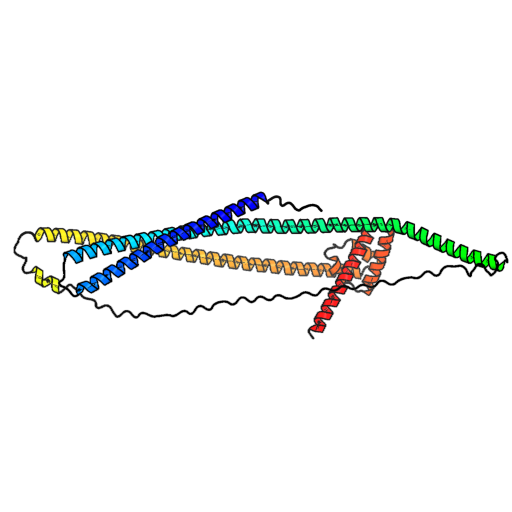ER A C 1
ATOM 2987 O O . SER A 1 377 ? 25.774 -5.450 -45.126 1.00 67.38 377 SER A O 1
ATOM 2989 N N . ALA A 1 378 ? 26.701 -6.046 -47.074 1.00 68.06 378 ALA A N 1
ATOM 2990 C CA . ALA A 1 378 ? 28.075 -5.995 -46.581 1.00 68.06 378 ALA A CA 1
ATOM 2991 C C . ALA A 1 378 ? 28.515 -4.548 -46.289 1.00 68.06 378 ALA A C 1
ATOM 2993 O O . ALA A 1 378 ? 29.172 -4.287 -45.283 1.00 68.06 378 ALA A O 1
ATOM 2994 N N . ALA A 1 379 ? 28.079 -3.585 -47.109 1.00 71.94 379 ALA A N 1
ATOM 2995 C CA . ALA A 1 379 ? 28.336 -2.165 -46.874 1.00 71.94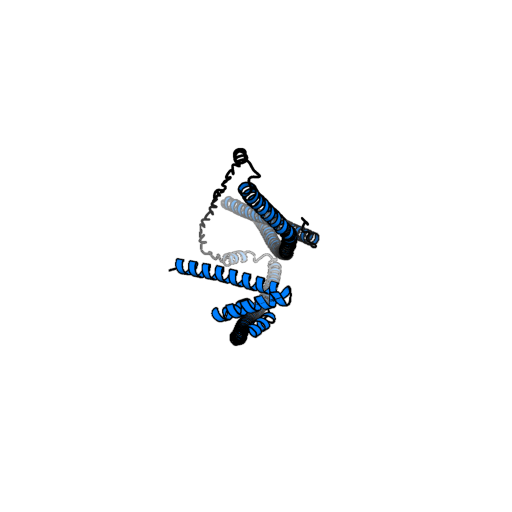 379 ALA A CA 1
ATOM 2996 C C . ALA A 1 379 ? 27.571 -1.620 -45.652 1.00 71.94 379 ALA A C 1
ATOM 2998 O O . ALA A 1 379 ? 28.103 -0.795 -44.909 1.00 71.94 379 ALA A O 1
ATOM 2999 N N . GLU A 1 380 ? 26.339 -2.082 -45.422 1.00 76.12 380 GLU A N 1
ATOM 3000 C CA . GLU A 1 380 ? 25.555 -1.744 -44.225 1.00 76.12 380 GLU A CA 1
ATOM 3001 C C . GLU A 1 380 ? 26.192 -2.315 -42.953 1.00 76.12 380 GLU A C 1
ATOM 3003 O O . GLU A 1 380 ? 26.371 -1.581 -41.980 1.00 76.12 380 GLU A O 1
ATOM 3008 N N . ARG A 1 381 ? 26.651 -3.574 -42.988 1.00 72.69 381 ARG A N 1
ATOM 3009 C CA . ARG A 1 381 ? 27.407 -4.175 -41.879 1.00 72.69 381 ARG A CA 1
ATOM 3010 C C . ARG A 1 381 ? 28.729 -3.462 -41.611 1.00 72.69 381 ARG A C 1
ATOM 3012 O O . ARG A 1 381 ? 29.067 -3.241 -40.455 1.00 72.69 381 ARG A O 1
ATOM 3019 N N . LEU A 1 382 ? 29.463 -3.047 -42.643 1.00 76.56 382 LEU A N 1
ATOM 3020 C CA . LEU A 1 382 ? 30.716 -2.311 -42.461 1.00 76.56 382 LEU A CA 1
ATOM 3021 C C . LEU A 1 382 ? 30.477 -0.940 -41.814 1.00 76.56 382 LEU A C 1
ATOM 3023 O O . LEU A 1 382 ? 31.199 -0.561 -40.895 1.00 76.56 382 LEU A O 1
ATOM 3027 N N . LYS A 1 383 ? 29.415 -0.228 -42.214 1.00 80.94 383 LYS A N 1
ATOM 3028 C CA . LYS A 1 383 ? 28.995 1.014 -41.542 1.00 80.94 383 LYS A CA 1
ATOM 3029 C C . LYS A 1 383 ? 28.631 0.784 -40.080 1.00 80.94 383 LYS A C 1
ATOM 3031 O O . LYS A 1 383 ? 29.022 1.583 -39.233 1.00 80.94 383 LYS A O 1
ATOM 3036 N N . LEU A 1 384 ? 27.900 -0.291 -39.786 1.00 78.62 384 LEU A N 1
ATOM 3037 C CA . LEU A 1 384 ? 27.564 -0.667 -38.418 1.00 78.62 384 LEU A CA 1
ATOM 3038 C C . LEU A 1 384 ? 28.834 -0.931 -37.596 1.00 78.62 384 LEU A C 1
ATOM 3040 O O . LEU A 1 384 ? 28.975 -0.369 -36.515 1.00 78.62 384 LEU A O 1
ATOM 3044 N N . ILE A 1 385 ? 29.783 -1.707 -38.130 1.00 79.00 385 ILE A N 1
ATOM 3045 C CA . ILE A 1 385 ? 31.066 -1.998 -37.473 1.00 79.00 385 ILE A CA 1
ATOM 3046 C C . ILE A 1 385 ? 31.849 -0.708 -37.205 1.00 79.00 385 ILE A C 1
ATOM 3048 O O . ILE A 1 385 ? 32.312 -0.506 -36.086 1.00 79.00 385 ILE A O 1
ATOM 3052 N N . MET A 1 386 ? 31.959 0.196 -38.183 1.00 82.31 386 MET A N 1
ATOM 3053 C CA . MET A 1 386 ? 32.658 1.474 -37.991 1.00 82.31 386 MET A CA 1
ATOM 3054 C C . MET A 1 386 ? 31.976 2.361 -36.940 1.00 82.31 386 MET A C 1
ATOM 3056 O O . MET A 1 386 ? 32.661 2.995 -36.144 1.00 82.31 386 MET A O 1
ATOM 3060 N N . ASN A 1 387 ? 30.641 2.372 -36.891 1.00 82.50 387 ASN A N 1
ATOM 3061 C CA . ASN A 1 387 ? 29.883 3.094 -35.866 1.00 82.50 387 ASN A CA 1
ATOM 3062 C C . ASN A 1 387 ? 30.102 2.484 -34.470 1.00 82.50 387 ASN A C 1
ATOM 3064 O O . ASN A 1 387 ? 30.328 3.202 -33.499 1.00 82.50 387 ASN A O 1
ATOM 3068 N N . ILE A 1 388 ? 30.103 1.151 -34.372 1.00 75.94 388 ILE A N 1
ATOM 3069 C CA . ILE A 1 388 ? 30.411 0.434 -33.130 1.00 75.94 388 ILE A CA 1
ATOM 3070 C C . ILE A 1 388 ? 31.834 0.760 -32.662 1.00 75.94 388 ILE A C 1
ATOM 3072 O O . ILE A 1 388 ? 32.011 1.079 -31.489 1.00 75.94 388 ILE A O 1
ATOM 3076 N N . MET A 1 389 ? 32.837 0.724 -33.547 1.00 79.81 389 MET A N 1
ATOM 3077 C CA . MET A 1 389 ? 34.217 1.053 -33.167 1.00 79.81 389 MET A CA 1
ATOM 3078 C C . MET A 1 389 ? 34.363 2.512 -32.726 1.00 79.81 389 MET A C 1
ATOM 3080 O O . MET A 1 389 ? 34.981 2.753 -31.695 1.00 79.81 389 MET A O 1
ATOM 3084 N N . GLY A 1 390 ? 33.730 3.462 -33.425 1.00 81.69 390 GLY A N 1
ATOM 3085 C CA . GLY A 1 390 ? 33.736 4.873 -33.021 1.00 81.69 390 GLY A CA 1
ATOM 3086 C C . GLY A 1 390 ? 33.157 5.082 -31.617 1.00 81.69 390 GLY A C 1
ATOM 3087 O O . GLY A 1 390 ? 33.763 5.752 -30.786 1.00 81.69 390 GLY A O 1
ATOM 3088 N N . LYS A 1 391 ? 32.045 4.408 -31.295 1.00 75.81 391 LYS A N 1
ATOM 3089 C CA . LYS A 1 391 ? 31.461 4.436 -29.942 1.00 75.81 391 LYS A CA 1
ATOM 3090 C C . LYS A 1 391 ? 32.356 3.789 -28.882 1.00 75.81 391 LYS A C 1
ATOM 3092 O O . LYS A 1 391 ? 32.354 4.214 -27.730 1.00 75.81 391 LYS A O 1
ATOM 3097 N N . VAL A 1 392 ? 33.107 2.746 -29.240 1.00 73.81 392 VAL A N 1
ATOM 3098 C CA . VAL A 1 392 ? 34.066 2.104 -28.326 1.00 73.81 392 VAL A CA 1
ATOM 3099 C C . VAL A 1 392 ? 35.260 3.024 -28.052 1.00 73.81 392 VAL A C 1
ATOM 3101 O O . VAL A 1 392 ? 35.710 3.108 -26.908 1.00 73.81 392 VAL A O 1
ATOM 3104 N N . GLU A 1 393 ? 35.755 3.743 -29.058 1.00 77.81 393 GLU A N 1
ATOM 3105 C CA . GLU A 1 393 ? 36.823 4.735 -28.895 1.00 77.81 393 GLU A CA 1
ATOM 3106 C C . GLU A 1 393 ? 36.380 5.912 -28.012 1.00 77.81 393 GLU A C 1
ATOM 3108 O O . GLU A 1 393 ? 37.104 6.277 -27.085 1.00 77.81 393 GLU A O 1
ATOM 3113 N N . GLU A 1 394 ? 35.165 6.435 -28.203 1.00 80.00 394 GLU A N 1
ATOM 3114 C CA . GLU A 1 394 ? 34.592 7.476 -27.334 1.00 80.00 394 GLU A CA 1
ATOM 3115 C C . GLU A 1 394 ? 34.465 6.998 -25.878 1.00 80.00 394 GLU A C 1
ATOM 3117 O O . GLU A 1 394 ? 34.982 7.643 -24.962 1.00 80.00 394 GLU A O 1
ATOM 3122 N N . ALA A 1 395 ? 33.877 5.817 -25.652 1.00 70.00 395 ALA A N 1
ATOM 3123 C CA . ALA A 1 395 ? 33.685 5.273 -24.306 1.00 70.00 395 ALA A CA 1
ATOM 3124 C C . ALA A 1 395 ? 35.011 4.959 -23.586 1.00 70.00 395 ALA A C 1
ATOM 3126 O O . ALA A 1 395 ? 35.135 5.141 -22.372 1.00 70.00 395 ALA A O 1
ATOM 3127 N N . THR A 1 396 ? 36.029 4.488 -24.313 1.00 73.06 396 THR A N 1
ATOM 3128 C CA . THR A 1 396 ? 37.362 4.249 -23.730 1.00 73.06 396 THR A CA 1
ATOM 3129 C C . THR A 1 396 ? 38.125 5.549 -23.474 1.00 73.06 396 THR A C 1
ATOM 3131 O O . THR A 1 396 ? 38.895 5.612 -22.512 1.00 73.06 396 THR A O 1
ATOM 3134 N N . GLY A 1 397 ? 37.889 6.593 -24.274 1.00 81.50 397 GLY A N 1
ATOM 3135 C CA . GLY A 1 397 ? 38.377 7.949 -24.025 1.00 81.50 397 GLY A CA 1
ATOM 3136 C C . GLY A 1 397 ? 37.807 8.546 -22.736 1.00 81.50 397 GLY A C 1
ATOM 3137 O O . GLY A 1 397 ? 38.568 9.036 -21.900 1.00 81.50 397 GLY A O 1
ATOM 3138 N N . GLU A 1 398 ? 36.495 8.424 -22.523 1.00 77.38 398 GLU A N 1
ATOM 3139 C CA . GLU A 1 398 ? 35.817 8.873 -21.298 1.00 77.38 398 GLU A CA 1
ATOM 3140 C C . GLU A 1 398 ? 36.250 8.086 -20.055 1.00 77.38 398 GLU A C 1
ATOM 3142 O O . GLU A 1 398 ? 36.489 8.664 -18.996 1.00 77.38 398 GLU A O 1
ATOM 3147 N N . ALA A 1 399 ? 36.425 6.767 -20.165 1.00 71.62 399 ALA A N 1
ATOM 3148 C CA . ALA A 1 399 ? 36.904 5.958 -19.045 1.00 71.62 399 ALA A CA 1
ATOM 3149 C C . ALA A 1 399 ? 38.339 6.335 -18.628 1.00 71.62 399 ALA A C 1
ATOM 3151 O O . ALA A 1 399 ? 38.651 6.387 -17.435 1.00 71.62 399 ALA A O 1
ATOM 3152 N N . LYS A 1 400 ? 39.213 6.639 -19.599 1.00 80.00 400 LYS A N 1
ATOM 3153 C CA . LYS A 1 400 ? 40.582 7.105 -19.333 1.00 80.00 400 LYS A CA 1
ATOM 3154 C C . LYS A 1 400 ? 40.601 8.504 -18.716 1.00 80.00 400 LYS A C 1
ATOM 3156 O O . LYS A 1 400 ? 41.367 8.717 -17.779 1.00 80.00 400 LYS A O 1
ATOM 3161 N N . SER A 1 401 ? 39.756 9.430 -19.177 1.00 78.69 401 SER A N 1
ATOM 3162 C CA . SER A 1 401 ? 39.663 10.774 -18.587 1.00 78.69 401 SER A CA 1
ATOM 3163 C C . SER A 1 401 ? 39.081 10.739 -17.169 1.00 78.69 401 SER A C 1
ATOM 3165 O O . SER A 1 401 ? 39.612 11.394 -16.274 1.00 78.69 401 SER A O 1
ATOM 3167 N N . ALA A 1 402 ? 38.073 9.899 -16.918 1.00 74.31 402 ALA A N 1
ATOM 3168 C CA . ALA A 1 402 ? 37.493 9.701 -15.591 1.00 74.31 402 ALA A CA 1
ATOM 3169 C C . ALA A 1 402 ? 38.462 9.017 -14.610 1.00 74.31 402 ALA A C 1
ATOM 3171 O O . ALA A 1 402 ? 38.485 9.358 -13.429 1.00 74.31 402 ALA A O 1
ATOM 3172 N N . SER A 1 403 ? 39.283 8.071 -15.082 1.00 73.50 403 SER A N 1
ATOM 3173 C CA . SER A 1 403 ? 40.339 7.455 -14.269 1.00 73.50 403 SER A CA 1
ATOM 3174 C C . SER A 1 403 ? 41.475 8.433 -13.964 1.00 73.50 403 SER A C 1
ATOM 3176 O O . SER A 1 403 ? 42.007 8.399 -12.859 1.00 73.50 403 SER A O 1
ATOM 3178 N N . ALA A 1 404 ? 41.843 9.296 -14.915 1.00 78.50 404 ALA A N 1
ATOM 3179 C CA . ALA A 1 404 ? 42.866 10.322 -14.717 1.00 78.50 404 ALA A CA 1
ATOM 3180 C C . ALA A 1 404 ? 42.406 11.448 -13.777 1.00 78.50 404 ALA A C 1
ATOM 3182 O O . ALA A 1 404 ? 43.241 12.074 -13.146 1.00 78.50 404 ALA A O 1
ATOM 3183 N N . ALA A 1 405 ? 41.097 11.689 -13.661 1.00 75.62 405 ALA A N 1
ATOM 3184 C CA . ALA A 1 405 ? 40.526 12.666 -12.732 1.00 75.62 405 ALA A CA 1
ATOM 3185 C C . ALA A 1 405 ? 40.347 12.139 -11.291 1.00 75.62 405 ALA A C 1
ATOM 3187 O O . ALA A 1 405 ? 40.008 12.911 -10.397 1.00 75.62 405 ALA A O 1
ATOM 3188 N N . ARG A 1 406 ? 40.504 10.825 -11.066 1.00 70.25 406 ARG A N 1
ATOM 3189 C CA . ARG A 1 406 ? 40.397 10.180 -9.741 1.00 70.25 406 ARG A CA 1
ATOM 3190 C C . ARG A 1 406 ? 41.750 9.899 -9.078 1.00 70.25 406 ARG A C 1
ATOM 3192 O O . ARG A 1 406 ? 41.761 9.554 -7.898 1.00 70.25 406 ARG A O 1
ATOM 3199 N N . LEU A 1 407 ? 42.839 9.997 -9.838 1.00 65.75 407 LEU A N 1
ATOM 3200 C CA . LEU A 1 407 ? 44.226 9.995 -9.361 1.00 65.75 407 LEU A CA 1
ATOM 3201 C C . LEU A 1 407 ? 44.673 11.442 -9.159 1.00 65.75 407 LEU A C 1
ATOM 3203 O O . LEU A 1 407 ? 45.429 11.674 -8.192 1.00 65.75 407 LEU A O 1
#

Secondary structure (DSSP, 8-state):
-PPP--TTHHHHHHHHHHHHHHHHHHHHHHHHHHHHHHHHHHHHHHHHHHHHHHHHHTTSPPPHHHHHHHHHHHHHHHHHHHHHHHHHHHHHHHHHHHHHHHHHHHHHHHHHHHHHHHHHHHHHHHHHHHHHHHHHHHHHHHHHHHHHHHHHHHHHHHHHHHHHHHHHHHHHTT-S-GGGGGGPPP---------------------PPPPPP-------PPPP----TTTTHHHHTSSSTTSS-HHHHHHHHHHHHHHHHHHHHHHHHHHHHHHHHHHHHHHHHHHHHHHHHHHHHHHHHHHHHHHHHHHHHHHHHHHHHHHHHHHHHHS-HHHHHHHHHHS-TTTHHHHHHTS-HHHHHHHHHHHHHHHHHH-HHHHHHHHHHHHHHHHHHHHHHHHHHHHHTT-

Foldseek 3Di:
DDDDDDPCVVVLVVLVVQLVVLVVQLVVLVVVLVVLVVVLVVLVVVLVVLVVVVVVVVVDDDDPVVVVVSVVVNVVSVVSNVVSVVVSVVSVVVNVVSVVSNVVSVVVSVVVVVVVVVVVVVVVVVVVVVVVVVVVVVVVVVVVVVVVVVVVVVVVVVVVVVVVVVVVVCVVVPNDDPPPPPPDDDDDDDDDDDDDDDDDDDDDDDDDDDDDDDDDDDDDDDDDDPDDPPPPVVVVVPVVPPDPPVVVVVVVVVVVVVVVVVVVVVVVVVVVVVVVVVVVVVVVVVVVVVVVVVVVVVVVVVVVVVVVVVVVVVVVLLVVLLVLLVVLQPDDLLVSLVSLVVDDPVCSLVSLVNHDPVSSVSNLVNLVVCCVPPDPVSVVVSVVVVVSVVVVVVVVVVVVVVVVVVD

Sequence (407 aa):
MRRFRFSLETLLSVRRHRQEACEMKVAEIERQRRQVAEERERIGGELTEVYQREREKSAGPLNLESLRAVSQYVRTLCARGRAADLHLGKIAKKKEAALAELVEANRNVKLLENVREDRVEAWRNEVAREDQAFLDELGVGGFRRRRGGVVRVAFFLILALALVGGGVFAYKKGYLSKDYWRQLPEVQLNKVASSTAPSGAAISGGISAPAASATQEASSLPPDVIYDPTEEVFYFASELGKNLRVSSVLKQLDEQKARIREKEEALARREEDLLRRERDLLAREDEVEAKWKDALAALEANQKIIAAQDSREARERREMIARLAKNIGSARPANGAELIQHVDESILPEVLKEITDAKLSKILEQLGTQAAEQNRSAAERLKLIMNIMGKVEEATGEAKSASAARL

Radius of gyration: 48.89 Å; chains: 1; bounding box: 91×70×148 Å